Protein AF-0000000067511400 (afdb_homodimer)

Structure (mmCIF, N/CA/C/O backbone):
data_AF-0000000067511400-model_v1
#
loop_
_entity.id
_entity.type
_entity.pdbx_description
1 polymer 'Uncharacterized protein'
#
loop_
_atom_site.group_PDB
_atom_site.id
_atom_site.type_symbol
_atom_site.label_atom_id
_atom_site.label_alt_id
_atom_site.label_comp_id
_atom_site.label_asym_id
_atom_site.label_entity_id
_atom_site.label_seq_id
_atom_site.pdbx_PDB_ins_code
_atom_site.Cartn_x
_atom_site.Cartn_y
_atom_site.Cartn_z
_atom_site.occupancy
_atom_site.B_iso_or_equiv
_atom_site.auth_seq_id
_atom_site.auth_comp_id
_atom_site.auth_asym_id
_atom_site.auth_atom_id
_atom_site.pdbx_PDB_model_num
ATOM 1 N N . MET A 1 1 ? -11.281 -16.75 16.688 1 56.81 1 MET A N 1
ATOM 2 C CA . MET A 1 1 ? -9.875 -16.984 16.344 1 56.81 1 MET A CA 1
ATOM 3 C C . MET A 1 1 ? -9.289 -15.75 15.664 1 56.81 1 MET A C 1
ATOM 5 O O . MET A 1 1 ? -10 -15 15 1 56.81 1 MET A O 1
ATOM 9 N N . THR A 1 2 ? -8 -15.328 15.93 1 82.62 2 THR A N 1
ATOM 10 C CA . THR A 1 2 ? -7.387 -14.125 15.375 1 82.62 2 THR A CA 1
ATOM 11 C C . THR A 1 2 ? -7.195 -14.266 13.867 1 82.62 2 THR A C 1
ATOM 13 O O . THR A 1 2 ? -6.828 -15.328 13.375 1 82.62 2 THR A O 1
ATOM 16 N N . LYS A 1 3 ? -7.68 -13.375 13.047 1 93.69 3 LYS A N 1
ATOM 17 C CA . LYS A 1 3 ? -7.539 -13.375 11.594 1 93.69 3 LYS A CA 1
ATOM 18 C C . LYS A 1 3 ? -6.078 -13.523 11.18 1 93.69 3 LYS A C 1
ATOM 20 O O . LYS A 1 3 ? -5.203 -12.852 11.719 1 93.69 3 LYS A O 1
ATOM 25 N N . PRO A 1 4 ? -5.809 -14.555 10.281 1 98.06 4 PRO A N 1
ATOM 26 C CA . PRO A 1 4 ? -4.441 -14.594 9.758 1 98.06 4 PRO A CA 1
ATOM 27 C C . PRO A 1 4 ? -4.008 -13.273 9.125 1 98.06 4 PRO A C 1
ATOM 29 O O . PRO A 1 4 ? -4.773 -12.664 8.383 1 98.06 4 PRO A O 1
ATOM 32 N N . ILE A 1 5 ? -2.832 -12.836 9.477 1 98.56 5 ILE A N 1
ATOM 33 C CA . ILE A 1 5 ? -2.268 -11.625 8.883 1 98.56 5 ILE A CA 1
ATOM 34 C C . ILE A 1 5 ? -1.539 -11.984 7.586 1 98.56 5 ILE A C 1
ATOM 36 O O . ILE A 1 5 ? -0.577 -12.758 7.602 1 98.56 5 ILE A O 1
ATOM 40 N N . ILE A 1 6 ? -1.991 -11.461 6.492 1 98.88 6 ILE A N 1
ATOM 41 C CA . ILE A 1 6 ? -1.437 -11.766 5.18 1 98.88 6 ILE A CA 1
ATOM 42 C C . ILE A 1 6 ? -0.634 -10.57 4.664 1 98.88 6 ILE A C 1
ATOM 44 O O . ILE A 1 6 ? -1.199 -9.516 4.371 1 98.88 6 ILE A O 1
ATOM 48 N N . GLY A 1 7 ? 0.711 -10.727 4.582 1 98.88 7 GLY A N 1
ATOM 49 C CA . GLY A 1 7 ? 1.531 -9.711 3.936 1 98.88 7 GLY A CA 1
ATOM 50 C C . GLY A 1 7 ? 1.453 -9.758 2.422 1 98.88 7 GLY A C 1
ATOM 51 O O . GLY A 1 7 ? 1.685 -10.805 1.813 1 98.88 7 GLY A O 1
ATOM 52 N N . ILE A 1 8 ? 1.068 -8.695 1.822 1 98.94 8 ILE A N 1
ATOM 53 C CA . ILE A 1 8 ? 1.034 -8.539 0.373 1 98.94 8 ILE A CA 1
ATOM 54 C C . ILE A 1 8 ? 2.154 -7.598 -0.07 1 98.94 8 ILE A C 1
ATOM 56 O O . ILE A 1 8 ? 2.172 -6.422 0.304 1 98.94 8 ILE A O 1
ATOM 60 N N . THR A 1 9 ? 3.119 -8.102 -0.838 1 98.88 9 THR A N 1
ATOM 61 C CA . THR A 1 9 ? 4.172 -7.215 -1.32 1 98.88 9 THR A CA 1
ATOM 62 C C . THR A 1 9 ? 3.604 -6.16 -2.266 1 98.88 9 THR A C 1
ATOM 64 O O . THR A 1 9 ? 2.74 -6.461 -3.09 1 98.88 9 THR A O 1
ATOM 67 N N . ALA A 1 10 ? 4.074 -4.949 -2.094 1 98.69 10 ALA A N 1
ATOM 68 C CA . ALA A 1 10 ? 3.598 -3.861 -2.939 1 98.69 10 ALA A CA 1
ATOM 69 C C . ALA A 1 10 ? 4.543 -3.621 -4.113 1 98.69 10 ALA A C 1
ATOM 71 O O . ALA A 1 10 ? 5.746 -3.881 -4.012 1 98.69 10 ALA A O 1
ATOM 72 N N . ASN A 1 11 ? 3.973 -3.148 -5.16 1 97.44 11 ASN A N 1
ATOM 73 C CA . ASN A 1 11 ? 4.707 -2.67 -6.328 1 97.44 11 ASN A CA 1
ATOM 74 C C . ASN A 1 11 ? 4.879 -1.153 -6.297 1 97.44 11 ASN A C 1
ATOM 76 O O . ASN A 1 11 ? 4.348 -0.482 -5.41 1 97.44 11 ASN A O 1
ATOM 80 N N . GLN A 1 12 ? 5.746 -0.697 -7.133 1 96.06 12 GLN A N 1
ATOM 81 C CA . GLN A 1 12 ? 5.93 0.741 -7.297 1 96.06 12 GLN A CA 1
ATOM 82 C C . GLN A 1 12 ? 5.93 1.13 -8.773 1 96.06 12 GLN A C 1
ATOM 84 O O . GLN A 1 12 ? 6.625 0.515 -9.586 1 96.06 12 GLN A O 1
ATOM 89 N N . ARG A 1 13 ? 5.078 2.072 -9.117 1 92 13 ARG A N 1
ATOM 90 C CA . ARG A 1 13 ? 5.031 2.611 -10.469 1 92 13 ARG A CA 1
ATOM 91 C C . ARG A 1 13 ? 4.754 4.109 -10.453 1 92 13 ARG A C 1
ATOM 93 O O . ARG A 1 13 ? 4.184 4.633 -9.492 1 92 13 ARG A O 1
ATOM 100 N N . LEU A 1 14 ? 5.133 4.727 -11.562 1 87.44 14 LEU A N 1
ATOM 101 C CA . LEU A 1 14 ? 4.758 6.125 -11.742 1 87.44 14 LEU A CA 1
ATOM 102 C C . LEU A 1 14 ? 3.268 6.258 -12.031 1 87.44 14 LEU A C 1
ATOM 104 O O . LEU A 1 14 ? 2.699 5.445 -12.766 1 87.44 14 LEU A O 1
ATOM 108 N N . ASN A 1 15 ? 2.729 7.164 -11.297 1 80.06 15 ASN A N 1
ATOM 109 C CA . ASN A 1 15 ? 1.353 7.5 -11.648 1 80.06 15 ASN A CA 1
ATOM 110 C C . ASN A 1 15 ? 1.295 8.594 -12.711 1 80.06 15 ASN A C 1
ATOM 112 O O . ASN A 1 15 ? 1.345 9.781 -12.383 1 80.06 15 ASN A O 1
ATOM 116 N N . MET A 1 16 ? 1.056 8.18 -13.797 1 68.81 16 MET A N 1
ATOM 117 C CA . MET A 1 16 ? 1.111 9.125 -14.906 1 68.81 16 MET A CA 1
ATOM 118 C C . MET A 1 16 ? -0.033 10.133 -14.82 1 68.81 16 MET A C 1
ATOM 120 O O . MET A 1 16 ? 0.064 11.234 -15.359 1 68.81 16 MET A O 1
ATOM 124 N N . ALA A 1 17 ? -1.053 9.727 -14.164 1 61.09 17 ALA A N 1
ATOM 125 C CA . ALA A 1 17 ? -2.219 10.602 -14.078 1 61.09 17 ALA A CA 1
ATOM 126 C C . ALA A 1 17 ? -2.041 11.648 -12.992 1 61.09 17 ALA A C 1
ATOM 128 O O . ALA A 1 17 ? -2.736 12.672 -12.977 1 61.09 17 ALA A O 1
ATOM 129 N N . LEU A 1 18 ? -1.132 11.367 -12.047 1 63.78 18 LEU A N 1
ATOM 130 C CA . LEU A 1 18 ? -0.945 12.25 -10.906 1 63.78 18 LEU A CA 1
ATOM 131 C C . LEU A 1 18 ? 0.506 12.711 -10.797 1 63.78 18 LEU A C 1
ATOM 133 O O . LEU A 1 18 ? 1.278 12.164 -10.008 1 63.78 18 LEU A O 1
ATOM 137 N N . ASP A 1 19 ? 0.918 13.664 -11.555 1 63.34 19 ASP A N 1
ATOM 138 C CA . ASP A 1 19 ? 2.158 14.43 -11.523 1 63.34 19 ASP A CA 1
ATOM 139 C C . ASP A 1 19 ? 3.361 13.547 -11.836 1 63.34 19 ASP A C 1
ATOM 141 O O . ASP A 1 19 ? 4.508 13.938 -11.602 1 63.34 19 ASP A O 1
ATOM 145 N N . ASN A 1 20 ? 3.094 12.234 -12.148 1 79.25 20 ASN A N 1
ATOM 146 C CA . ASN A 1 20 ? 4.184 11.344 -12.523 1 79.25 20 ASN A CA 1
ATOM 147 C C . ASN A 1 20 ? 5.07 11.008 -11.328 1 79.25 20 ASN A C 1
ATOM 149 O O . ASN A 1 20 ? 6.297 11.008 -11.438 1 79.25 20 ASN A O 1
ATOM 153 N N . LEU A 1 21 ? 4.461 10.938 -10.211 1 86.56 21 LEU A N 1
ATOM 154 C CA . LEU A 1 21 ? 5.152 10.539 -8.992 1 86.56 21 LEU A CA 1
ATOM 155 C C . LEU A 1 21 ? 4.949 9.055 -8.703 1 86.56 21 LEU A C 1
ATOM 157 O O . LEU A 1 21 ? 3.906 8.492 -9.047 1 86.56 21 LEU A O 1
ATOM 161 N N . PRO A 1 22 ? 5.941 8.492 -8.133 1 92.75 22 PRO A N 1
ATOM 162 C CA . PRO A 1 22 ? 5.82 7.059 -7.848 1 92.75 22 PRO A CA 1
ATOM 163 C C . PRO A 1 22 ? 4.805 6.758 -6.75 1 92.75 22 PRO A C 1
ATOM 165 O O . PRO A 1 22 ? 4.734 7.48 -5.754 1 92.75 22 PRO A O 1
ATOM 168 N N . TRP A 1 23 ? 3.979 5.734 -7.012 1 94.69 23 TRP A N 1
ATOM 169 C CA . TRP A 1 23 ? 3.053 5.176 -6.031 1 94.69 23 TRP A CA 1
ATOM 170 C C . TRP A 1 23 ? 3.514 3.797 -5.57 1 94.69 23 TRP A C 1
ATOM 172 O O . TRP A 1 23 ? 3.955 2.98 -6.383 1 94.69 23 TRP A O 1
ATOM 182 N N . SER A 1 24 ? 3.551 3.604 -4.309 1 97.62 24 SER A N 1
ATOM 183 C CA . SER A 1 24 ? 3.594 2.25 -3.766 1 97.62 24 SER A CA 1
ATOM 184 C C . SER A 1 24 ? 2.195 1.644 -3.684 1 97.62 24 SER A C 1
ATOM 186 O O . SER A 1 24 ? 1.306 2.207 -3.045 1 97.62 24 SER A O 1
A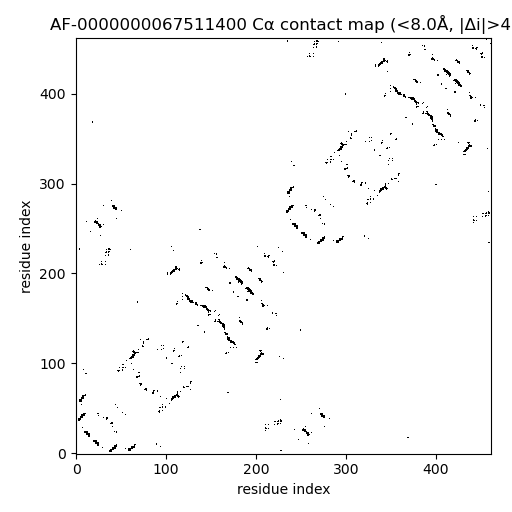TOM 188 N N . TYR A 1 25 ? 1.999 0.413 -4.355 1 96.75 25 TYR A N 1
ATOM 189 C CA . TYR A 1 25 ? 0.607 0.003 -4.504 1 96.75 25 TYR A CA 1
ATOM 190 C C . TYR A 1 25 ? 0.497 -1.509 -4.656 1 96.75 25 TYR A C 1
ATOM 192 O O . TYR A 1 25 ? 1.492 -2.188 -4.922 1 96.75 25 TYR A O 1
ATOM 200 N N . ALA A 1 26 ? -0.667 -1.955 -4.43 1 97.62 26 ALA A N 1
ATOM 201 C CA . ALA A 1 26 ? -1.156 -3.256 -4.883 1 97.62 26 ALA A CA 1
ATOM 202 C C . ALA A 1 26 ? -2.557 -3.139 -5.48 1 97.62 26 ALA A C 1
ATOM 204 O O . ALA A 1 26 ? -3.355 -2.309 -5.043 1 97.62 26 ALA A O 1
ATOM 205 N N . PRO A 1 27 ? -2.838 -3.943 -6.566 1 96.44 27 PRO A N 1
ATOM 206 C CA . PRO A 1 27 ? -4.238 -3.98 -6.996 1 96.44 27 PRO A CA 1
ATOM 207 C C . PRO A 1 27 ? -5.195 -4.281 -5.844 1 96.44 27 PRO A C 1
ATOM 209 O O . PRO A 1 27 ? -4.938 -5.176 -5.039 1 96.44 27 PRO A O 1
ATOM 212 N N . THR A 1 28 ? -6.273 -3.504 -5.773 1 97.25 28 THR A N 1
ATOM 213 C CA . THR A 1 28 ? -7.199 -3.586 -4.645 1 97.25 28 THR A CA 1
ATOM 214 C C . THR A 1 28 ? -7.816 -4.977 -4.555 1 97.25 28 THR A C 1
ATOM 216 O O . THR A 1 28 ? -8.266 -5.395 -3.486 1 97.25 28 THR A O 1
ATOM 219 N N . GLY A 1 29 ? -7.828 -5.656 -5.676 1 97.12 29 GLY A N 1
ATOM 220 C CA . GLY A 1 29 ? -8.367 -7.008 -5.688 1 97.12 29 GLY A CA 1
ATOM 221 C C . GLY A 1 29 ? -7.695 -7.93 -4.691 1 97.12 29 GLY A C 1
ATOM 222 O O . GLY A 1 29 ? -8.328 -8.836 -4.148 1 97.12 29 GLY A O 1
ATOM 223 N N . PHE A 1 30 ? -6.41 -7.777 -4.434 1 98.62 30 PHE A N 1
ATOM 224 C CA . PHE A 1 30 ? -5.711 -8.578 -3.434 1 98.62 30 PHE A CA 1
ATOM 225 C C . PHE A 1 30 ? -6.266 -8.305 -2.039 1 98.62 30 PHE A C 1
ATOM 227 O O . PHE A 1 30 ? -6.504 -9.234 -1.268 1 98.62 30 PHE A O 1
ATOM 234 N N . VAL A 1 31 ? -6.383 -7.016 -1.724 1 98.69 31 VAL A N 1
ATOM 235 C CA . VAL A 1 31 ? -6.906 -6.602 -0.427 1 98.69 31 VAL A CA 1
ATOM 236 C C . VAL A 1 31 ? -8.312 -7.168 -0.231 1 98.69 31 VAL A C 1
ATOM 238 O O . VAL A 1 31 ? -8.617 -7.738 0.818 1 98.69 31 VAL A O 1
ATOM 241 N N . GLN A 1 32 ? -9.109 -7.07 -1.24 1 98.06 32 GLN A N 1
ATOM 242 C CA . GLN A 1 32 ? -10.492 -7.539 -1.181 1 98.06 32 GLN A CA 1
ATOM 243 C C . GLN A 1 32 ? -10.555 -9.055 -1.025 1 98.06 32 GLN A C 1
ATOM 245 O O . GLN A 1 32 ? -11.32 -9.57 -0.214 1 98.06 32 GLN A O 1
ATOM 250 N N . ALA A 1 33 ? -9.766 -9.758 -1.791 1 98.5 33 ALA A N 1
ATOM 251 C CA . ALA A 1 33 ? -9.773 -11.219 -1.752 1 98.5 33 ALA A CA 1
ATOM 252 C C . ALA A 1 33 ? -9.344 -11.734 -0.38 1 98.5 33 ALA A C 1
ATOM 254 O O . ALA A 1 33 ? -9.969 -12.648 0.168 1 98.5 33 ALA A O 1
ATOM 255 N N . VAL A 1 34 ? -8.305 -11.164 0.198 1 98.75 34 VAL A N 1
ATOM 256 C CA . VAL A 1 34 ? -7.82 -11.57 1.515 1 98.75 34 VAL A CA 1
ATOM 257 C C . VAL A 1 34 ? -8.883 -11.281 2.568 1 98.75 34 VAL A C 1
ATOM 259 O O . VAL A 1 34 ? -9.18 -12.125 3.41 1 98.75 34 VAL A O 1
ATOM 262 N N . THR A 1 35 ? -9.461 -10.094 2.469 1 98.44 35 THR A N 1
ATOM 263 C CA . THR A 1 35 ? -10.477 -9.703 3.434 1 98.44 35 THR A CA 1
ATOM 264 C C . THR A 1 35 ? -11.688 -10.633 3.352 1 98.44 35 THR A C 1
ATOM 266 O O . THR A 1 35 ? -12.172 -11.125 4.375 1 98.44 35 THR A O 1
ATOM 269 N N . GLN A 1 36 ? -12.133 -10.875 2.156 1 97.81 36 GLN A N 1
ATOM 270 C CA . GLN A 1 36 ? -13.305 -11.719 1.946 1 97.81 36 GLN A CA 1
ATOM 271 C C . GLN A 1 36 ? -13.023 -13.156 2.361 1 97.81 36 GLN A C 1
ATOM 273 O O . GLN A 1 36 ? -13.953 -13.914 2.658 1 97.81 36 GLN A O 1
ATOM 278 N N . SER A 1 37 ? -11.781 -13.539 2.4 1 98.12 37 SER A N 1
ATOM 279 C CA . SER A 1 37 ? -11.383 -14.898 2.768 1 98.12 37 SER A CA 1
ATOM 280 C C . SER A 1 37 ? -11.125 -15.008 4.266 1 98.12 37 SER A C 1
ATOM 282 O O . SER A 1 37 ? -10.695 -16.062 4.75 1 98.12 37 SER A O 1
ATOM 284 N N . GLY A 1 38 ? -11.305 -13.953 5 1 98 38 GLY A N 1
ATOM 285 C CA . GLY A 1 38 ? -11.203 -14 6.449 1 98 38 GLY A CA 1
ATOM 286 C C . GLY A 1 38 ? -9.828 -13.625 6.961 1 98 38 GLY A C 1
ATOM 287 O O . GLY A 1 38 ? -9.508 -13.859 8.125 1 98 38 GLY A O 1
ATOM 288 N N . GLY A 1 39 ? -8.969 -13.078 6.105 1 98.62 39 GLY A N 1
ATOM 289 C CA . GLY A 1 39 ? -7.645 -12.633 6.512 1 98.62 39 GLY A CA 1
ATOM 290 C C . GLY A 1 39 ? -7.551 -11.133 6.699 1 98.62 39 GLY A C 1
ATOM 291 O O . GLY A 1 39 ? -8.492 -10.406 6.387 1 98.62 39 GLY A O 1
ATOM 292 N N . LEU A 1 40 ? -6.488 -10.664 7.293 1 98.75 40 LEU A N 1
ATOM 293 C CA . LEU A 1 40 ? -6.141 -9.258 7.41 1 98.75 40 LEU A CA 1
ATOM 294 C C . LEU A 1 40 ? -4.992 -8.898 6.473 1 98.75 40 LEU A C 1
ATOM 296 O O . LEU A 1 40 ? -3.854 -9.312 6.695 1 98.75 40 LEU A O 1
ATOM 300 N N . PRO A 1 41 ? -5.266 -8.125 5.445 1 98.81 41 PRO A N 1
ATOM 301 C CA . PRO A 1 41 ? -4.203 -7.773 4.5 1 98.81 41 PRO A CA 1
ATOM 302 C C . PRO A 1 41 ? -3.312 -6.641 5.004 1 98.81 41 PRO A C 1
ATOM 304 O O . PRO A 1 41 ? -3.811 -5.676 5.59 1 98.81 41 PRO A O 1
ATOM 307 N N . LEU A 1 42 ? -2.037 -6.797 4.828 1 98.69 42 LEU A N 1
ATOM 308 C CA . LEU A 1 42 ? -1.015 -5.777 5.035 1 98.69 42 LEU A CA 1
ATOM 309 C C . LEU A 1 42 ? -0.188 -5.57 3.771 1 98.69 42 LEU A C 1
ATOM 311 O O . LEU A 1 42 ? 0.275 -6.539 3.16 1 98.69 42 LEU A O 1
ATOM 315 N N . LEU A 1 43 ? -0.084 -4.332 3.387 1 98.88 43 LEU A N 1
ATOM 316 C CA . LEU A 1 43 ? 0.775 -4.078 2.236 1 98.88 43 LEU A CA 1
ATOM 317 C C . LEU A 1 43 ? 2.207 -3.793 2.678 1 98.88 43 LEU A C 1
ATOM 319 O O . LEU A 1 43 ? 2.436 -2.959 3.559 1 98.88 43 LEU A O 1
ATOM 323 N N . LEU A 1 44 ? 3.145 -4.492 2.131 1 98.88 44 LEU A N 1
ATOM 324 C CA . LEU A 1 44 ? 4.566 -4.379 2.443 1 98.88 44 LEU A CA 1
ATOM 325 C C . LEU A 1 44 ? 5.301 -3.594 1.36 1 98.88 44 LEU A C 1
ATOM 327 O O . LEU A 1 44 ? 5.594 -4.133 0.291 1 98.88 44 LEU A O 1
ATOM 331 N N . PRO A 1 45 ? 5.586 -2.334 1.61 1 98.88 45 PRO A N 1
ATOM 332 C CA . PRO A 1 45 ? 6.262 -1.555 0.572 1 98.88 45 PRO A CA 1
ATOM 333 C C . PRO A 1 45 ? 7.707 -1.994 0.353 1 98.88 45 PRO A C 1
ATOM 335 O O . PRO A 1 45 ? 8.32 -2.59 1.245 1 98.88 45 PRO A O 1
ATOM 338 N N . ILE A 1 46 ? 8.258 -1.643 -0.83 1 98.75 46 ILE A N 1
ATOM 339 C CA . ILE A 1 46 ? 9.617 -2.016 -1.185 1 98.75 46 ILE A CA 1
ATOM 340 C C . ILE A 1 46 ? 10.602 -1.401 -0.187 1 98.75 46 ILE A C 1
ATOM 342 O O . ILE A 1 46 ? 10.523 -0.207 0.112 1 98.75 46 ILE A O 1
ATOM 346 N N . GLY A 1 47 ? 11.438 -2.246 0.403 1 97.88 47 GLY A N 1
ATOM 347 C CA . GLY A 1 47 ? 12.477 -1.849 1.345 1 97.88 47 GLY A CA 1
ATOM 348 C C . GLY A 1 47 ? 13.789 -2.574 1.129 1 97.88 47 GLY A C 1
ATOM 349 O O . GLY A 1 47 ? 14.109 -2.965 0.005 1 97.88 47 GLY A O 1
ATOM 350 N N . ASP A 1 48 ? 14.57 -2.611 2.174 1 95.75 48 ASP A N 1
ATOM 351 C CA . ASP A 1 48 ? 15.828 -3.342 2.123 1 95.75 48 ASP A CA 1
ATOM 352 C C . ASP A 1 48 ? 15.711 -4.691 2.83 1 95.75 48 ASP A C 1
ATOM 354 O O . ASP A 1 48 ? 14.617 -5.109 3.205 1 95.75 48 ASP A O 1
ATOM 358 N N . GLU A 1 49 ? 16.781 -5.395 2.916 1 95.94 49 GLU A N 1
ATOM 359 C CA . GLU A 1 49 ? 16.781 -6.734 3.494 1 95.94 49 GLU A CA 1
ATOM 360 C C . GLU A 1 49 ? 16.328 -6.711 4.949 1 95.94 49 GLU A C 1
ATOM 362 O O . GLU A 1 49 ? 15.602 -7.602 5.391 1 95.94 49 GLU A O 1
ATOM 367 N N . ALA A 1 50 ? 16.797 -5.695 5.676 1 96.12 50 ALA A N 1
ATOM 368 C CA . ALA A 1 50 ? 16.391 -5.586 7.078 1 96.12 50 ALA A CA 1
ATOM 369 C C . ALA A 1 50 ? 14.891 -5.41 7.203 1 96.12 50 ALA A C 1
ATOM 371 O O . ALA A 1 50 ? 14.266 -5.965 8.109 1 96.12 50 ALA A O 1
ATOM 372 N N . ALA A 1 51 ? 14.328 -4.648 6.344 1 97.94 51 ALA A N 1
ATOM 373 C CA . ALA A 1 51 ? 12.875 -4.484 6.332 1 97.94 51 ALA A CA 1
ATOM 374 C C . ALA A 1 51 ? 12.18 -5.805 6.016 1 97.94 51 ALA A C 1
ATOM 376 O O . ALA A 1 51 ? 11.188 -6.156 6.652 1 97.94 51 ALA A O 1
ATOM 377 N N . ALA A 1 52 ? 12.695 -6.527 5.027 1 98.5 52 ALA A N 1
ATOM 378 C CA . ALA A 1 52 ? 12.125 -7.816 4.652 1 98.5 52 ALA A CA 1
ATOM 379 C C . ALA A 1 52 ? 12.055 -8.758 5.855 1 98.5 52 ALA A C 1
ATOM 381 O O . ALA A 1 52 ? 11.023 -9.398 6.094 1 98.5 52 ALA A O 1
ATOM 382 N N . LYS A 1 53 ? 13.141 -8.836 6.598 1 97.88 53 LYS A N 1
ATOM 383 C CA . LYS A 1 53 ? 13.195 -9.695 7.777 1 97.88 53 LYS A CA 1
ATOM 384 C C . LYS A 1 53 ? 12.109 -9.328 8.781 1 97.88 53 LYS A C 1
ATOM 386 O O . LYS A 1 53 ? 11.398 -10.203 9.281 1 97.88 53 LYS A O 1
ATOM 391 N N . THR A 1 54 ? 11.977 -8.055 9.055 1 98 54 THR A N 1
ATOM 392 C CA . THR A 1 54 ? 10.977 -7.59 10.016 1 98 54 THR A CA 1
ATOM 393 C C . THR A 1 54 ? 9.57 -7.836 9.484 1 98 54 THR A C 1
ATOM 395 O O . THR A 1 54 ? 8.695 -8.312 10.219 1 98 54 THR A O 1
ATOM 398 N N . TYR A 1 55 ? 9.305 -7.516 8.195 1 98.5 55 TYR A N 1
ATOM 399 C CA . TYR A 1 55 ? 7.984 -7.707 7.598 1 98.5 55 TYR A CA 1
ATOM 400 C C . TYR A 1 55 ? 7.551 -9.164 7.695 1 98.5 55 TYR A C 1
ATOM 402 O O . TYR A 1 55 ? 6.434 -9.461 8.117 1 98.5 55 TYR A O 1
ATOM 410 N N . VAL A 1 56 ? 8.43 -10.047 7.324 1 98.69 56 VAL A N 1
ATOM 411 C CA . VAL A 1 56 ? 8.086 -11.469 7.289 1 98.69 56 VAL A CA 1
ATOM 412 C C . VAL A 1 56 ? 7.785 -11.961 8.703 1 98.69 56 VAL A C 1
ATOM 414 O O . VAL A 1 56 ? 6.895 -12.789 8.898 1 98.69 56 VAL A O 1
ATOM 417 N N . SER A 1 57 ? 8.477 -11.422 9.68 1 97.94 57 SER A N 1
ATOM 418 C CA . SER A 1 57 ? 8.258 -11.836 11.062 1 97.94 57 SER A CA 1
ATOM 419 C C . SER A 1 57 ? 6.898 -11.359 11.57 1 97.94 57 SER A C 1
ATOM 421 O O . SER A 1 57 ? 6.34 -11.938 12.5 1 97.94 57 SER A O 1
ATOM 423 N N . MET A 1 58 ? 6.32 -10.375 10.938 1 97.06 58 MET A N 1
ATOM 424 C CA . MET A 1 58 ? 5.102 -9.734 11.422 1 97.06 58 MET A CA 1
ATOM 425 C C . MET A 1 58 ? 3.863 -10.414 10.844 1 97.06 58 MET A C 1
ATOM 427 O O . MET A 1 58 ? 2.748 -10.203 11.32 1 97.06 58 MET A O 1
ATOM 431 N N . VAL A 1 59 ? 4.027 -11.266 9.844 1 98.44 59 VAL A N 1
ATOM 432 C CA . VAL A 1 59 ? 2.85 -11.773 9.148 1 98.44 59 VAL A CA 1
ATOM 433 C C . VAL A 1 59 ? 2.801 -13.297 9.258 1 98.44 59 VAL A C 1
ATOM 435 O O . VAL A 1 59 ? 3.797 -13.93 9.609 1 98.44 59 VAL A O 1
ATOM 438 N N . ASP A 1 60 ? 1.626 -13.836 8.969 1 98.69 60 ASP A N 1
ATOM 439 C CA . ASP A 1 60 ? 1.434 -15.281 9 1 98.69 60 ASP A CA 1
ATOM 440 C C . ASP A 1 60 ? 1.741 -15.906 7.637 1 98.69 60 ASP A C 1
ATOM 442 O O . ASP A 1 60 ? 2.27 -17.016 7.562 1 98.69 60 ASP A O 1
ATOM 446 N N . LYS A 1 61 ? 1.354 -15.258 6.578 1 98.88 61 LYS A N 1
ATOM 447 C CA . LYS A 1 61 ? 1.521 -15.703 5.195 1 98.88 61 LYS A CA 1
ATOM 448 C C . LYS A 1 61 ? 1.842 -14.531 4.277 1 98.88 61 LYS A C 1
ATOM 450 O O . LYS A 1 61 ? 1.681 -13.367 4.66 1 98.88 61 LYS A O 1
ATOM 455 N N . ILE A 1 62 ? 2.322 -14.852 3.068 1 98.94 62 ILE A N 1
ATOM 456 C CA . ILE A 1 62 ? 2.764 -13.789 2.172 1 98.94 62 ILE A CA 1
ATOM 457 C C . ILE A 1 62 ? 2.199 -14.031 0.773 1 98.94 62 ILE A C 1
ATOM 459 O O . ILE A 1 62 ? 2.17 -15.164 0.294 1 98.94 62 ILE A O 1
ATOM 463 N N . ILE A 1 63 ? 1.761 -12.992 0.149 1 99 63 ILE A N 1
ATOM 464 C CA . ILE A 1 63 ? 1.41 -13 -1.267 1 99 63 ILE A CA 1
ATOM 465 C C . ILE A 1 63 ? 2.412 -12.156 -2.051 1 99 63 ILE A C 1
ATOM 467 O O . ILE A 1 63 ? 2.604 -10.977 -1.754 1 99 63 ILE A O 1
ATOM 471 N N . LEU A 1 64 ? 3.092 -12.758 -3.02 1 98.94 64 LEU A N 1
ATOM 472 C CA . LEU A 1 64 ? 3.898 -12.062 -4.012 1 98.94 64 LEU A CA 1
ATOM 473 C C . LEU A 1 64 ? 3.068 -11.727 -5.25 1 98.94 64 LEU A C 1
ATOM 475 O O . LEU A 1 64 ? 2.551 -12.625 -5.918 1 98.94 64 LEU A O 1
ATOM 479 N N . ILE A 1 65 ? 2.982 -10.445 -5.602 1 98.75 65 ILE A N 1
ATOM 480 C CA . ILE A 1 65 ? 2.01 -10.023 -6.605 1 98.75 65 ILE A CA 1
ATOM 481 C C . ILE A 1 65 ? 2.697 -9.875 -7.961 1 98.75 65 ILE A C 1
ATOM 483 O O . ILE A 1 65 ? 3.92 -10 -8.062 1 98.75 65 ILE A O 1
ATOM 487 N N . GLY A 1 66 ? 1.884 -9.625 -9.008 1 97.5 66 GLY A N 1
ATOM 488 C CA . GLY A 1 66 ? 2.391 -9.422 -10.352 1 97.5 66 GLY A CA 1
ATOM 489 C C . GLY A 1 66 ? 3.076 -8.078 -10.539 1 97.5 66 GLY A C 1
ATOM 490 O O . GLY A 1 66 ? 3.254 -7.332 -9.57 1 97.5 66 GLY A O 1
ATOM 491 N N . GLY A 1 67 ? 3.506 -7.84 -11.773 1 95.31 67 GLY A N 1
ATOM 492 C CA . GLY A 1 67 ? 4.156 -6.57 -12.055 1 95.31 67 GLY A CA 1
ATOM 493 C C . GLY A 1 67 ? 5.254 -6.68 -13.102 1 95.31 67 GLY A C 1
ATOM 494 O O . GLY A 1 67 ? 5.098 -7.387 -14.094 1 95.31 67 GLY A O 1
ATOM 495 N N . GLN A 1 68 ? 6.344 -5.938 -12.906 1 95.75 68 GLN A N 1
ATOM 496 C CA . GLN A 1 68 ? 7.457 -5.852 -13.844 1 95.75 68 GLN A CA 1
ATOM 497 C C . GLN A 1 68 ? 8.125 -7.211 -14.031 1 95.75 68 GLN A C 1
ATOM 499 O O . GLN A 1 68 ? 8.016 -8.086 -13.164 1 95.75 68 GLN A O 1
ATOM 504 N N . ASN A 1 69 ? 8.82 -7.301 -15.062 1 96.44 69 ASN A N 1
ATOM 505 C CA . ASN A 1 69 ? 9.523 -8.547 -15.359 1 96.44 69 ASN A CA 1
ATOM 506 C C . ASN A 1 69 ? 10.641 -8.812 -14.352 1 96.44 69 ASN A C 1
ATOM 508 O O . ASN A 1 69 ? 11.219 -7.879 -13.797 1 96.44 69 ASN A O 1
ATOM 512 N N . VAL A 1 70 ? 10.883 -10.102 -14.109 1 97.44 70 VAL A N 1
ATOM 513 C CA . VAL A 1 70 ? 12.055 -10.484 -13.328 1 97.44 70 VAL A CA 1
ATOM 514 C C . VAL A 1 70 ? 13.32 -10.312 -14.164 1 97.44 70 VAL A C 1
ATOM 516 O O . VAL A 1 70 ? 13.391 -10.789 -15.297 1 97.44 70 VAL A O 1
ATOM 519 N N . ASP A 1 71 ? 14.281 -9.594 -13.664 1 97.19 71 ASP A N 1
ATOM 520 C CA . ASP A 1 71 ? 15.531 -9.352 -14.375 1 97.19 71 ASP A CA 1
ATOM 521 C C . ASP A 1 71 ? 16.266 -10.656 -14.648 1 97.19 71 ASP A C 1
ATOM 523 O O . ASP A 1 71 ? 16.547 -11.43 -13.727 1 97.19 71 ASP A O 1
ATOM 527 N N . PRO A 1 72 ? 16.656 -10.883 -15.93 1 96.69 72 PRO A N 1
ATOM 528 C CA . PRO A 1 72 ? 17.328 -12.133 -16.297 1 96.69 72 PRO A CA 1
ATOM 529 C C . PRO A 1 72 ? 18.641 -12.336 -15.547 1 96.69 72 PRO A C 1
ATOM 531 O O . PRO A 1 72 ? 19.141 -13.461 -15.445 1 96.69 72 PRO A O 1
ATOM 534 N N . LYS A 1 73 ? 19.234 -11.297 -14.992 1 95.94 73 LYS A N 1
ATOM 535 C CA . LYS A 1 73 ? 20.469 -11.438 -14.227 1 95.94 73 LYS A CA 1
ATOM 536 C C . LYS A 1 73 ? 20.297 -12.391 -13.055 1 95.94 73 LYS A C 1
ATOM 538 O O . LYS A 1 73 ? 21.234 -13.07 -12.648 1 95.94 73 LYS A O 1
ATOM 543 N N . TYR A 1 74 ? 19.125 -12.508 -12.516 1 96.75 74 TYR A N 1
ATOM 544 C CA . TYR A 1 74 ? 18.875 -13.32 -11.328 1 96.75 74 TYR A CA 1
ATOM 545 C C . TYR A 1 74 ? 18.75 -14.797 -11.688 1 96.75 74 TYR A C 1
ATOM 547 O O . TYR A 1 74 ? 18.766 -15.656 -10.812 1 96.75 74 TYR A O 1
ATOM 555 N N . TYR A 1 75 ? 18.625 -15.047 -12.945 1 95.81 75 TYR A N 1
ATOM 556 C CA . TYR A 1 75 ? 18.656 -16.453 -13.359 1 95.81 75 TYR A CA 1
ATOM 557 C C . TYR A 1 75 ? 19.719 -16.672 -14.43 1 95.81 75 TYR A C 1
ATOM 559 O O . TYR A 1 75 ? 19.578 -17.562 -15.281 1 95.81 75 TYR A O 1
ATOM 567 N N . GLN A 1 76 ? 20.734 -15.812 -14.492 1 94.69 76 GLN A N 1
ATOM 568 C CA . GLN A 1 76 ? 22.016 -15.953 -15.172 1 94.69 76 GLN A CA 1
ATOM 569 C C . GLN A 1 76 ? 21.828 -16.016 -16.688 1 94.69 76 GLN A C 1
ATOM 571 O O . GLN A 1 76 ? 22.453 -16.844 -17.359 1 94.69 76 GLN A O 1
ATOM 576 N N . GLU A 1 77 ? 20.953 -15.297 -17.156 1 94.69 77 GLU A N 1
ATOM 577 C CA . GLU A 1 77 ? 20.75 -15.172 -18.594 1 94.69 77 GLU A CA 1
ATOM 578 C C . GLU A 1 77 ? 20.906 -13.719 -19.047 1 94.69 77 GLU A C 1
ATOM 580 O O . GLU A 1 77 ? 20.719 -12.797 -18.266 1 94.69 77 GLU A O 1
ATOM 585 N N . GLU A 1 78 ? 21.266 -13.523 -20.25 1 93.31 78 GLU A N 1
ATOM 586 C CA . GLU A 1 78 ? 21.312 -12.195 -20.844 1 93.31 78 GLU A CA 1
ATOM 587 C C . GLU A 1 78 ? 19.938 -11.734 -21.281 1 93.31 78 GLU A C 1
ATOM 589 O O . GLU A 1 78 ? 19.109 -12.539 -21.719 1 93.31 78 GLU A O 1
ATOM 594 N N . LYS A 1 79 ? 19.766 -10.438 -21.016 1 89.38 79 LYS A N 1
ATOM 595 C CA . LYS A 1 79 ? 18.5 -9.883 -21.469 1 89.38 79 LYS A CA 1
ATOM 596 C C . LYS A 1 79 ? 18.312 -10.086 -22.969 1 89.38 79 LYS A C 1
ATOM 598 O O . LYS A 1 79 ? 19.172 -9.695 -23.766 1 89.38 79 LYS A O 1
ATOM 603 N N . ALA A 1 80 ? 17.281 -10.664 -23.312 1 83.06 80 ALA A N 1
ATOM 604 C CA . ALA A 1 80 ? 17 -10.977 -24.719 1 83.06 80 ALA A CA 1
ATOM 605 C C . ALA A 1 80 ? 15.68 -10.336 -25.172 1 83.06 80 ALA A C 1
ATOM 607 O O . ALA A 1 80 ? 15.461 -10.133 -26.359 1 83.06 80 ALA A O 1
ATOM 608 N N . ALA A 1 81 ? 14.867 -10.188 -24.234 1 72.62 81 ALA A N 1
ATOM 609 C CA . ALA A 1 81 ? 13.547 -9.656 -24.562 1 72.62 81 ALA A CA 1
ATOM 610 C C . ALA A 1 81 ? 13.586 -8.133 -24.688 1 72.62 81 ALA A C 1
ATOM 612 O O . ALA A 1 81 ? 14.367 -7.469 -24 1 72.62 81 ALA A O 1
ATOM 613 N N . PHE A 1 82 ? 12.805 -7.547 -25.562 1 70.81 82 PHE A N 1
ATOM 614 C CA . PHE A 1 82 ? 12.766 -6.121 -25.859 1 70.81 82 PHE A CA 1
ATOM 615 C C . PHE A 1 82 ? 11.93 -5.375 -24.828 1 70.81 82 PHE A C 1
ATOM 617 O O . PHE A 1 82 ? 11.672 -4.176 -24.984 1 70.81 82 PHE A O 1
ATOM 624 N N . ASP A 1 83 ? 11.758 -5.996 -23.844 1 77.56 83 ASP A N 1
ATOM 625 C CA . ASP A 1 83 ? 10.938 -5.363 -22.812 1 77.56 83 ASP A CA 1
ATOM 626 C C . ASP A 1 83 ? 11.812 -4.695 -21.75 1 77.56 83 ASP A C 1
ATOM 628 O O . ASP A 1 83 ? 12.781 -5.285 -21.281 1 77.56 83 ASP A O 1
ATOM 632 N N . ASP A 1 84 ? 11.5 -3.438 -21.453 1 86.25 84 ASP A N 1
ATOM 633 C CA . ASP A 1 84 ? 12.297 -2.66 -20.516 1 86.25 84 ASP A CA 1
ATOM 634 C C . ASP A 1 84 ? 11.523 -2.389 -19.219 1 86.25 84 ASP A C 1
ATOM 636 O O . ASP A 1 84 ? 11.797 -1.418 -18.516 1 86.25 84 ASP A O 1
ATOM 640 N N . ASP A 1 85 ? 10.562 -3.244 -18.969 1 93.31 85 ASP A N 1
ATOM 641 C CA . ASP A 1 85 ? 9.75 -3.061 -17.781 1 93.31 85 ASP A CA 1
ATOM 642 C C . ASP A 1 85 ? 10.297 -3.885 -16.609 1 93.31 85 ASP A C 1
ATOM 644 O O . ASP A 1 85 ? 9.797 -4.973 -16.328 1 93.31 85 ASP A O 1
ATOM 648 N N . PHE A 1 86 ? 11.336 -3.363 -15.969 1 95.62 86 PHE A N 1
ATOM 649 C CA . PHE A 1 86 ? 12.008 -4 -14.844 1 95.62 86 PHE A CA 1
ATOM 650 C C . PHE A 1 86 ? 12.008 -3.09 -13.617 1 95.62 86 PHE A C 1
ATOM 652 O O . PHE A 1 86 ? 11.836 -1.875 -13.742 1 95.62 86 PHE A O 1
ATOM 659 N N . SER A 1 87 ? 12.133 -3.615 -12.5 1 96.56 87 SER A N 1
ATOM 660 C CA . SER A 1 87 ? 12.312 -2.912 -11.234 1 96.56 87 SER A CA 1
ATOM 661 C C . SER A 1 87 ? 13.359 -3.594 -10.367 1 96.56 87 SER A C 1
ATOM 663 O O . SER A 1 87 ? 13.039 -4.477 -9.57 1 96.56 87 SER A O 1
ATOM 665 N N . PRO A 1 88 ? 14.633 -3.152 -10.523 1 96.44 88 PRO A N 1
ATOM 666 C CA . PRO A 1 88 ? 15.719 -3.791 -9.781 1 96.44 88 PRO A CA 1
ATOM 667 C C . PRO A 1 88 ? 15.5 -3.762 -8.273 1 96.44 88 PRO A C 1
ATOM 669 O O . PRO A 1 88 ? 15.773 -4.75 -7.586 1 96.44 88 PRO A O 1
ATOM 672 N N . GLU A 1 89 ? 15 -2.648 -7.754 1 97 89 GLU A N 1
ATOM 673 C CA . GLU A 1 89 ? 14.766 -2.525 -6.32 1 97 89 GLU A CA 1
ATOM 674 C C . GLU A 1 89 ? 13.719 -3.529 -5.844 1 97 89 GLU A C 1
ATOM 676 O O . GLU A 1 89 ? 13.867 -4.121 -4.77 1 97 89 GLU A O 1
ATOM 681 N N . ARG A 1 90 ? 12.703 -3.703 -6.648 1 98.19 90 ARG A N 1
ATOM 682 C CA . ARG A 1 90 ? 11.656 -4.652 -6.281 1 98.19 90 ARG A CA 1
ATOM 683 C C . ARG A 1 90 ? 12.18 -6.082 -6.309 1 98.19 90 ARG A C 1
ATOM 685 O O . ARG A 1 90 ? 11.859 -6.887 -5.43 1 98.19 90 ARG A O 1
ATOM 692 N N . ASP A 1 91 ? 13.008 -6.406 -7.363 1 98.44 91 ASP A N 1
ATOM 693 C CA . ASP A 1 91 ? 13.609 -7.73 -7.43 1 98.44 91 ASP A CA 1
ATOM 694 C C . ASP A 1 91 ? 14.406 -8.039 -6.16 1 98.44 91 ASP A C 1
ATOM 696 O O . ASP A 1 91 ? 14.188 -9.078 -5.523 1 98.44 91 ASP A O 1
ATOM 700 N N . THR A 1 92 ? 15.273 -7.113 -5.809 1 98.44 92 THR A N 1
ATOM 701 C CA . THR A 1 92 ? 16.141 -7.312 -4.66 1 98.44 92 THR A CA 1
ATOM 702 C C . THR A 1 92 ? 15.336 -7.469 -3.379 1 98.44 92 THR A C 1
ATOM 704 O O . THR A 1 92 ? 15.602 -8.359 -2.57 1 98.44 92 THR A O 1
ATOM 707 N N . PHE A 1 93 ? 14.422 -6.688 -3.199 1 98.81 93 PHE A N 1
ATOM 708 C CA . PHE A 1 93 ? 13.617 -6.688 -1.983 1 98.81 93 PHE A CA 1
ATOM 709 C C . PHE A 1 93 ? 12.805 -7.969 -1.875 1 98.81 93 PHE A C 1
ATOM 711 O O . PHE A 1 93 ? 12.773 -8.609 -0.82 1 98.81 93 PHE A O 1
ATOM 718 N N . GLU A 1 94 ? 12.094 -8.359 -2.947 1 98.88 94 GLU A N 1
ATOM 719 C CA . GLU A 1 94 ? 11.219 -9.523 -2.883 1 98.88 94 GLU A CA 1
ATOM 720 C C . GLU A 1 94 ? 12.023 -10.812 -2.791 1 98.88 94 GLU A C 1
ATOM 722 O O . GLU A 1 94 ? 11.578 -11.789 -2.174 1 98.88 94 GLU A O 1
ATOM 727 N N . LEU A 1 95 ? 13.25 -10.82 -3.342 1 98.88 95 LEU A N 1
ATOM 728 C CA . LEU A 1 95 ? 14.125 -11.961 -3.105 1 98.88 95 LEU A CA 1
ATOM 729 C C . LEU A 1 95 ? 14.484 -12.07 -1.627 1 98.88 95 LEU A C 1
ATOM 731 O O . LEU A 1 95 ? 14.586 -13.172 -1.09 1 98.88 95 LEU A O 1
ATOM 735 N N . ALA A 1 96 ? 14.688 -10.93 -0.952 1 98.88 96 ALA A N 1
ATOM 736 C CA . ALA A 1 96 ? 14.922 -10.93 0.49 1 98.88 96 ALA A CA 1
ATOM 737 C C . ALA A 1 96 ? 13.695 -11.43 1.243 1 98.88 96 ALA A C 1
ATOM 739 O O . ALA A 1 96 ? 13.812 -12.172 2.225 1 98.88 96 ALA A O 1
ATOM 740 N N . ILE A 1 97 ? 12.484 -11.047 0.809 1 98.94 97 ILE A N 1
ATOM 741 C CA . ILE A 1 97 ? 11.242 -11.523 1.409 1 98.94 97 ILE A CA 1
ATOM 742 C C . ILE A 1 97 ? 11.164 -13.047 1.307 1 98.94 97 ILE A C 1
ATOM 744 O O . ILE A 1 97 ? 10.852 -13.727 2.287 1 98.94 97 ILE A O 1
ATOM 748 N N . ILE A 1 98 ? 11.445 -13.547 0.108 1 98.88 98 ILE A N 1
ATOM 749 C CA . ILE A 1 98 ? 11.398 -14.984 -0.136 1 98.88 98 ILE A CA 1
ATOM 750 C C . ILE A 1 98 ? 12.375 -15.703 0.788 1 98.88 98 ILE A C 1
ATOM 752 O O . ILE A 1 98 ? 12.023 -16.688 1.437 1 98.88 98 ILE A O 1
ATOM 756 N N . LYS A 1 99 ? 13.609 -15.211 0.846 1 98.69 99 LYS A N 1
ATOM 757 C CA . LYS A 1 99 ? 14.633 -15.805 1.7 1 98.69 99 LYS A CA 1
ATOM 758 C C . LYS A 1 99 ? 14.164 -15.883 3.15 1 98.69 99 LYS A C 1
ATOM 760 O O . LYS A 1 99 ? 14.281 -16.938 3.791 1 98.69 99 LYS A O 1
ATOM 765 N N . GLU A 1 100 ? 13.672 -14.797 3.713 1 98.81 100 GLU A N 1
ATOM 766 C CA . GLU A 1 100 ? 13.211 -14.742 5.098 1 98.81 100 GLU A CA 1
ATOM 767 C C . GLU A 1 100 ? 11.984 -15.633 5.305 1 98.81 100 GLU A C 1
ATOM 769 O O . GLU A 1 100 ? 11.844 -16.266 6.352 1 98.81 100 GLU A O 1
ATOM 774 N N . ALA A 1 101 ? 11.07 -15.648 4.293 1 98.81 101 ALA A N 1
ATOM 775 C CA . ALA A 1 101 ? 9.883 -16.484 4.391 1 98.81 101 ALA A CA 1
ATOM 776 C C . ALA A 1 101 ? 10.25 -17.969 4.473 1 98.81 101 ALA A C 1
ATOM 778 O O . ALA A 1 101 ? 9.656 -18.719 5.25 1 98.81 101 ALA A O 1
ATOM 779 N N . ILE A 1 102 ? 11.195 -18.375 3.658 1 98.56 102 ILE A N 1
ATOM 780 C CA . ILE A 1 102 ? 11.656 -19.75 3.678 1 98.56 102 ILE A CA 1
ATOM 781 C C . ILE A 1 102 ? 12.289 -20.062 5.031 1 98.56 102 ILE A C 1
ATOM 783 O O . ILE A 1 102 ? 12.008 -21.109 5.637 1 98.56 102 ILE A O 1
ATOM 787 N N . THR A 1 103 ? 13.125 -19.156 5.508 1 98.19 103 THR A N 1
ATOM 788 C CA . THR A 1 103 ? 13.797 -19.328 6.789 1 98.19 103 THR A CA 1
ATOM 789 C C . THR A 1 103 ? 12.789 -19.516 7.914 1 98.19 103 THR A C 1
ATOM 791 O O . THR A 1 103 ? 12.984 -20.359 8.797 1 98.19 103 THR A O 1
ATOM 794 N N . LEU A 1 104 ? 11.711 -18.828 7.898 1 97.94 104 LEU A N 1
ATOM 795 C CA . LEU A 1 104 ? 10.727 -18.859 8.969 1 97.94 104 LEU A CA 1
ATOM 796 C C . LEU A 1 104 ? 9.57 -19.797 8.625 1 97.94 104 LEU A C 1
ATOM 798 O O . LEU A 1 104 ? 8.578 -19.859 9.352 1 97.94 104 LEU A O 1
ATOM 802 N N . LYS A 1 105 ? 9.617 -20.453 7.457 1 97.69 105 LYS A N 1
ATOM 803 C CA . LYS A 1 105 ? 8.641 -21.422 6.969 1 97.69 105 LYS A CA 1
ATOM 804 C C . LYS A 1 105 ? 7.258 -20.781 6.836 1 97.69 105 LYS A C 1
ATOM 806 O O . LYS A 1 105 ? 6.258 -21.344 7.27 1 97.69 105 LYS A O 1
ATOM 811 N N . LYS A 1 106 ? 7.234 -19.516 6.383 1 98.44 106 LYS A N 1
ATOM 812 C CA . LYS A 1 106 ? 5.984 -18.812 6.105 1 98.44 106 LYS A CA 1
ATOM 813 C C . LYS A 1 106 ? 5.426 -19.203 4.742 1 98.44 106 LYS A C 1
ATOM 815 O O . LYS A 1 106 ? 6.137 -19.156 3.736 1 98.44 106 LYS A O 1
ATOM 820 N N . PRO A 1 107 ? 4.133 -19.641 4.66 1 98.88 107 PRO A N 1
ATOM 821 C CA . PRO A 1 107 ? 3.531 -19.953 3.361 1 98.88 107 PRO A CA 1
ATOM 822 C C . PRO A 1 107 ? 3.51 -18.75 2.418 1 98.88 107 PRO A C 1
ATOM 824 O O . PRO A 1 107 ? 3.273 -17.625 2.854 1 98.88 107 PRO A O 1
ATOM 827 N N . ILE A 1 108 ? 3.752 -19.031 1.131 1 98.94 108 ILE A N 1
ATOM 828 C CA . ILE A 1 108 ? 3.762 -18 0.106 1 98.94 108 ILE A CA 1
ATOM 829 C C . ILE A 1 108 ? 2.807 -18.375 -1.023 1 98.94 108 ILE A C 1
ATOM 831 O O . ILE A 1 108 ? 2.785 -19.531 -1.465 1 98.94 108 ILE A O 1
ATOM 835 N N . LEU A 1 109 ? 1.981 -17.469 -1.415 1 98.94 109 LEU A N 1
ATOM 836 C CA . LEU A 1 109 ? 1.256 -17.531 -2.68 1 98.94 109 LEU A CA 1
ATOM 837 C C . LEU A 1 109 ? 1.868 -16.578 -3.703 1 98.94 109 LEU A C 1
ATOM 839 O O . LEU A 1 109 ? 1.947 -15.367 -3.465 1 98.94 109 LEU A O 1
ATOM 843 N N . GLY A 1 110 ? 2.346 -17.109 -4.785 1 98.94 110 GLY A N 1
ATOM 844 C CA . GLY A 1 110 ? 2.83 -16.297 -5.887 1 98.94 110 GLY A CA 1
ATOM 845 C C . GLY A 1 110 ? 1.8 -16.094 -6.98 1 98.94 110 GLY A C 1
ATOM 846 O O . GLY A 1 110 ? 1.148 -17.047 -7.406 1 98.94 110 GLY A O 1
ATOM 847 N N . ILE A 1 111 ? 1.632 -14.93 -7.449 1 98.81 111 ILE A N 1
ATOM 848 C CA . ILE A 1 111 ? 0.717 -14.617 -8.539 1 98.81 111 ILE A CA 1
ATOM 849 C C . ILE A 1 111 ? 1.481 -13.945 -9.68 1 98.81 111 ILE A C 1
ATOM 851 O O . ILE A 1 111 ? 2.113 -12.906 -9.484 1 98.81 111 ILE A O 1
ATOM 855 N N . CYS A 1 112 ? 1.399 -14.57 -10.867 1 98.38 112 CYS A N 1
ATOM 856 C CA . CYS A 1 112 ? 2.059 -14.086 -12.078 1 98.38 112 CYS A CA 1
ATOM 857 C C . CYS A 1 112 ? 3.553 -13.898 -11.852 1 98.38 112 CYS A C 1
ATOM 859 O O . CYS A 1 112 ? 4.293 -14.875 -11.734 1 98.38 112 CYS A O 1
ATOM 861 N N . ARG A 1 113 ? 4.012 -12.625 -11.719 1 98.38 113 ARG A N 1
ATOM 862 C CA . ARG A 1 113 ? 5.422 -12.344 -11.469 1 98.38 113 ARG A CA 1
ATOM 863 C C . ARG A 1 113 ? 5.891 -13.008 -10.18 1 98.38 113 ARG A C 1
ATOM 865 O O . ARG A 1 113 ? 7.039 -13.445 -10.086 1 98.38 113 ARG A O 1
ATOM 872 N N . GLY A 1 114 ? 5.047 -13.016 -9.141 1 98.88 114 GLY A N 1
ATOM 873 C CA . GLY A 1 114 ? 5.398 -13.664 -7.887 1 98.88 114 GLY A CA 1
ATOM 874 C C . GLY A 1 114 ? 5.789 -15.117 -8.055 1 98.88 114 GLY A C 1
ATOM 875 O O . GLY A 1 114 ? 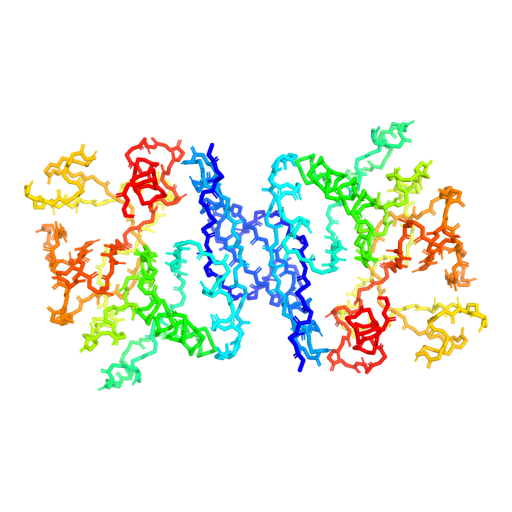6.719 -15.594 -7.398 1 98.88 114 GLY A O 1
ATOM 876 N N . THR A 1 115 ? 5.09 -15.82 -8.914 1 98.88 115 THR A N 1
ATOM 877 C CA . THR A 1 115 ? 5.406 -17.203 -9.219 1 98.88 115 THR A CA 1
ATOM 878 C C . THR A 1 115 ? 6.742 -17.312 -9.953 1 98.88 115 THR A C 1
ATOM 880 O O . THR A 1 115 ? 7.562 -18.172 -9.641 1 98.88 115 THR A O 1
ATOM 883 N N . GLN A 1 116 ? 6.891 -16.453 -10.898 1 98.81 116 GLN A N 1
ATOM 884 C CA . GLN A 1 116 ? 8.117 -16.406 -11.688 1 98.81 116 GLN A CA 1
ATOM 885 C C . GLN A 1 116 ? 9.336 -16.156 -10.797 1 98.81 116 GLN A C 1
ATOM 887 O O . GLN A 1 116 ? 10.336 -16.859 -10.891 1 98.81 116 GLN A O 1
ATOM 892 N N . LEU A 1 117 ? 9.195 -15.172 -9.914 1 98.88 117 LEU A N 1
ATOM 893 C CA . LEU A 1 117 ? 10.289 -14.805 -9.023 1 98.88 117 LEU A CA 1
ATOM 894 C C . LEU A 1 117 ? 10.641 -15.953 -8.086 1 98.88 117 LEU A C 1
ATOM 896 O O . LEU A 1 117 ? 11.812 -16.203 -7.805 1 98.88 117 LEU A O 1
ATOM 900 N N . MET A 1 118 ? 9.648 -16.609 -7.535 1 98.94 118 MET A N 1
ATOM 901 C CA . MET A 1 118 ? 9.891 -17.75 -6.66 1 98.94 118 MET A CA 1
ATOM 902 C C . MET A 1 118 ? 10.664 -18.844 -7.387 1 98.94 118 MET A C 1
ATOM 904 O O . MET A 1 118 ? 11.602 -19.422 -6.832 1 98.94 118 MET A O 1
ATOM 908 N N . ASN A 1 119 ? 10.234 -19.172 -8.633 1 98.94 119 ASN A N 1
ATOM 909 C CA . ASN A 1 119 ? 10.961 -20.156 -9.422 1 98.94 119 ASN A CA 1
ATOM 910 C C . ASN A 1 119 ? 12.438 -19.781 -9.562 1 98.94 119 ASN A C 1
ATOM 912 O O . ASN A 1 119 ? 13.312 -20.641 -9.398 1 98.94 119 ASN A O 1
ATOM 916 N N . VAL A 1 120 ? 12.672 -18.547 -9.852 1 98.88 120 VAL A N 1
ATOM 917 C CA . VAL A 1 120 ? 14.039 -18.047 -10.008 1 98.88 120 VAL A CA 1
ATOM 918 C C . VAL A 1 120 ? 14.781 -18.156 -8.688 1 98.88 120 VAL A C 1
ATOM 920 O O . VAL A 1 120 ? 15.93 -18.594 -8.648 1 98.88 120 VAL A O 1
ATOM 923 N N . ALA A 1 121 ? 14.188 -17.75 -7.586 1 98.81 121 ALA A N 1
ATOM 924 C CA . ALA A 1 121 ? 14.789 -17.781 -6.254 1 98.81 121 ALA A CA 1
ATOM 925 C C . ALA A 1 121 ? 15.219 -19.188 -5.883 1 98.81 121 ALA A C 1
ATOM 927 O O . ALA A 1 121 ? 16.188 -19.375 -5.145 1 98.81 121 ALA A O 1
ATOM 928 N N . LEU A 1 122 ? 14.508 -20.172 -6.387 1 98.69 122 LEU A N 1
ATOM 929 C CA . LEU A 1 122 ? 14.758 -21.562 -6.023 1 98.69 122 LEU A CA 1
ATOM 930 C C . LEU A 1 122 ? 15.664 -22.234 -7.051 1 98.69 122 LEU A C 1
ATOM 932 O O . LEU A 1 122 ? 15.875 -23.453 -6.988 1 98.69 122 LEU A O 1
ATOM 936 N N . GLY A 1 123 ? 16.109 -21.484 -8.023 1 98.5 123 GLY A N 1
ATOM 937 C CA . GLY A 1 123 ? 17.156 -22 -8.906 1 98.5 123 GLY A CA 1
ATOM 938 C C . GLY A 1 123 ? 16.656 -22.266 -10.312 1 98.5 123 GLY A C 1
ATOM 939 O O . GLY A 1 123 ? 17.422 -22.75 -11.156 1 98.5 123 GLY A O 1
ATOM 940 N N . GLY A 1 124 ? 15.375 -22.047 -10.609 1 98.69 124 GLY A N 1
ATOM 941 C CA . GLY A 1 124 ? 14.844 -22.172 -11.961 1 98.69 124 GLY A CA 1
ATOM 942 C C . GLY A 1 124 ? 15.133 -20.953 -12.82 1 98.69 124 GLY A C 1
ATOM 943 O O . GLY A 1 124 ? 15.828 -20.031 -12.391 1 98.69 124 GLY A O 1
ATOM 944 N N . ASN A 1 125 ? 14.617 -20.969 -14.062 1 98.44 125 ASN A N 1
ATOM 945 C CA . ASN A 1 125 ? 14.734 -19.812 -14.953 1 98.44 125 ASN A CA 1
ATOM 946 C C . ASN A 1 125 ? 13.445 -19.578 -15.734 1 98.44 125 ASN A C 1
ATOM 948 O O . ASN A 1 125 ? 12.422 -20.203 -15.461 1 98.44 125 ASN A O 1
ATOM 952 N N . LEU A 1 126 ? 13.461 -18.562 -16.578 1 98.19 126 LEU A N 1
ATOM 953 C CA . LEU A 1 126 ? 12.219 -18.094 -17.203 1 98.19 126 LEU A CA 1
ATOM 954 C C . LEU A 1 126 ? 12.375 -18.016 -18.719 1 98.19 126 LEU A C 1
ATOM 956 O O . LEU A 1 126 ? 13.469 -17.719 -19.219 1 98.19 126 LEU A O 1
ATOM 960 N N . ASN A 1 127 ? 11.25 -18.328 -19.422 1 97.38 127 ASN A N 1
ATOM 961 C CA . ASN A 1 127 ? 11.125 -17.734 -20.75 1 97.38 127 ASN A CA 1
ATOM 962 C C . ASN A 1 127 ? 10.945 -16.219 -20.672 1 97.38 127 ASN A C 1
ATOM 964 O O . ASN A 1 127 ? 10.008 -15.742 -20.047 1 97.38 127 ASN A O 1
ATOM 968 N N . GLN A 1 128 ? 11.773 -15.508 -21.297 1 95.69 128 GLN A N 1
ATOM 969 C CA . GLN A 1 128 ? 11.766 -14.047 -21.188 1 95.69 128 GLN A CA 1
ATOM 970 C C . GLN A 1 128 ? 10.664 -13.438 -22.047 1 95.69 128 GLN A C 1
ATOM 972 O O . GLN A 1 128 ? 10.32 -12.266 -21.891 1 95.69 128 GLN A O 1
ATOM 977 N N . HIS A 1 129 ? 10.18 -14.219 -22.984 1 93.5 129 HIS A N 1
ATOM 978 C CA . HIS A 1 129 ? 9.086 -13.812 -23.859 1 93.5 129 HIS A CA 1
ATOM 979 C C . HIS A 1 129 ? 8.242 -15.016 -24.281 1 93.5 129 HIS A C 1
ATOM 981 O O . HIS A 1 129 ? 8.789 -16.062 -24.625 1 93.5 129 HIS A O 1
ATOM 987 N N . ILE A 1 130 ? 6.953 -14.797 -24.156 1 92.88 130 ILE A N 1
ATOM 988 C CA . ILE A 1 130 ? 6.035 -15.812 -24.656 1 92.88 130 ILE A CA 1
ATOM 989 C C . ILE A 1 130 ? 4.922 -15.141 -25.453 1 92.88 130 ILE A C 1
ATOM 991 O O . ILE A 1 130 ? 4.547 -14 -25.172 1 92.88 130 ILE A O 1
ATOM 995 N N . ASP A 1 131 ? 4.387 -15.859 -26.344 1 90.88 131 ASP A N 1
ATOM 996 C CA . ASP A 1 131 ? 3.316 -15.344 -27.188 1 90.88 131 ASP A CA 1
ATOM 997 C C . ASP A 1 131 ? 1.947 -15.758 -26.656 1 90.88 131 ASP A C 1
ATOM 999 O O . ASP A 1 131 ? 1.826 -16.766 -25.953 1 90.88 131 ASP A O 1
ATOM 1003 N N . SER A 1 132 ? 0.911 -14.992 -26.922 1 91.06 132 SER A N 1
ATOM 1004 C CA . SER A 1 132 ? -0.497 -15.344 -26.766 1 91.06 132 SER A CA 1
ATOM 1005 C C . SER A 1 132 ? -0.888 -15.398 -25.281 1 91.06 132 SER A C 1
ATOM 1007 O O . SER A 1 132 ? -1.8 -16.141 -24.906 1 91.06 132 SER A O 1
ATOM 1009 N N . HIS A 1 133 ? -0.206 -14.758 -24.469 1 93.88 133 HIS A N 1
ATOM 1010 C CA . HIS A 1 133 ? -0.518 -14.758 -23.047 1 93.88 133 HIS A CA 1
ATOM 1011 C C . HIS A 1 133 ? -0.653 -13.328 -22.516 1 93.88 133 HIS A C 1
ATOM 1013 O O . HIS A 1 133 ? -0.216 -13.031 -21.391 1 93.88 133 HIS A O 1
ATOM 1019 N N . TRP A 1 134 ? -1.065 -12.508 -23.359 1 92.44 134 TRP A N 1
ATOM 1020 C CA . TRP A 1 134 ? -1.517 -11.148 -23.047 1 92.44 134 TRP A CA 1
ATOM 1021 C C . TRP A 1 134 ? -2.822 -10.836 -23.766 1 92.44 134 TRP A C 1
ATOM 1023 O O . TRP A 1 134 ? -2.82 -10.531 -24.969 1 92.44 134 TRP A O 1
ATOM 1033 N N . GLN A 1 135 ? -3.826 -10.812 -23.031 1 91.31 135 GLN A N 1
ATOM 1034 C CA . GLN A 1 135 ? -5.129 -10.68 -23.656 1 91.31 135 GLN A CA 1
ATOM 1035 C C . GLN A 1 135 ? -5.469 -9.211 -23.922 1 91.31 135 GLN A C 1
ATOM 1037 O O . GLN A 1 135 ? -5.016 -8.328 -23.188 1 91.31 135 GLN A O 1
ATOM 1042 N N . GLU A 1 136 ? -6.328 -8.984 -24.906 1 87.38 136 GLU A N 1
ATOM 1043 C CA . GLU A 1 136 ? -6.848 -7.652 -25.203 1 87.38 136 GLU A CA 1
ATOM 1044 C C . GLU A 1 136 ? -8.148 -7.391 -24.438 1 87.38 136 GLU A C 1
ATOM 1046 O O . GLU A 1 136 ? -8.477 -6.242 -24.141 1 87.38 136 GLU A O 1
ATOM 1051 N N . ALA A 1 137 ? -8.805 -8.453 -24.156 1 87.12 137 ALA A N 1
ATOM 1052 C CA . ALA A 1 137 ? -10.07 -8.359 -23.438 1 87.12 137 ALA A CA 1
ATOM 1053 C C . ALA A 1 137 ? -9.867 -7.777 -22.031 1 87.12 137 ALA A C 1
ATOM 1055 O O . ALA A 1 137 ? -8.742 -7.754 -21.531 1 87.12 137 ALA A O 1
ATOM 1056 N N . PRO A 1 138 ? -10.984 -7.242 -21.453 1 86.62 138 PRO A N 1
ATOM 1057 C CA . PRO A 1 138 ? -10.891 -6.727 -20.094 1 86.62 138 PRO A CA 1
ATOM 1058 C C . PRO A 1 138 ? -10.312 -7.75 -19.109 1 86.62 138 PRO A C 1
ATOM 1060 O O . PRO A 1 138 ? -10.352 -8.953 -19.375 1 86.62 138 PRO A O 1
ATOM 1063 N N . SER A 1 139 ? -9.789 -7.277 -18.016 1 87.31 139 SER A N 1
ATOM 1064 C CA . SER A 1 139 ? -9.008 -8.078 -17.078 1 87.31 139 SER A CA 1
ATOM 1065 C C . SER A 1 139 ? -9.875 -9.133 -16.391 1 87.31 139 SER A C 1
ATOM 1067 O O . SER A 1 139 ? -9.367 -10.156 -15.922 1 87.31 139 SER A O 1
ATOM 1069 N N . ASP A 1 140 ? -11.117 -8.891 -16.359 1 87.44 140 ASP A N 1
ATOM 1070 C CA . ASP A 1 140 ? -12.008 -9.828 -15.68 1 87.44 140 ASP A CA 1
ATOM 1071 C C . ASP A 1 140 ? -12.617 -10.82 -16.672 1 87.44 140 ASP A C 1
ATOM 1073 O O . ASP A 1 140 ? -13.602 -11.492 -16.344 1 87.44 140 ASP A O 1
ATOM 1077 N N . PHE A 1 141 ? -11.961 -10.914 -17.828 1 90.31 141 PHE A N 1
ATOM 1078 C CA . PHE A 1 141 ? -12.398 -11.883 -18.828 1 90.31 141 PHE A CA 1
ATOM 1079 C C . PHE A 1 141 ? -11.484 -13.102 -18.844 1 90.31 141 PHE A C 1
ATOM 1081 O O . PHE A 1 141 ? -10.266 -12.969 -18.672 1 90.31 141 PHE A O 1
ATOM 1088 N N . LEU A 1 142 ? -12.102 -14.234 -19.047 1 92.75 142 LEU A N 1
ATOM 1089 C CA . LEU A 1 142 ? -11.391 -15.492 -19.203 1 92.75 142 LEU A CA 1
ATOM 1090 C C . LEU A 1 142 ? -10.891 -15.672 -20.625 1 92.75 142 LEU A C 1
ATOM 1092 O O . LEU A 1 142 ? -11.672 -15.57 -21.578 1 92.75 142 LEU A O 1
ATOM 1096 N N . SER A 1 143 ? -9.648 -15.906 -20.766 1 92.62 143 SER A N 1
ATOM 1097 C CA . SER A 1 143 ? -9.031 -15.773 -22.078 1 92.62 143 SER A CA 1
ATOM 1098 C C . SER A 1 143 ? -8.664 -17.141 -22.656 1 92.62 143 SER A C 1
ATOM 1100 O O . SER A 1 143 ? -8.883 -17.391 -23.844 1 92.62 143 SER A O 1
ATOM 1102 N N . HIS A 1 144 ? -8.031 -17.969 -21.859 1 93.75 144 HIS A N 1
ATOM 1103 C CA . HIS A 1 144 ? -7.594 -19.25 -22.406 1 93.75 144 HIS A CA 1
ATOM 1104 C C . HIS A 1 144 ? -7.738 -20.375 -21.375 1 93.75 144 HIS A C 1
ATOM 1106 O O . HIS A 1 144 ? -7.891 -20.109 -20.172 1 93.75 144 HIS A O 1
ATOM 1112 N N . GLU A 1 145 ? -7.605 -21.547 -21.875 1 96.31 145 GLU A N 1
ATOM 1113 C CA . GLU A 1 145 ? -7.82 -22.734 -21.062 1 96.31 145 GLU A CA 1
ATOM 1114 C C . GLU A 1 145 ? -6.555 -23.125 -20.297 1 96.31 145 GLU A C 1
ATOM 1116 O O . GLU A 1 145 ? -5.441 -22.875 -20.766 1 96.31 145 GLU A O 1
ATOM 1121 N N . MET A 1 146 ? -6.793 -23.734 -19.203 1 97.19 146 MET A N 1
ATOM 1122 C CA . MET A 1 146 ? -5.754 -24.422 -18.422 1 97.19 146 MET A CA 1
ATOM 1123 C C . MET A 1 146 ? -6.207 -25.812 -18 1 97.19 146 MET A C 1
ATOM 1125 O O . MET A 1 146 ? -7.371 -26.016 -17.656 1 97.19 146 MET A O 1
ATOM 1129 N N . ILE A 1 147 ? -5.285 -26.75 -18.094 1 98.56 147 ILE A N 1
ATOM 1130 C CA . ILE A 1 147 ? -5.527 -28.109 -17.625 1 98.56 147 ILE A CA 1
ATOM 1131 C C . ILE A 1 147 ? -4.832 -28.328 -16.281 1 98.56 147 ILE A C 1
ATOM 1133 O O . ILE A 1 147 ? -3.656 -27.984 -16.125 1 98.56 147 ILE A O 1
ATOM 1137 N N . ILE A 1 148 ? -5.57 -28.922 -15.352 1 98.56 148 ILE A N 1
ATOM 1138 C CA . ILE A 1 148 ? -5.082 -29.078 -13.984 1 98.56 148 ILE A CA 1
ATOM 1139 C C . ILE A 1 148 ? -4.867 -30.547 -13.68 1 98.56 148 ILE A C 1
ATOM 1141 O O . ILE A 1 148 ? -5.707 -31.391 -14.016 1 98.56 148 ILE A O 1
ATOM 1145 N N . GLU A 1 149 ? -3.812 -30.875 -13.031 1 97.94 149 GLU A N 1
ATOM 1146 C CA . GLU A 1 149 ? -3.521 -32.25 -12.648 1 97.94 149 GLU A CA 1
ATOM 1147 C C . GLU A 1 149 ? -4.527 -32.75 -11.625 1 97.94 149 GLU A C 1
ATOM 1149 O O . GLU A 1 149 ? -4.918 -32.031 -10.711 1 97.94 149 GLU A O 1
ATOM 1154 N N . PRO A 1 150 ? -4.98 -34.031 -11.742 1 96.19 150 PRO A N 1
ATOM 1155 C CA . PRO A 1 150 ? -6.039 -34.562 -10.883 1 96.19 150 PRO A CA 1
ATOM 1156 C C . PRO A 1 150 ? -5.652 -34.562 -9.406 1 96.19 150 PRO A C 1
ATOM 1158 O O . PRO A 1 150 ? -6.512 -34.375 -8.539 1 96.19 150 PRO A O 1
ATOM 1161 N N . ASP A 1 151 ? -4.477 -34.75 -9.008 1 95.81 151 ASP A N 1
ATOM 1162 C CA . ASP A 1 151 ? -4.074 -34.812 -7.602 1 95.81 151 ASP A CA 1
ATOM 1163 C C . ASP A 1 151 ? -3.635 -33.438 -7.086 1 95.81 151 ASP A C 1
ATOM 1165 O O . ASP A 1 151 ? -3.186 -33.312 -5.945 1 95.81 151 ASP A O 1
ATOM 1169 N N . SER A 1 152 ? -3.893 -32.5 -7.855 1 96.38 152 SER A N 1
ATOM 1170 C CA . SER A 1 152 ? -3.48 -31.156 -7.535 1 96.38 152 SER A CA 1
ATOM 1171 C C . SER A 1 152 ? -4.387 -30.531 -6.473 1 96.38 152 SER A C 1
ATOM 1173 O O . SER A 1 152 ? -5.586 -30.828 -6.43 1 96.38 152 SER A O 1
ATOM 1175 N N . ILE A 1 153 ? -3.791 -29.656 -5.684 1 97.94 153 ILE A N 1
ATOM 1176 C CA . ILE A 1 153 ? -4.512 -28.922 -4.656 1 97.94 153 ILE A CA 1
ATOM 1177 C C . ILE A 1 153 ? -5.547 -28 -5.312 1 97.94 153 ILE A C 1
ATOM 1179 O O . ILE A 1 153 ? -6.516 -27.594 -4.668 1 97.94 153 ILE A O 1
ATOM 1183 N N . LEU A 1 154 ? -5.434 -27.688 -6.633 1 98.5 154 LEU A N 1
ATOM 1184 C CA . LEU A 1 154 ? -6.32 -26.766 -7.344 1 98.5 154 LEU A CA 1
ATOM 1185 C C . LEU A 1 154 ? -7.508 -27.516 -7.941 1 98.5 154 LEU A C 1
ATOM 1187 O O . LEU A 1 154 ? -8.508 -26.906 -8.32 1 98.5 154 LEU A O 1
ATOM 1191 N N . TYR A 1 155 ? -7.473 -28.797 -8 1 98.5 155 TYR A N 1
ATOM 1192 C CA . TYR A 1 155 ? -8.461 -29.609 -8.711 1 98.5 155 TYR A CA 1
ATOM 1193 C C . TYR A 1 155 ? -9.836 -29.469 -8.07 1 98.5 155 TYR A C 1
ATOM 1195 O O . TYR A 1 155 ? -10.836 -29.297 -8.766 1 98.5 155 TYR A O 1
ATOM 1203 N N . PRO A 1 156 ? -9.945 -29.547 -6.727 1 98.25 156 PRO A N 1
ATOM 1204 C CA . PRO A 1 156 ? -11.266 -29.406 -6.121 1 98.25 156 PRO A CA 1
ATOM 1205 C C . PRO A 1 156 ? -11.898 -28.047 -6.383 1 98.25 156 PRO A C 1
ATOM 1207 O O . PRO A 1 156 ? -13.117 -27.891 -6.297 1 98.25 156 PRO A O 1
ATOM 1210 N N . ILE A 1 157 ? -11.102 -27.078 -6.73 1 98.44 157 ILE A N 1
ATOM 1211 C CA . ILE A 1 157 ? -11.586 -25.719 -6.914 1 98.44 157 ILE A CA 1
ATOM 1212 C C . ILE A 1 157 ? -11.953 -25.484 -8.383 1 98.44 157 ILE A C 1
ATOM 1214 O O . ILE A 1 157 ? -13.039 -24.984 -8.688 1 98.44 157 ILE A O 1
ATOM 1218 N N . TYR A 1 158 ? -11.039 -25.906 -9.25 1 98.12 158 TYR A N 1
ATOM 1219 C CA . TYR A 1 158 ? -11.148 -25.484 -10.648 1 98.12 158 TYR A CA 1
ATOM 1220 C C . TYR A 1 158 ? -11.555 -26.656 -11.539 1 98.12 158 TYR A C 1
ATOM 1222 O O . TYR A 1 158 ? -11.93 -26.453 -12.695 1 98.12 158 TYR A O 1
ATOM 1230 N N . GLY A 1 159 ? -11.516 -27.906 -11.055 1 97.56 159 GLY A N 1
ATOM 1231 C CA . GLY A 1 159 ? -11.75 -29.078 -11.875 1 97.56 159 GLY A CA 1
ATOM 1232 C C . GLY A 1 159 ? -10.594 -29.406 -12.805 1 97.56 159 GLY A C 1
ATOM 1233 O O . GLY A 1 159 ? -9.477 -28.922 -12.609 1 97.56 159 GLY A O 1
ATOM 1234 N N . HIS A 1 160 ? -10.828 -30.25 -13.703 1 97.38 160 HIS A N 1
ATOM 1235 C CA . HIS A 1 160 ? -9.812 -30.734 -14.633 1 97.38 160 HIS A CA 1
ATOM 1236 C C . HIS A 1 160 ? -9.422 -29.656 -15.633 1 97.38 160 HIS A C 1
ATOM 1238 O O . HIS A 1 160 ? -8.25 -29.516 -15.992 1 97.38 160 HIS A O 1
ATOM 1244 N N . LYS A 1 161 ? -10.477 -28.969 -16.109 1 97.38 161 LYS A N 1
ATOM 1245 C CA . LYS A 1 161 ? -10.289 -27.938 -17.109 1 97.38 161 LYS A CA 1
ATOM 1246 C C . LYS A 1 161 ? -11.055 -26.656 -16.75 1 97.38 161 LYS A C 1
ATOM 1248 O O . LYS A 1 161 ? -12.188 -26.734 -16.281 1 97.38 161 LYS A O 1
ATOM 1253 N N . THR A 1 162 ? -10.367 -25.531 -16.953 1 97.12 162 THR A N 1
ATOM 1254 C CA . THR A 1 162 ? -11.039 -24.25 -16.734 1 97.12 162 THR A CA 1
ATOM 1255 C C . THR A 1 162 ? -10.414 -23.156 -17.578 1 97.12 162 THR A C 1
ATOM 1257 O O . THR A 1 162 ? -9.438 -23.391 -18.297 1 97.12 162 THR A O 1
ATOM 1260 N N . LEU A 1 163 ? -11.078 -21.969 -17.641 1 97.06 163 LEU A N 1
ATOM 1261 C CA . LEU A 1 163 ? -10.562 -20.781 -18.312 1 97.06 163 LEU A CA 1
ATOM 1262 C C . LEU A 1 163 ? -9.938 -19.812 -17.312 1 97.06 163 LEU A C 1
ATOM 1264 O O . LEU A 1 163 ? -10.383 -19.734 -16.156 1 97.06 163 LEU A O 1
ATOM 1268 N N . ILE A 1 164 ? -8.906 -19.125 -17.75 1 97.44 164 ILE A N 1
ATOM 1269 C CA . ILE A 1 164 ? -8.242 -18.125 -16.906 1 97.44 164 ILE A CA 1
ATOM 1270 C C . ILE A 1 164 ? -7.992 -16.859 -17.703 1 97.44 164 ILE A C 1
ATOM 1272 O O . ILE A 1 164 ? -8.156 -16.844 -18.922 1 97.44 164 ILE A O 1
ATOM 1276 N N . ASN A 1 165 ? -7.668 -15.742 -17 1 96.38 165 ASN A N 1
ATOM 1277 C CA . ASN A 1 165 ? -7.164 -14.547 -17.672 1 96.38 165 ASN A CA 1
ATOM 1278 C C . ASN A 1 165 ? -5.652 -14.617 -17.875 1 96.38 165 ASN A C 1
ATOM 1280 O O . ASN A 1 165 ? -4.988 -15.508 -17.344 1 96.38 165 ASN A O 1
ATOM 1284 N N . SER A 1 166 ? -5.188 -13.797 -18.781 1 94.88 166 SER A N 1
ATOM 1285 C CA . SER A 1 166 ? -3.781 -13.93 -19.156 1 94.88 166 SER A CA 1
ATOM 1286 C C . SER A 1 166 ? -3.139 -12.562 -19.375 1 94.88 166 SER A C 1
ATOM 1288 O O . SER A 1 166 ? -3.516 -11.836 -20.297 1 94.88 166 SER A O 1
ATOM 1290 N N . PHE A 1 167 ? -2.184 -12.242 -18.438 1 93.31 167 PHE A N 1
ATOM 1291 C CA . PHE A 1 167 ? -1.444 -10.984 -18.516 1 93.31 167 PHE A CA 1
ATOM 1292 C C . PHE A 1 167 ? 0.009 -11.18 -18.094 1 93.31 167 PHE A C 1
ATOM 1294 O O . PHE A 1 167 ? 0.512 -10.477 -17.219 1 93.31 167 PHE A O 1
ATOM 1301 N N . HIS A 1 168 ? 0.663 -12.062 -18.797 1 92.81 168 HIS A N 1
ATOM 1302 C CA . HIS A 1 168 ? 2.08 -12.273 -18.516 1 92.81 168 HIS A CA 1
ATOM 1303 C C . HIS A 1 168 ? 2.873 -12.453 -19.797 1 92.81 168 HIS A C 1
ATOM 1305 O O . HIS A 1 168 ? 2.383 -13.062 -20.766 1 92.81 168 HIS A O 1
ATOM 1311 N N . ARG A 1 169 ? 4.039 -11.898 -19.734 1 93.19 169 ARG A N 1
ATOM 1312 C CA . ARG A 1 169 ? 4.941 -11.969 -20.875 1 93.19 169 ARG A CA 1
ATOM 1313 C C . ARG A 1 169 ? 6.051 -12.984 -20.641 1 93.19 169 ARG A C 1
ATOM 1315 O O . ARG A 1 169 ? 6.641 -13.5 -21.594 1 93.19 169 ARG A O 1
ATOM 1322 N N . GLN A 1 170 ? 6.379 -13.188 -19.359 1 96.12 170 GLN A N 1
ATOM 1323 C CA . GLN A 1 170 ? 7.324 -14.227 -18.969 1 96.12 170 GLN A CA 1
ATOM 1324 C C . GLN A 1 170 ? 6.598 -15.469 -18.469 1 96.12 170 GLN A C 1
ATOM 1326 O O . GLN A 1 170 ? 5.41 -15.414 -18.141 1 96.12 170 GLN A O 1
ATOM 1331 N N . SER A 1 171 ? 7.281 -16.609 -18.5 1 97.88 171 SER A N 1
ATOM 1332 C CA . SER A 1 171 ? 6.773 -17.859 -17.953 1 97.88 171 SER A CA 1
ATOM 1333 C C . SER A 1 171 ? 7.906 -18.734 -17.422 1 97.88 171 SER A C 1
ATOM 1335 O O . SER A 1 171 ? 9.078 -18.5 -17.734 1 97.88 171 SER A O 1
ATOM 1337 N N . LEU A 1 172 ? 7.562 -19.656 -16.609 1 98.75 172 LEU A N 1
ATOM 1338 C CA . LEU A 1 172 ? 8.57 -20.594 -16.125 1 98.75 172 LEU A CA 1
ATOM 1339 C C . LEU A 1 172 ? 9.133 -21.422 -17.281 1 98.75 172 LEU A C 1
ATOM 1341 O O . LEU A 1 172 ? 8.375 -21.922 -18.125 1 98.75 172 LEU A O 1
ATOM 1345 N N . LYS A 1 173 ? 10.414 -21.531 -17.359 1 98.19 173 LYS A N 1
ATOM 1346 C CA . LYS A 1 173 ? 11.102 -22.359 -18.344 1 98.19 173 LYS A CA 1
ATOM 1347 C C . LYS A 1 173 ? 11.641 -23.641 -17.703 1 98.19 173 LYS A C 1
ATOM 1349 O O . LYS A 1 173 ? 11 -24.688 -17.75 1 98.19 173 LYS A O 1
ATOM 1354 N N . THR A 1 174 ? 12.766 -23.531 -17.031 1 98.5 174 THR A N 1
ATOM 1355 C CA . THR A 1 174 ? 13.211 -24.609 -16.156 1 98.5 174 THR A CA 1
ATOM 1356 C C . THR A 1 174 ? 12.633 -24.438 -14.758 1 98.5 174 THR A C 1
ATOM 1358 O O . THR A 1 174 ? 12.898 -23.438 -14.086 1 98.5 174 THR A O 1
ATOM 1361 N N . VAL A 1 175 ? 11.852 -25.422 -14.352 1 98.81 175 VAL A N 1
ATOM 1362 C CA . VAL A 1 175 ? 11.211 -25.375 -13.039 1 98.81 175 VAL A CA 1
ATOM 1363 C C . VAL A 1 175 ? 12.195 -25.812 -11.961 1 98.81 175 VAL A C 1
ATOM 1365 O O . VAL A 1 175 ? 12.898 -26.812 -12.125 1 98.81 175 VAL A O 1
ATOM 1368 N N . ALA A 1 176 ? 12.305 -25.031 -10.898 1 98.81 176 ALA A N 1
ATOM 1369 C CA . ALA A 1 176 ? 13.188 -25.359 -9.781 1 98.81 176 ALA A CA 1
ATOM 1370 C C . ALA A 1 176 ? 12.891 -26.75 -9.234 1 98.81 176 ALA A C 1
ATOM 1372 O O . ALA A 1 176 ? 11.75 -27.219 -9.289 1 98.81 176 ALA A O 1
ATOM 1373 N N . LYS A 1 177 ? 13.828 -27.375 -8.648 1 98.44 177 LYS A N 1
ATOM 1374 C CA . LYS A 1 177 ? 13.742 -28.75 -8.195 1 98.44 177 LYS A CA 1
ATOM 1375 C C . LYS A 1 177 ? 12.688 -28.922 -7.109 1 98.44 177 LYS A C 1
ATOM 1377 O O . LYS A 1 177 ? 12.047 -29.969 -7.012 1 98.44 177 LYS A O 1
ATOM 1382 N N . ASP A 1 178 ? 12.453 -27.922 -6.312 1 98.56 178 ASP A N 1
ATOM 1383 C CA . ASP A 1 178 ? 11.539 -27.984 -5.172 1 98.56 178 ASP A CA 1
ATOM 1384 C C . ASP A 1 178 ? 10.102 -27.719 -5.602 1 98.56 178 ASP A C 1
ATOM 1386 O O . ASP A 1 178 ? 9.188 -27.734 -4.773 1 98.56 178 ASP A O 1
ATOM 1390 N N . LEU A 1 179 ? 9.852 -27.531 -6.898 1 98.81 179 LEU A N 1
ATOM 1391 C CA . LEU A 1 179 ? 8.516 -27.234 -7.395 1 98.81 179 LEU A CA 1
ATOM 1392 C C . LEU A 1 179 ? 8.023 -28.312 -8.344 1 98.81 179 LEU A C 1
ATOM 1394 O O . LEU A 1 179 ? 8.828 -28.938 -9.047 1 98.81 179 LEU A O 1
ATOM 1398 N N . LYS A 1 180 ? 6.746 -28.469 -8.352 1 98.75 180 LYS A N 1
ATOM 1399 C CA . LYS A 1 180 ? 6.055 -29.359 -9.281 1 98.75 180 LYS A CA 1
ATOM 1400 C C . LYS A 1 180 ? 5.008 -28.609 -10.094 1 98.75 180 LYS A C 1
ATOM 1402 O O . LYS A 1 180 ? 4.25 -27.797 -9.547 1 98.75 180 LYS A O 1
ATOM 1407 N N . VAL A 1 181 ? 5.027 -28.859 -11.414 1 98.81 181 VAL A N 1
ATOM 1408 C CA . VAL A 1 181 ? 4.004 -28.281 -12.273 1 98.81 181 VAL A CA 1
ATOM 1409 C C . VAL A 1 181 ? 2.664 -28.969 -12.023 1 98.81 181 VAL A C 1
ATOM 1411 O O . VAL A 1 181 ? 2.58 -30.188 -12.023 1 98.81 181 VAL A O 1
ATOM 1414 N N . ILE A 1 182 ? 1.624 -28.125 -11.875 1 98.88 182 ILE A N 1
ATOM 1415 C CA . ILE A 1 182 ? 0.347 -28.766 -11.562 1 98.88 182 ILE A CA 1
ATOM 1416 C C . ILE A 1 182 ? -0.721 -28.281 -12.539 1 98.88 182 ILE A C 1
ATOM 1418 O O . ILE A 1 182 ? -1.859 -28.75 -12.508 1 98.88 182 ILE A O 1
ATOM 1422 N N . ALA A 1 183 ? -0.43 -27.359 -13.445 1 98.81 183 ALA A N 1
ATOM 1423 C CA . ALA A 1 183 ? -1.365 -26.906 -14.469 1 98.81 183 ALA A CA 1
ATOM 1424 C C . ALA A 1 183 ? -0.625 -26.328 -15.672 1 98.81 183 ALA A C 1
ATOM 1426 O O . ALA A 1 183 ? 0.419 -25.688 -15.516 1 98.81 183 ALA A O 1
ATOM 1427 N N . ARG A 1 184 ? -1.189 -26.453 -16.844 1 98.56 184 ARG A N 1
ATOM 1428 C CA . ARG A 1 184 ? -0.6 -25.969 -18.078 1 98.56 184 ARG A CA 1
ATOM 1429 C C . ARG A 1 184 ? -1.678 -25.484 -19.047 1 98.56 184 ARG A C 1
ATOM 1431 O O . ARG A 1 184 ? -2.828 -25.922 -18.969 1 98.56 184 ARG A O 1
ATOM 1438 N N . ASP A 1 185 ? -1.216 -24.578 -19.891 1 98.12 185 ASP A N 1
ATOM 1439 C CA . ASP A 1 185 ? -1.979 -24.297 -21.109 1 98.12 185 ASP A CA 1
ATOM 1440 C C . ASP A 1 185 ? -1.863 -25.438 -22.109 1 98.12 185 ASP A C 1
ATOM 1442 O O . ASP A 1 185 ? -0.77 -25.734 -22.594 1 98.12 185 ASP A O 1
ATOM 1446 N N . PRO A 1 186 ? -2.961 -26.062 -22.531 1 97.31 186 PRO A N 1
ATOM 1447 C CA . PRO A 1 186 ? -2.861 -27.203 -23.422 1 97.31 186 PRO A CA 1
ATOM 1448 C C . PRO A 1 186 ? -2.461 -26.812 -24.844 1 97.31 186 PRO A C 1
ATOM 1450 O O . PRO A 1 186 ? -2.033 -27.656 -25.641 1 97.31 186 PRO A O 1
ATOM 1453 N N . ARG A 1 187 ? -2.633 -25.578 -25.234 1 96.44 187 ARG A N 1
ATOM 1454 C CA . ARG A 1 187 ? -2.348 -25.125 -26.609 1 96.44 187 ARG A CA 1
ATOM 1455 C C . ARG A 1 187 ? -0.845 -25.094 -26.859 1 96.44 187 ARG A C 1
ATOM 1457 O O . ARG A 1 187 ? -0.392 -25.453 -27.953 1 96.44 187 ARG A O 1
ATOM 1464 N N . ASP A 1 188 ? -0.031 -24.703 -25.719 1 96.75 188 ASP A N 1
ATOM 1465 C CA . ASP A 1 188 ? 1.382 -24.469 -26 1 96.75 188 ASP A CA 1
ATOM 1466 C C . ASP A 1 188 ? 2.262 -25.016 -24.875 1 96.75 188 ASP A C 1
ATOM 1468 O O . ASP A 1 188 ? 3.488 -24.891 -24.922 1 96.75 188 ASP A O 1
ATOM 1472 N N . GLY A 1 189 ? 1.609 -25.578 -23.859 1 97.56 189 GLY A N 1
ATOM 1473 C CA . GLY A 1 189 ? 2.357 -26.203 -22.781 1 97.56 189 GLY A CA 1
ATOM 1474 C C . GLY A 1 189 ? 2.83 -25.219 -21.734 1 97.56 189 GLY A C 1
ATOM 1475 O O . GLY A 1 189 ? 3.475 -25.609 -20.75 1 97.56 189 GLY A O 1
ATOM 1476 N N . THR A 1 190 ? 2.543 -23.906 -21.875 1 98.25 190 THR A N 1
ATOM 1477 C CA . THR A 1 190 ? 2.955 -22.906 -20.906 1 98.25 190 THR A CA 1
ATOM 1478 C C . THR A 1 190 ? 2.502 -23.297 -19.5 1 98.25 190 THR A C 1
ATOM 1480 O O . THR A 1 190 ? 1.359 -23.703 -19.312 1 98.25 190 THR A O 1
ATOM 1483 N N . ILE A 1 191 ? 3.414 -23.234 -18.547 1 98.75 191 ILE A N 1
ATOM 1484 C CA . ILE A 1 191 ? 3.127 -23.594 -17.156 1 98.75 191 ILE A CA 1
ATOM 1485 C C . ILE A 1 191 ? 2.262 -22.5 -16.531 1 98.75 191 ILE A C 1
ATOM 1487 O O . ILE A 1 191 ? 2.623 -21.328 -16.547 1 98.75 191 ILE A O 1
ATOM 1491 N N . GLU A 1 192 ? 1.123 -22.953 -15.945 1 98.75 192 GLU A N 1
ATOM 1492 C CA . GLU A 1 192 ? 0.188 -21.984 -15.398 1 98.75 192 GLU A CA 1
ATOM 1493 C C . GLU A 1 192 ? 0.105 -22.094 -13.875 1 98.75 192 GLU A C 1
ATOM 1495 O O . GLU A 1 192 ? -0.393 -21.172 -13.211 1 98.75 192 GLU A O 1
ATOM 1500 N N . ALA A 1 193 ? 0.586 -23.141 -13.32 1 98.94 193 ALA A N 1
ATOM 1501 C CA . ALA A 1 193 ? 0.601 -23.25 -11.859 1 98.94 193 ALA A CA 1
ATOM 1502 C C . ALA A 1 193 ? 1.659 -24.25 -11.406 1 98.94 193 ALA A C 1
ATOM 1504 O O . ALA A 1 193 ? 1.944 -25.219 -12.102 1 98.94 193 ALA A O 1
ATOM 1505 N N . VAL A 1 194 ? 2.234 -24 -10.273 1 98.94 194 VAL A N 1
ATOM 1506 C CA . VAL A 1 194 ? 3.207 -24.891 -9.641 1 98.94 194 VAL A CA 1
ATOM 1507 C C . VAL A 1 194 ? 2.939 -24.953 -8.133 1 98.94 194 VAL A C 1
ATOM 1509 O O . VAL A 1 194 ? 2.309 -24.062 -7.57 1 98.94 194 VAL A O 1
ATOM 1512 N N . ILE A 1 195 ? 3.428 -26 -7.484 1 98.88 195 ILE A N 1
ATOM 1513 C CA . ILE A 1 195 ? 3.348 -26.188 -6.039 1 98.88 195 ILE A CA 1
ATOM 1514 C C . ILE A 1 195 ? 4.684 -26.719 -5.516 1 98.88 195 ILE A C 1
ATOM 1516 O O . ILE A 1 195 ? 5.426 -27.375 -6.238 1 98.88 195 ILE A O 1
ATOM 1520 N N . SER A 1 196 ? 5.023 -26.281 -4.316 1 98.69 196 SER A N 1
ATOM 1521 C CA . SER A 1 196 ? 6.246 -26.781 -3.691 1 98.69 196 SER A CA 1
ATOM 1522 C C . SER A 1 196 ? 6.109 -28.25 -3.307 1 98.69 196 SER A C 1
ATOM 1524 O O . SER A 1 196 ? 5.059 -28.688 -2.822 1 98.69 196 SER A O 1
ATOM 1526 N N . THR A 1 197 ? 7.141 -29.016 -3.514 1 97.56 197 THR A N 1
ATOM 1527 C CA . THR A 1 197 ? 7.223 -30.406 -3.064 1 97.56 197 THR A CA 1
ATOM 1528 C C . THR A 1 197 ? 8.102 -30.516 -1.82 1 97.56 197 THR A C 1
ATOM 1530 O O . THR A 1 197 ? 8.383 -31.625 -1.356 1 97.56 197 THR A O 1
ATOM 1533 N N . ASN A 1 198 ? 8.609 -29.422 -1.385 1 97.88 198 ASN A N 1
ATOM 1534 C CA . ASN A 1 198 ? 9.438 -29.297 -0.193 1 97.88 198 ASN A CA 1
ATOM 1535 C C . ASN A 1 198 ? 8.656 -28.719 0.981 1 97.88 198 ASN A C 1
ATOM 1537 O O . ASN A 1 198 ? 8.32 -27.531 0.979 1 97.88 198 ASN A O 1
ATOM 1541 N N . ASP A 1 199 ? 8.453 -29.516 2.027 1 95.69 199 ASP A N 1
ATOM 1542 C CA . ASP A 1 199 ? 7.637 -29.109 3.17 1 95.69 199 ASP A CA 1
ATOM 1543 C C . ASP A 1 199 ? 8.234 -27.891 3.869 1 95.69 199 ASP A C 1
ATOM 1545 O O . ASP A 1 199 ? 7.52 -27.156 4.547 1 95.69 199 ASP A O 1
ATOM 1549 N N . ALA A 1 200 ? 9.5 -27.703 3.682 1 96.69 200 ALA A N 1
ATOM 1550 C CA . ALA A 1 200 ? 10.18 -26.562 4.305 1 96.69 200 ALA A CA 1
ATOM 1551 C C . ALA A 1 200 ? 9.906 -25.281 3.539 1 96.69 200 ALA A C 1
ATOM 1553 O O . ALA A 1 200 ? 10.188 -24.188 4.031 1 96.69 200 ALA A O 1
ATOM 1554 N N . ILE A 1 201 ? 9.281 -25.391 2.363 1 98.19 201 ILE A N 1
ATOM 1555 C CA . ILE A 1 201 ? 8.992 -24.234 1.508 1 98.19 201 ILE A CA 1
ATOM 1556 C C . ILE A 1 201 ? 7.52 -24.266 1.104 1 98.19 201 ILE A C 1
ATOM 1558 O O . ILE A 1 201 ? 7.188 -24.562 -0.046 1 98.19 201 ILE A O 1
ATOM 1562 N N . PRO A 1 202 ? 6.629 -23.969 1.979 1 98.44 202 PRO A N 1
ATOM 1563 C CA . PRO A 1 202 ? 5.215 -23.953 1.593 1 98.44 202 PRO A CA 1
ATOM 1564 C C . PRO A 1 202 ? 4.902 -22.875 0.554 1 98.44 202 PRO A C 1
ATOM 1566 O O . PRO A 1 202 ? 4.852 -21.688 0.884 1 98.44 202 PRO A O 1
ATOM 1569 N N . PHE A 1 203 ? 4.652 -23.359 -0.707 1 98.88 203 PHE A N 1
ATOM 1570 C CA . PHE A 1 203 ? 4.477 -22.406 -1.787 1 98.88 203 PHE A CA 1
ATOM 1571 C C . PHE A 1 203 ? 3.461 -22.906 -2.805 1 98.88 203 PHE A C 1
ATOM 1573 O O . PHE A 1 203 ? 3.463 -24.094 -3.152 1 98.88 203 PHE A O 1
ATOM 1580 N N . LEU A 1 204 ? 2.572 -22.078 -3.188 1 98.94 204 LEU A N 1
ATOM 1581 C CA . LEU A 1 204 ? 1.682 -22.234 -4.332 1 98.94 204 LEU A CA 1
ATOM 1582 C C . LEU A 1 204 ? 1.829 -21.062 -5.297 1 98.94 204 LEU A C 1
ATOM 1584 O O . LEU A 1 204 ? 1.832 -19.891 -4.879 1 98.94 204 LEU A O 1
ATOM 1588 N N . GLY A 1 205 ? 2.031 -21.328 -6.555 1 98.88 205 GLY A N 1
ATOM 1589 C CA . GLY A 1 205 ? 2.184 -20.281 -7.559 1 98.88 205 GLY A CA 1
ATOM 1590 C C . GLY A 1 205 ? 1.215 -20.422 -8.719 1 98.88 205 GLY A C 1
ATOM 1591 O O . GLY A 1 205 ? 0.979 -21.531 -9.203 1 98.88 205 GLY A O 1
ATOM 1592 N N . VAL A 1 206 ? 0.653 -19.312 -9.148 1 98.88 206 VAL A N 1
ATOM 1593 C CA . VAL A 1 206 ? -0.222 -19.312 -10.312 1 98.88 206 VAL A CA 1
ATOM 1594 C C . VAL A 1 206 ? 0.178 -18.172 -11.25 1 98.88 206 VAL A C 1
ATOM 1596 O O . VAL A 1 206 ? 0.621 -17.109 -10.805 1 98.88 206 VAL A O 1
ATOM 1599 N N . GLN A 1 207 ? -0.021 -18.391 -12.578 1 98.62 207 GLN A N 1
ATOM 1600 C CA . GLN A 1 207 ? 0.424 -17.406 -13.562 1 98.62 207 GLN A CA 1
ATOM 1601 C C . GLN A 1 207 ? -0.698 -16.422 -13.906 1 98.62 207 GLN A C 1
ATOM 1603 O O . GLN A 1 207 ? -0.439 -15.312 -14.359 1 98.62 207 GLN A O 1
ATOM 1608 N N . TRP A 1 208 ? -1.975 -16.906 -13.742 1 98.12 208 TRP A N 1
ATOM 1609 C CA . TRP A 1 208 ? -3.074 -16 -14.047 1 98.12 208 TRP A CA 1
ATOM 1610 C C . TRP A 1 208 ? -3.348 -15.062 -12.875 1 98.12 208 TRP A C 1
ATOM 1612 O O . TRP A 1 208 ? -2.605 -15.062 -11.883 1 98.12 208 TRP A O 1
ATOM 1622 N N . HIS A 1 209 ? -4.297 -14.219 -12.969 1 97.69 209 HIS A N 1
ATOM 1623 C CA . HIS A 1 209 ? -4.59 -13.188 -11.984 1 97.69 209 HIS A CA 1
ATOM 1624 C C . HIS A 1 209 ? -5.961 -13.406 -11.344 1 97.69 209 HIS A C 1
ATOM 1626 O O . HIS A 1 209 ? -6.93 -12.734 -11.695 1 97.69 209 HIS A O 1
ATOM 1632 N N . PRO A 1 210 ? -5.969 -14.281 -10.344 1 98.25 210 PRO A N 1
ATOM 1633 C CA . PRO A 1 210 ? -7.254 -14.555 -9.695 1 98.25 210 PRO A CA 1
ATOM 1634 C C . PRO A 1 210 ? -7.824 -13.336 -8.977 1 98.25 210 PRO A C 1
ATOM 1636 O O . PRO A 1 210 ? -9.047 -13.227 -8.812 1 98.25 210 PRO A O 1
ATOM 1639 N N . GLU A 1 211 ? -6.984 -12.383 -8.562 1 97.69 211 GLU A N 1
ATOM 1640 C CA . GLU A 1 211 ? -7.453 -11.188 -7.859 1 97.69 211 GLU A CA 1
ATOM 1641 C C . GLU A 1 211 ? -8.312 -10.32 -8.766 1 97.69 211 GLU A C 1
ATOM 1643 O O . GLU A 1 211 ? -9.102 -9.5 -8.281 1 97.69 211 GLU A O 1
ATOM 1648 N N . LEU A 1 212 ? -8.156 -10.484 -10.109 1 95.38 212 LEU A N 1
ATOM 1649 C CA . LEU A 1 212 ? -8.922 -9.711 -11.078 1 95.38 212 LEU A CA 1
ATOM 1650 C C . LEU A 1 212 ? -10.188 -10.461 -11.484 1 95.38 212 LEU A C 1
ATOM 1652 O O . LEU A 1 212 ? -11.062 -9.898 -12.148 1 95.38 212 LEU A O 1
ATOM 1656 N N . LEU A 1 213 ? -10.289 -11.695 -11.062 1 96 213 LEU A N 1
ATOM 1657 C CA . LEU A 1 213 ? -11.391 -12.547 -11.5 1 96 213 LEU A CA 1
ATOM 1658 C C . LEU A 1 213 ? -12.367 -12.805 -10.359 1 96 213 LEU A C 1
ATOM 1660 O O . LEU A 1 213 ? -13.492 -13.258 -10.586 1 96 213 LEU A O 1
ATOM 1664 N N . GLN A 1 214 ? -11.977 -12.547 -9.133 1 93.56 214 GLN A N 1
ATOM 1665 C CA . GLN A 1 214 ? -12.727 -12.961 -7.949 1 93.56 214 GLN A CA 1
ATOM 1666 C C . GLN A 1 214 ? -14.117 -12.336 -7.934 1 93.56 214 GLN A C 1
ATOM 1668 O O . GLN A 1 214 ? -15.039 -12.891 -7.332 1 93.56 214 GLN A O 1
ATOM 1673 N N . GLY A 1 215 ? -14.312 -11.258 -8.641 1 90.56 215 GLY A N 1
ATOM 1674 C CA . GLY A 1 215 ? -15.609 -10.586 -8.672 1 90.56 215 GLY A CA 1
ATOM 1675 C C . GLY A 1 215 ? -16.594 -11.234 -9.633 1 90.56 215 GLY A C 1
ATOM 1676 O O . GLY A 1 215 ? -17.797 -11 -9.531 1 90.56 215 GLY A O 1
ATOM 1677 N N . VAL A 1 216 ? -16.094 -12.055 -10.516 1 91.94 216 VAL A N 1
ATOM 1678 C CA . VAL A 1 216 ? -16.969 -12.578 -11.555 1 91.94 216 VAL A CA 1
ATOM 1679 C C . VAL A 1 216 ? -17 -14.102 -11.492 1 91.94 216 VAL A C 1
ATOM 1681 O O . VAL A 1 216 ? -17.859 -14.742 -12.102 1 91.94 216 VAL A O 1
ATOM 1684 N N . ARG A 1 217 ? -16.094 -14.656 -10.781 1 94.31 217 ARG A N 1
ATOM 1685 C CA . ARG A 1 217 ? -16 -16.109 -10.672 1 94.31 217 ARG A CA 1
ATOM 1686 C C . ARG A 1 217 ? -15.617 -16.531 -9.258 1 94.31 217 ARG A C 1
ATOM 1688 O O . ARG A 1 217 ? -14.539 -16.188 -8.773 1 94.31 217 ARG A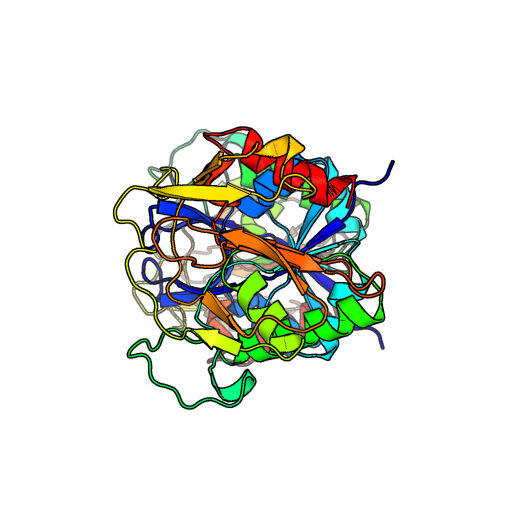 O 1
ATOM 1695 N N . ASP A 1 218 ? -16.328 -17.406 -8.656 1 96.75 218 ASP A N 1
ATOM 1696 C CA . ASP A 1 218 ? -16.172 -17.797 -7.258 1 96.75 218 ASP A CA 1
ATOM 1697 C C . ASP A 1 218 ? -14.898 -18.609 -7.055 1 96.75 218 ASP A C 1
ATOM 1699 O O . ASP A 1 218 ? -14.289 -18.547 -5.984 1 96.75 218 ASP A O 1
ATOM 1703 N N . GLU A 1 219 ? -14.5 -19.391 -8.031 1 98.19 219 GLU A N 1
ATOM 1704 C CA . GLU A 1 219 ? -13.328 -20.25 -7.934 1 98.19 219 GLU A CA 1
ATOM 1705 C C . GLU A 1 219 ? -12.086 -19.438 -7.578 1 98.19 219 GLU A C 1
ATOM 1707 O O . GLU A 1 219 ? -11.242 -19.891 -6.805 1 98.19 219 GLU A O 1
ATOM 1712 N N . ASP A 1 220 ? -12.023 -18.297 -8.109 1 98.38 220 ASP A N 1
ATOM 1713 C CA . ASP A 1 220 ? -10.844 -17.469 -7.859 1 98.38 220 ASP A CA 1
ATOM 1714 C C . ASP A 1 220 ? -10.836 -16.938 -6.426 1 98.38 220 ASP A C 1
ATOM 1716 O O . ASP A 1 220 ? -9.773 -16.781 -5.824 1 98.38 220 ASP A O 1
ATOM 1720 N N . LEU A 1 221 ? -11.992 -16.656 -5.891 1 98.5 221 LEU A N 1
ATOM 1721 C CA . LEU A 1 221 ? -12.055 -16.344 -4.469 1 98.5 221 LEU A CA 1
ATOM 1722 C C . LEU A 1 221 ? -11.734 -17.562 -3.621 1 98.5 221 LEU A C 1
ATOM 1724 O O . LEU A 1 221 ? -11.109 -17.453 -2.564 1 98.5 221 LEU A O 1
ATOM 1728 N N . GLN A 1 222 ? -12.18 -18.734 -4.047 1 98.69 222 GLN A N 1
ATOM 1729 C CA . GLN A 1 222 ? -11.898 -19.969 -3.332 1 98.69 222 GLN A CA 1
ATOM 1730 C C . GLN A 1 222 ? -10.398 -20.234 -3.254 1 98.69 222 GLN A C 1
ATOM 1732 O O . GLN A 1 222 ? -9.906 -20.797 -2.268 1 98.69 222 GLN A O 1
ATOM 1737 N N . LEU A 1 223 ? -9.703 -19.906 -4.301 1 98.75 223 LEU A N 1
ATOM 1738 C CA . LEU A 1 223 ? -8.25 -20.031 -4.262 1 98.75 223 LEU A CA 1
ATOM 1739 C C . LEU A 1 223 ? -7.668 -19.219 -3.107 1 98.75 223 LEU A C 1
ATOM 1741 O O . LEU A 1 223 ? -6.809 -19.719 -2.371 1 98.75 223 LEU A O 1
ATOM 1745 N N . PHE A 1 224 ? -8.117 -17.984 -2.955 1 98.88 224 PHE A N 1
ATOM 1746 C CA . PHE A 1 224 ? -7.652 -17.156 -1.851 1 98.88 224 PHE A CA 1
ATOM 1747 C C . PHE A 1 224 ? -8.078 -17.75 -0.512 1 98.88 224 PHE A C 1
ATOM 1749 O O . PHE A 1 224 ? -7.316 -17.703 0.458 1 98.88 224 PHE A O 1
ATOM 1756 N N . ARG A 1 225 ? -9.312 -18.281 -0.425 1 98.62 225 ARG A N 1
ATOM 1757 C CA . ARG A 1 225 ? -9.773 -18.906 0.803 1 98.62 225 ARG A CA 1
ATOM 1758 C C . ARG A 1 225 ? -8.875 -20.078 1.184 1 98.62 225 ARG A C 1
ATOM 1760 O O . ARG A 1 225 ? -8.531 -20.25 2.355 1 98.62 225 ARG A O 1
ATOM 1767 N N . LEU A 1 226 ? -8.547 -20.875 0.192 1 98.75 226 LEU A N 1
ATOM 1768 C CA . LEU A 1 226 ? -7.629 -21.984 0.413 1 98.75 226 LEU A CA 1
ATOM 1769 C C . LEU A 1 226 ? -6.312 -21.484 1.003 1 98.75 226 LEU A C 1
ATOM 1771 O O . LEU A 1 226 ? -5.84 -22.031 2.01 1 98.75 226 LEU A O 1
ATOM 1775 N N . PHE A 1 227 ? -5.723 -20.484 0.438 1 98.81 227 PHE A N 1
ATOM 1776 C CA . PHE A 1 227 ? -4.422 -20 0.874 1 98.81 227 PHE A CA 1
ATOM 1777 C C . PHE A 1 227 ? -4.516 -19.391 2.266 1 98.81 227 PHE A C 1
ATOM 1779 O O . PHE A 1 227 ? -3.67 -19.641 3.125 1 98.81 227 PHE A O 1
ATOM 1786 N N . VAL A 1 228 ? -5.531 -18.562 2.467 1 98.69 228 VAL A N 1
ATOM 1787 C CA . VAL A 1 228 ? -5.664 -17.797 3.703 1 98.69 228 VAL A CA 1
ATOM 1788 C C . VAL A 1 228 ? -5.957 -18.734 4.867 1 98.69 228 VAL A C 1
ATOM 1790 O O . VAL A 1 228 ? -5.414 -18.562 5.961 1 98.69 228 VAL A O 1
ATOM 1793 N N . ASN A 1 229 ? -6.699 -19.844 4.637 1 97.94 229 ASN A N 1
ATOM 1794 C CA . ASN A 1 229 ? -7.246 -20.594 5.762 1 97.94 229 ASN A CA 1
ATOM 1795 C C . ASN A 1 229 ? -6.629 -21.984 5.855 1 97.94 229 ASN A C 1
ATOM 1797 O O . ASN A 1 229 ? -6.496 -22.547 6.949 1 97.94 229 ASN A O 1
ATOM 1801 N N . ASP A 1 230 ? -6.238 -22.594 4.773 1 93.5 230 ASP A N 1
ATOM 1802 C CA . ASP A 1 230 ? -6 -24.031 4.797 1 93.5 230 ASP A CA 1
ATOM 1803 C C . ASP A 1 230 ? -4.59 -24.375 4.305 1 93.5 230 ASP A C 1
ATOM 1805 O O . ASP A 1 230 ? -4.148 -25.516 4.398 1 93.5 230 ASP A O 1
ATOM 1809 N N . PHE A 1 231 ? -3.895 -23.453 3.832 1 93.06 231 PHE A N 1
ATOM 1810 C CA . PHE A 1 231 ? -2.596 -23.75 3.23 1 93.06 231 PHE A CA 1
ATOM 1811 C C . PHE A 1 231 ? -1.492 -23.703 4.281 1 93.06 231 PHE A C 1
ATOM 1813 O O . PHE A 1 231 ? -1.449 -22.797 5.109 1 93.06 231 PHE A O 1
ATOM 1820 N N . MET B 1 1 ? 18.438 -0.545 18.625 1 57.03 1 MET B N 1
ATOM 1821 C CA . MET B 1 1 ? 17.031 -0.342 19.016 1 57.03 1 MET B CA 1
ATOM 1822 C C . MET B 1 1 ? 16.094 -0.702 17.875 1 57.03 1 MET B C 1
ATOM 1824 O O . MET B 1 1 ? 16.453 -0.592 16.703 1 57.03 1 MET B O 1
ATOM 1828 N N . THR B 1 2 ? 14.914 -1.354 18.109 1 82.69 2 THR B N 1
ATOM 1829 C CA . THR B 1 2 ? 14 -1.801 17.062 1 82.69 2 THR B CA 1
ATOM 1830 C C . THR B 1 2 ? 13.367 -0.607 16.344 1 82.69 2 THR B C 1
ATOM 1832 O O . THR B 1 2 ? 13.016 0.39 16.984 1 82.69 2 THR B O 1
ATOM 1835 N N . LYS B 1 3 ? 13.438 -0.474 15.047 1 93.81 3 LYS B N 1
ATOM 1836 C CA . LYS B 1 3 ? 12.859 0.599 14.25 1 93.81 3 LYS B CA 1
ATOM 1837 C C . LYS B 1 3 ? 11.383 0.792 14.578 1 93.81 3 LYS B C 1
ATOM 1839 O O . LYS B 1 3 ? 10.625 -0.18 14.656 1 93.81 3 LYS B O 1
ATOM 1844 N N . PRO B 1 4 ? 11 2.076 14.914 1 98.06 4 PRO B N 1
ATOM 1845 C CA . PRO B 1 4 ? 9.562 2.299 15.062 1 98.06 4 PRO B CA 1
ATOM 1846 C C . PRO B 1 4 ? 8.766 1.861 13.836 1 98.06 4 PRO B C 1
ATOM 1848 O O . PRO B 1 4 ? 9.156 2.145 12.703 1 98.06 4 PRO B O 1
ATOM 1851 N N . ILE B 1 5 ? 7.703 1.142 14.078 1 98.56 5 ILE B N 1
ATOM 1852 C CA . ILE B 1 5 ? 6.809 0.735 13 1 98.56 5 ILE B CA 1
ATOM 1853 C C . ILE B 1 5 ? 5.777 1.83 12.742 1 98.56 5 ILE B C 1
ATOM 1855 O O . ILE B 1 5 ? 4.992 2.172 13.633 1 98.56 5 ILE B O 1
ATOM 1859 N N . ILE B 1 6 ? 5.789 2.393 11.578 1 98.88 6 ILE B N 1
ATOM 1860 C CA . ILE B 1 6 ? 4.902 3.498 11.219 1 98.88 6 ILE B CA 1
ATOM 1861 C C . ILE B 1 6 ? 3.816 3 10.266 1 98.88 6 ILE B C 1
ATOM 1863 O O . ILE B 1 6 ? 4.102 2.631 9.125 1 98.88 6 ILE B O 1
ATOM 1867 N N . GLY B 1 7 ? 2.547 2.957 10.742 1 98.88 7 GLY B N 1
ATOM 1868 C CA . GLY B 1 7 ? 1.428 2.668 9.859 1 98.88 7 GLY B CA 1
ATOM 1869 C C . GLY B 1 7 ? 1.036 3.848 8.992 1 98.88 7 GLY B C 1
ATOM 1870 O O . GLY B 1 7 ? 0.786 4.945 9.492 1 98.88 7 GLY B O 1
ATOM 1871 N N . ILE B 1 8 ? 1.047 3.682 7.723 1 98.94 8 ILE B N 1
ATOM 1872 C CA . ILE B 1 8 ? 0.606 4.676 6.754 1 98.94 8 ILE B CA 1
ATOM 1873 C C . ILE B 1 8 ? -0.72 4.242 6.133 1 98.94 8 ILE B C 1
ATOM 1875 O O . ILE B 1 8 ? -0.793 3.203 5.473 1 98.94 8 ILE B O 1
ATOM 1879 N N . THR B 1 9 ? -1.785 4.996 6.363 1 98.88 9 THR B N 1
ATOM 1880 C CA . THR B 1 9 ? -3.055 4.637 5.742 1 98.88 9 THR B CA 1
ATOM 1881 C C . THR B 1 9 ? -2.971 4.758 4.223 1 98.88 9 THR B C 1
ATOM 1883 O O . THR B 1 9 ? -2.385 5.707 3.703 1 98.88 9 THR B O 1
ATOM 1886 N N . ALA B 1 10 ? -3.527 3.766 3.553 1 98.69 10 ALA B N 1
ATOM 1887 C CA . ALA B 1 10 ? -3.502 3.775 2.094 1 98.69 10 ALA B CA 1
ATOM 1888 C C . ALA B 1 10 ? -4.785 4.371 1.524 1 98.69 10 ALA B C 1
ATOM 1890 O O . ALA B 1 10 ? -5.848 4.281 2.146 1 98.69 10 ALA B O 1
ATOM 1891 N N . ASN B 1 11 ? -4.641 4.965 0.387 1 97.44 11 ASN B N 1
ATOM 1892 C CA . ASN B 1 11 ? -5.762 5.426 -0.426 1 97.44 11 ASN B CA 1
ATOM 1893 C C . ASN B 1 11 ? -6.141 4.402 -1.491 1 97.44 11 ASN B C 1
ATOM 1895 O O . ASN B 1 11 ? -5.465 3.381 -1.644 1 97.44 11 ASN B O 1
ATOM 1899 N N . GLN B 1 12 ? -7.285 4.602 -2.055 1 96 12 GLN B N 1
ATOM 1900 C CA . GLN B 1 12 ? -7.723 3.775 -3.174 1 96 12 GLN B CA 1
ATOM 1901 C C . GLN B 1 12 ? -8.234 4.637 -4.328 1 96 12 GLN B C 1
ATOM 1903 O O . GLN B 1 12 ? -9.055 5.535 -4.121 1 96 12 GLN B O 1
ATOM 1908 N N . ARG B 1 13 ? -7.676 4.41 -5.492 1 92.06 13 ARG B N 1
ATOM 1909 C CA . ARG B 1 13 ? -8.133 5.094 -6.699 1 92.06 13 ARG B CA 1
ATOM 1910 C C . ARG B 1 13 ? -8.078 4.16 -7.906 1 92.06 13 ARG B C 1
ATOM 1912 O O . ARG B 1 13 ? -7.32 3.188 -7.914 1 92.06 13 ARG B O 1
ATOM 1919 N N . LEU B 1 14 ? -8.875 4.539 -8.898 1 87.5 14 LEU B N 1
ATOM 1920 C CA . LEU B 1 14 ? -8.781 3.838 -10.18 1 87.5 14 LEU B CA 1
ATOM 1921 C C . LEU B 1 14 ? -7.484 4.191 -10.898 1 87.5 14 LEU B C 1
ATOM 1923 O O . LEU B 1 14 ? -7.055 5.348 -10.883 1 87.5 14 LEU B O 1
ATOM 1927 N N . ASN B 1 15 ? -6.875 3.145 -11.328 1 80.06 15 ASN B N 1
ATOM 1928 C CA . ASN B 1 15 ? -5.734 3.4 -12.203 1 80.06 15 ASN B CA 1
ATOM 1929 C C . ASN B 1 15 ? -6.164 3.537 -13.664 1 80.06 15 ASN B C 1
ATOM 1931 O O . ASN B 1 15 ? -6.258 2.543 -14.383 1 80.06 15 ASN B O 1
ATOM 1935 N N . MET B 1 16 ? -6.246 4.668 -14.055 1 68.62 16 MET B N 1
ATOM 1936 C CA . 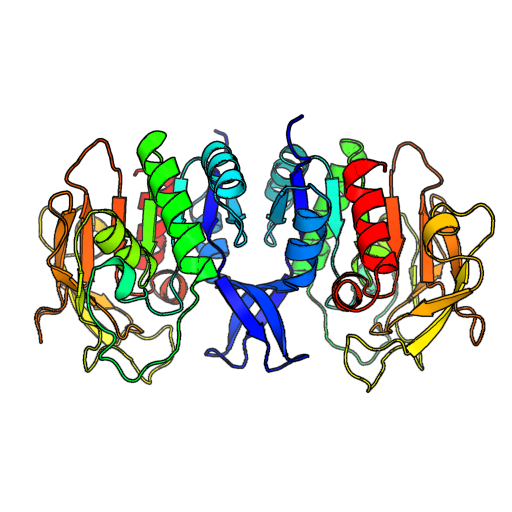MET B 1 16 ? -6.789 4.918 -15.383 1 68.62 16 MET B CA 1
ATOM 1937 C C . MET B 1 16 ? -5.816 4.461 -16.469 1 68.62 16 MET B C 1
ATOM 1939 O O . MET B 1 16 ? -6.219 4.188 -17.594 1 68.62 16 MET B O 1
ATOM 1943 N N . ALA B 1 17 ? -4.562 4.449 -16.203 1 60.56 17 ALA B N 1
ATOM 1944 C CA . ALA B 1 17 ? -3.545 4.121 -17.188 1 60.56 17 ALA B CA 1
ATOM 1945 C C . ALA B 1 17 ? -3.465 2.615 -17.422 1 60.56 17 ALA B C 1
ATOM 1947 O O . ALA B 1 17 ? -2.908 2.158 -18.422 1 60.56 17 ALA B O 1
ATOM 1948 N N . LEU B 1 18 ? -4.004 1.924 -16.594 1 64.38 18 LEU B N 1
ATOM 1949 C CA . LEU B 1 18 ? -3.887 0.48 -16.766 1 64.38 18 LEU B CA 1
ATOM 1950 C C . LEU B 1 18 ? -5.242 -0.141 -17.094 1 64.38 18 LEU B C 1
ATOM 1952 O O . LEU B 1 18 ? -5.809 0.106 -18.156 1 64.38 18 LEU B O 1
ATOM 1956 N N . ASP B 1 19 ? -5.949 -0.715 -16.219 1 61.72 19 ASP B N 1
ATOM 1957 C CA . ASP B 1 19 ? -7.168 -1.46 -16.516 1 61.72 19 ASP B CA 1
ATOM 1958 C C . ASP B 1 19 ? -8.383 -0.829 -15.836 1 61.72 19 ASP B C 1
ATOM 1960 O O . ASP B 1 19 ? -9.453 -1.428 -15.789 1 61.72 19 ASP B O 1
ATOM 1964 N N . ASN B 1 20 ? -8.07 0.401 -15.422 1 78.31 20 ASN B N 1
ATOM 1965 C CA . ASN B 1 20 ? -9.148 1.081 -14.719 1 78.31 20 ASN B CA 1
ATOM 1966 C C . ASN B 1 20 ? -9.617 0.282 -13.508 1 78.31 20 ASN B C 1
ATOM 1968 O O . ASN B 1 20 ? -10.82 0.16 -13.266 1 78.31 20 ASN B O 1
ATOM 1972 N N . LEU B 1 21 ? -8.727 -0.386 -12.977 1 86.19 21 LEU B N 1
ATOM 1973 C CA . LEU B 1 21 ? -8.969 -1.13 -11.75 1 86.19 21 LEU B CA 1
ATOM 1974 C C . LEU B 1 21 ? -8.461 -0.36 -10.531 1 86.19 21 LEU B C 1
ATOM 1976 O O . LEU B 1 21 ? -7.504 0.407 -10.641 1 86.19 21 LEU B O 1
ATOM 1980 N N . PRO B 1 22 ? -9.133 -0.555 -9.477 1 92.69 22 PRO B N 1
ATOM 1981 C CA . PRO B 1 22 ? -8.711 0.172 -8.273 1 92.69 22 PRO B CA 1
ATOM 1982 C C . PRO B 1 22 ? -7.375 -0.316 -7.727 1 92.69 22 PRO B C 1
ATOM 1984 O O . PRO B 1 22 ? -7.113 -1.521 -7.703 1 92.69 22 PRO B O 1
ATOM 1987 N N . TRP B 1 23 ? -6.527 0.658 -7.383 1 94.62 23 TRP B N 1
ATOM 1988 C CA . TRP B 1 23 ? -5.273 0.415 -6.676 1 94.62 23 TRP B CA 1
ATOM 1989 C C . TRP B 1 23 ? -5.367 0.881 -5.227 1 94.62 23 TRP B C 1
ATOM 1991 O O . TRP B 1 23 ? -5.918 1.948 -4.945 1 94.62 23 TRP B O 1
ATOM 2001 N N . SER B 1 24 ? -4.977 0.04 -4.34 1 97.62 24 SER B N 1
ATOM 2002 C CA . SER B 1 24 ? -4.652 0.49 -2.99 1 97.62 24 SER B CA 1
ATOM 2003 C C . SER B 1 24 ? -3.225 1.023 -2.916 1 97.62 24 SER B C 1
ATOM 2005 O O . SER B 1 24 ? -2.271 0.311 -3.24 1 97.62 24 SER B O 1
ATOM 2007 N N . TYR B 1 25 ? -3.064 2.352 -2.439 1 96.81 25 TYR B N 1
ATOM 2008 C CA . TYR B 1 25 ? -1.742 2.932 -2.65 1 96.81 25 TYR B CA 1
ATOM 2009 C C . TYR B 1 25 ? -1.461 4.031 -1.633 1 96.81 25 TYR B C 1
ATOM 2011 O O . TYR B 1 25 ? -2.377 4.516 -0.965 1 96.81 25 TYR B O 1
ATOM 2019 N N . ALA B 1 26 ? -0.231 4.32 -1.529 1 97.62 26 ALA B N 1
ATOM 2020 C CA . ALA B 1 26 ? 0.279 5.566 -0.962 1 97.62 26 ALA B CA 1
ATOM 2021 C C . ALA B 1 26 ? 1.393 6.148 -1.828 1 97.62 26 ALA B C 1
ATOM 2023 O O . ALA B 1 26 ? 2.156 5.402 -2.449 1 97.62 26 ALA B O 1
ATOM 2024 N N . PRO B 1 27 ? 1.438 7.523 -1.943 1 96.5 27 PRO B N 1
ATOM 2025 C CA . PRO B 1 27 ? 2.629 8.078 -2.594 1 96.5 27 PRO B CA 1
ATOM 2026 C C . PRO B 1 27 ? 3.928 7.547 -1.991 1 96.5 27 PRO B C 1
ATOM 2028 O O . PRO B 1 27 ? 4.062 7.48 -0.767 1 96.5 27 PRO B O 1
ATOM 2031 N N . THR B 1 28 ? 4.852 7.148 -2.869 1 97.31 28 THR B N 1
ATOM 2032 C CA . THR B 1 28 ? 6.082 6.488 -2.436 1 97.31 28 THR B CA 1
ATOM 2033 C C . THR B 1 28 ? 6.898 7.41 -1.531 1 97.31 28 THR B C 1
ATOM 2035 O O . THR B 1 28 ? 7.711 6.938 -0.733 1 97.31 28 THR B O 1
ATOM 2038 N N . GLY B 1 29 ? 6.656 8.688 -1.671 1 97.19 29 GLY B N 1
ATOM 2039 C CA . GLY B 1 29 ? 7.363 9.641 -0.832 1 97.19 29 GLY B CA 1
ATOM 2040 C C . GLY B 1 29 ? 7.172 9.391 0.652 1 97.19 29 GLY B C 1
ATOM 2041 O O . GLY B 1 29 ? 8.07 9.656 1.452 1 97.19 29 GLY B O 1
ATOM 2042 N N . PHE B 1 30 ? 6.016 8.906 1.089 1 98.62 30 PHE B N 1
ATOM 2043 C CA . PHE B 1 30 ? 5.789 8.562 2.488 1 98.62 30 PHE B CA 1
ATOM 2044 C C . PHE B 1 30 ? 6.699 7.422 2.922 1 98.62 30 PHE B C 1
ATOM 2046 O O . PHE B 1 30 ? 7.297 7.477 3.998 1 98.62 30 PHE B O 1
ATOM 2053 N N . VAL B 1 31 ? 6.723 6.383 2.098 1 98.69 31 VAL B N 1
ATOM 2054 C CA . VAL B 1 31 ? 7.555 5.215 2.377 1 98.69 31 VAL B CA 1
ATOM 2055 C C . VAL B 1 31 ? 9.016 5.637 2.48 1 98.69 31 VAL B C 1
ATOM 2057 O O . VAL B 1 31 ? 9.711 5.254 3.424 1 98.69 31 VAL B O 1
ATOM 2060 N N . GLN B 1 32 ? 9.445 6.445 1.577 1 98.12 32 GLN B N 1
ATOM 2061 C CA . GLN B 1 32 ? 10.828 6.906 1.54 1 98.12 32 GLN B CA 1
ATOM 2062 C C . GLN B 1 32 ? 11.156 7.77 2.754 1 98.12 32 GLN B C 1
ATOM 2064 O O . GLN B 1 32 ? 12.203 7.605 3.377 1 98.12 32 GLN B O 1
ATOM 2069 N N . ALA B 1 33 ? 10.281 8.672 3.076 1 98.5 33 ALA B N 1
ATOM 2070 C CA . ALA B 1 33 ? 10.516 9.578 4.195 1 98.5 33 ALA B CA 1
ATOM 2071 C C . ALA B 1 33 ? 10.609 8.812 5.512 1 98.5 33 ALA B C 1
ATOM 2073 O O . ALA B 1 33 ? 11.5 9.078 6.324 1 98.5 33 ALA B O 1
ATOM 2074 N N . VAL B 1 34 ? 9.727 7.859 5.742 1 98.75 34 VAL B N 1
ATOM 2075 C CA . VAL B 1 34 ? 9.734 7.062 6.961 1 98.75 34 VAL B CA 1
ATOM 2076 C C . VAL B 1 34 ? 11.023 6.238 7.027 1 98.75 34 VAL B C 1
ATOM 2078 O O . VAL B 1 34 ? 11.688 6.191 8.062 1 98.75 34 VAL B O 1
ATOM 2081 N N . THR B 1 35 ? 11.359 5.641 5.906 1 98.44 35 THR B N 1
ATOM 2082 C CA . THR B 1 35 ? 12.555 4.812 5.855 1 98.44 35 THR B CA 1
ATOM 2083 C C . THR B 1 35 ? 13.805 5.648 6.133 1 98.44 35 THR B C 1
ATOM 2085 O O . THR B 1 35 ? 14.648 5.262 6.949 1 98.44 35 THR B O 1
ATOM 2088 N N . GLN B 1 36 ? 13.883 6.762 5.48 1 97.88 36 GLN B N 1
ATOM 2089 C CA . GLN B 1 36 ? 15.047 7.633 5.629 1 97.88 36 GLN B CA 1
ATOM 2090 C C . GLN B 1 36 ? 15.125 8.203 7.043 1 97.88 36 GLN B C 1
ATOM 2092 O O . GLN B 1 36 ? 16.203 8.594 7.5 1 97.88 36 GLN B O 1
ATOM 2097 N N . SER B 1 37 ? 14.023 8.25 7.734 1 98.12 37 SER B N 1
ATOM 2098 C CA . SER B 1 37 ? 13.969 8.781 9.086 1 98.12 37 SER B CA 1
ATOM 2099 C C . SER B 1 37 ? 14.211 7.691 10.125 1 98.12 37 SER B C 1
ATOM 2101 O O . SER B 1 37 ? 14.117 7.938 11.328 1 98.12 37 SER B O 1
ATOM 2103 N N . GLY B 1 38 ? 14.438 6.484 9.703 1 98.06 38 GLY B N 1
ATOM 2104 C CA . GLY B 1 38 ? 14.797 5.41 10.609 1 98.06 38 GLY B CA 1
ATOM 2105 C C . GLY B 1 38 ? 13.609 4.578 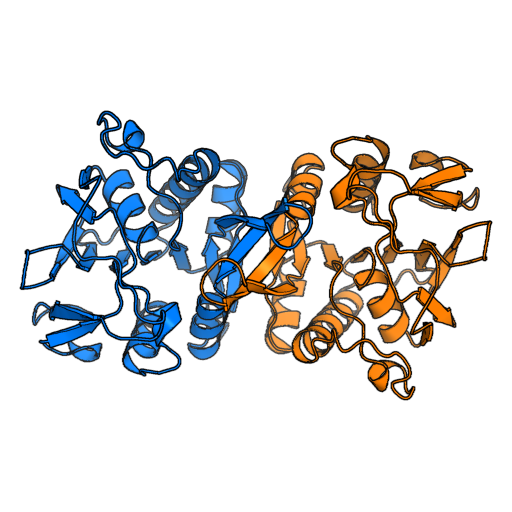11.047 1 98.06 38 GLY B C 1
ATOM 2106 O O . GLY B 1 38 ? 13.703 3.809 12.008 1 98.06 38 GLY B O 1
ATOM 2107 N N . GLY B 1 39 ? 12.461 4.742 10.422 1 98.69 39 GLY B N 1
ATOM 2108 C CA . GLY B 1 39 ? 11.273 3.955 10.727 1 98.69 39 GLY B CA 1
ATOM 2109 C C . GLY B 1 39 ? 11.023 2.838 9.734 1 98.69 39 GLY B C 1
ATOM 2110 O O . GLY B 1 39 ? 11.711 2.744 8.711 1 98.69 39 GLY B O 1
ATOM 2111 N N . LEU B 1 40 ? 10.141 1.933 10.055 1 98.75 40 LEU B N 1
ATOM 2112 C CA . LEU B 1 40 ? 9.641 0.89 9.164 1 98.75 40 LEU B CA 1
ATOM 2113 C C . LEU B 1 40 ? 8.219 1.197 8.703 1 98.75 40 LEU B C 1
ATOM 2115 O O . LEU B 1 40 ? 7.281 1.14 9.5 1 98.75 40 LEU B O 1
ATOM 2119 N N . PRO B 1 41 ? 8.047 1.509 7.438 1 98.81 41 PRO B N 1
ATOM 2120 C CA . PRO B 1 41 ? 6.707 1.842 6.953 1 98.81 41 PRO B CA 1
ATOM 2121 C C . PRO B 1 41 ? 5.859 0.604 6.664 1 98.81 41 PRO B C 1
ATOM 2123 O O . PRO B 1 41 ? 6.363 -0.382 6.125 1 98.81 41 PRO B O 1
ATOM 2126 N N . LEU B 1 42 ? 4.633 0.656 7.07 1 98.69 42 LEU B N 1
ATOM 2127 C CA . LEU B 1 42 ? 3.586 -0.305 6.742 1 98.69 42 LEU B CA 1
ATOM 2128 C C . LEU B 1 42 ? 2.387 0.392 6.109 1 98.69 42 LEU B C 1
ATOM 2130 O O . LEU B 1 42 ? 1.905 1.402 6.625 1 98.69 42 LEU B O 1
ATOM 2134 N N . LEU B 1 43 ? 1.985 -0.126 4.984 1 98.88 43 LEU B N 1
ATOM 2135 C CA . LEU B 1 43 ? 0.784 0.451 4.391 1 98.88 43 LEU B CA 1
ATOM 2136 C C . LEU B 1 43 ? -0.465 -0.276 4.879 1 98.88 43 LEU B C 1
ATOM 2138 O O . LEU B 1 43 ? -0.529 -1.507 4.832 1 98.88 43 LEU B O 1
ATOM 2142 N N . LEU B 1 44 ? -1.414 0.449 5.375 1 98.88 44 LEU B N 1
ATOM 2143 C CA . LEU B 1 44 ? -2.666 -0.074 5.914 1 98.88 44 LEU B CA 1
ATOM 2144 C C . LEU B 1 44 ? -3.809 0.129 4.922 1 98.88 44 LEU B C 1
ATOM 2146 O O . LEU B 1 44 ? -4.34 1.233 4.801 1 98.88 44 LEU B O 1
ATOM 2150 N N . PRO B 1 45 ? -4.188 -0.916 4.211 1 98.88 45 PRO B N 1
ATOM 2151 C CA . PRO B 1 45 ? -5.262 -0.735 3.232 1 98.88 45 PRO B CA 1
ATOM 2152 C C . PRO B 1 45 ? -6.621 -0.503 3.883 1 98.88 45 PRO B C 1
ATOM 2154 O O . PRO B 1 45 ? -6.828 -0.878 5.039 1 98.88 45 PRO B O 1
ATOM 2157 N N . ILE B 1 46 ? -7.555 0.082 3.094 1 98.75 46 ILE B N 1
ATOM 2158 C CA . ILE B 1 46 ? -8.891 0.386 3.59 1 98.75 46 ILE B CA 1
ATOM 2159 C C . ILE B 1 46 ? -9.594 -0.904 4.012 1 98.75 46 ILE B C 1
ATOM 2161 O O . ILE B 1 46 ? -9.594 -1.887 3.264 1 98.75 46 ILE B O 1
ATOM 2165 N N . GLY B 1 47 ? -10.086 -0.924 5.234 1 97.81 47 GLY B N 1
ATOM 2166 C CA . GLY B 1 47 ? -10.828 -2.039 5.805 1 97.81 47 GLY B CA 1
ATOM 2167 C C . GLY B 1 47 ? -12.016 -1.601 6.641 1 97.81 47 GLY B C 1
ATOM 2168 O O . GLY B 1 47 ? -12.609 -0.548 6.387 1 97.81 47 GLY B O 1
ATOM 2169 N N . ASP B 1 48 ? -12.406 -2.475 7.527 1 95.69 48 ASP B N 1
ATOM 2170 C CA . ASP B 1 48 ? -13.5 -2.15 8.438 1 95.69 48 ASP B CA 1
ATOM 2171 C C . ASP B 1 48 ? -12.969 -1.809 9.828 1 95.69 48 ASP B C 1
ATOM 2173 O O . ASP B 1 48 ? -11.758 -1.668 10.023 1 95.69 48 ASP B O 1
ATOM 2177 N N . GLU B 1 49 ? -13.836 -1.589 10.727 1 95.88 49 GLU B N 1
ATOM 2178 C CA . GLU B 1 49 ? -13.461 -1.171 12.078 1 95.88 49 GLU B CA 1
ATOM 2179 C C . GLU B 1 49 ? -12.586 -2.217 12.758 1 95.88 49 GLU B C 1
ATOM 2181 O O . GLU B 1 49 ? -11.617 -1.872 13.445 1 95.88 49 GLU B O 1
ATOM 2186 N N . ALA B 1 50 ? -12.953 -3.49 12.562 1 96 50 ALA B N 1
ATOM 2187 C CA . ALA B 1 50 ? -12.156 -4.559 13.164 1 96 50 ALA B CA 1
ATOM 2188 C C . ALA B 1 50 ? -10.727 -4.539 12.641 1 96 50 ALA B C 1
ATOM 2190 O O . ALA B 1 50 ? -9.773 -4.773 13.391 1 96 50 ALA B O 1
ATOM 2191 N N . ALA B 1 51 ? -10.586 -4.289 11.398 1 97.94 51 ALA B N 1
ATOM 2192 C CA . ALA B 1 51 ? -9.25 -4.168 10.82 1 97.94 51 ALA B CA 1
ATOM 2193 C C . ALA B 1 51 ? -8.5 -2.98 11.414 1 97.94 51 ALA B C 1
ATOM 2195 O O . ALA B 1 51 ? -7.32 -3.086 11.75 1 97.94 51 ALA B O 1
ATOM 2196 N N . ALA B 1 52 ? -9.195 -1.844 11.555 1 98.5 52 ALA B N 1
ATOM 2197 C CA . ALA B 1 52 ? -8.586 -0.651 12.125 1 98.5 52 ALA B CA 1
ATOM 2198 C C . ALA B 1 52 ? -8.008 -0.944 13.508 1 98.5 52 ALA B C 1
ATOM 2200 O O . ALA B 1 52 ? -6.871 -0.561 13.812 1 98.5 52 ALA B O 1
ATOM 2201 N N . LYS B 1 53 ? -8.773 -1.614 14.336 1 97.88 53 LYS B N 1
ATOM 2202 C CA . LYS B 1 53 ? -8.344 -1.961 15.688 1 97.88 53 LYS B CA 1
ATOM 2203 C C . LYS B 1 53 ? -7.059 -2.787 15.656 1 97.88 53 LYS B C 1
ATOM 2205 O O . LYS B 1 53 ? -6.113 -2.5 16.391 1 97.88 53 LYS B O 1
ATOM 2210 N N . THR B 1 54 ? -7.043 -3.797 14.812 1 98 54 THR B N 1
ATOM 2211 C CA . THR B 1 54 ? -5.875 -4.664 14.711 1 98 54 THR B CA 1
ATOM 2212 C C . THR B 1 54 ? -4.68 -3.9 14.156 1 98 54 THR B C 1
ATOM 2214 O O . THR B 1 54 ? -3.566 -4.016 14.672 1 98 54 THR B O 1
ATOM 2217 N N . TYR B 1 55 ? -4.879 -3.096 13.078 1 98.5 55 TYR B N 1
ATOM 2218 C CA . TYR B 1 55 ? -3.801 -2.326 12.469 1 98.5 55 TYR B CA 1
ATOM 2219 C C . TYR B 1 55 ? -3.15 -1.398 13.492 1 98.5 55 TYR B C 1
ATOM 2221 O O . TYR B 1 55 ? -1.924 -1.363 13.617 1 98.5 55 TYR B O 1
ATOM 2229 N N . VAL B 1 56 ? -3.965 -0.685 14.227 1 98.69 56 VAL B N 1
ATOM 2230 C CA . VAL B 1 56 ? -3.441 0.301 15.164 1 98.69 56 VAL B CA 1
ATOM 2231 C C . VAL B 1 56 ? -2.65 -0.404 16.266 1 98.69 56 VAL B C 1
ATOM 2233 O O . VAL B 1 56 ? -1.632 0.11 16.734 1 98.69 56 VAL B O 1
ATOM 2236 N N . SER B 1 57 ? -3.07 -1.592 16.625 1 97.94 57 SER B N 1
ATOM 2237 C CA . SER B 1 57 ? -2.371 -2.332 17.672 1 97.94 57 SER B CA 1
ATOM 2238 C C . SER B 1 57 ? -1.011 -2.82 17.188 1 97.94 57 SER B C 1
ATOM 2240 O O . SER B 1 57 ? -0.112 -3.072 18 1 97.94 57 SER B O 1
ATOM 2242 N N . MET B 1 58 ? -0.811 -2.875 15.906 1 97.06 58 MET B N 1
ATOM 2243 C CA . MET B 1 58 ? 0.391 -3.469 15.328 1 97.06 58 MET B CA 1
ATOM 2244 C C . MET B 1 58 ? 1.475 -2.416 15.125 1 97.06 58 MET B C 1
ATOM 2246 O O . MET B 1 58 ? 2.639 -2.75 14.898 1 97.06 58 MET B O 1
ATOM 2250 N N . VAL B 1 59 ? 1.137 -1.145 15.234 1 98.44 59 VAL B N 1
ATOM 2251 C CA . VAL B 1 59 ? 2.102 -0.12 14.844 1 98.44 59 VAL B CA 1
ATOM 2252 C C . VAL B 1 59 ? 2.404 0.782 16.047 1 98.44 59 VAL B C 1
ATOM 2254 O O . VAL B 1 59 ? 1.667 0.78 17.031 1 98.44 59 VAL B O 1
ATOM 2257 N N . ASP B 1 60 ? 3.502 1.513 15.922 1 98.69 60 ASP B N 1
ATOM 2258 C CA . ASP B 1 60 ? 3.904 2.447 16.969 1 98.69 60 ASP B CA 1
ATOM 2259 C C . ASP B 1 60 ? 3.285 3.824 16.75 1 98.69 60 ASP B C 1
ATOM 2261 O O . ASP B 1 60 ? 2.928 4.516 17.703 1 98.69 60 ASP B O 1
ATOM 2265 N N . LYS B 1 61 ? 3.221 4.27 15.523 1 98.88 61 LYS B N 1
ATOM 2266 C CA . LYS B 1 61 ? 2.699 5.57 15.109 1 98.88 61 LYS B CA 1
ATOM 2267 C C . LYS B 1 61 ? 1.941 5.461 13.789 1 98.88 61 LYS B C 1
ATOM 2269 O O . LYS B 1 61 ? 2.043 4.449 13.094 1 98.88 61 LYS B O 1
ATOM 2274 N N . ILE B 1 62 ? 1.169 6.504 13.477 1 98.94 62 ILE B N 1
ATOM 2275 C CA . ILE B 1 62 ? 0.322 6.434 12.289 1 98.94 62 ILE B CA 1
ATOM 2276 C C . ILE B 1 62 ? 0.456 7.723 11.484 1 98.94 62 ILE B C 1
ATOM 2278 O O . ILE B 1 62 ? 0.502 8.812 12.047 1 98.94 62 ILE B O 1
ATOM 2282 N N . ILE B 1 63 ? 0.522 7.594 10.203 1 99 63 ILE B N 1
ATOM 2283 C CA . ILE B 1 63 ? 0.412 8.719 9.281 1 99 63 ILE B CA 1
ATOM 2284 C C . ILE B 1 63 ? -0.896 8.617 8.5 1 99 63 ILE B C 1
ATOM 2286 O O . ILE B 1 63 ? -1.156 7.602 7.84 1 99 63 ILE B O 1
ATOM 2290 N N . LEU B 1 64 ? -1.743 9.633 8.594 1 98.94 64 LEU B N 1
ATOM 2291 C CA . LEU B 1 64 ? -2.912 9.805 7.738 1 98.94 64 LEU B CA 1
ATOM 2292 C C . LEU B 1 64 ? -2.566 10.648 6.512 1 98.94 64 LEU B C 1
ATOM 2294 O O . LEU B 1 64 ? -2.164 11.805 6.641 1 98.94 64 LEU B O 1
ATOM 2298 N N . ILE B 1 65 ? -2.785 10.102 5.316 1 98.75 65 ILE B N 1
ATOM 2299 C CA . ILE B 1 65 ? -2.24 10.734 4.121 1 98.75 65 ILE B CA 1
ATOM 2300 C C . ILE B 1 65 ? -3.33 11.555 3.434 1 98.75 65 ILE B C 1
ATOM 2302 O O . ILE B 1 65 ? -4.492 11.523 3.846 1 98.75 65 ILE B O 1
ATOM 2306 N N . GLY B 1 66 ? -2.926 12.297 2.379 1 97.5 66 GLY B N 1
ATOM 2307 C CA . GLY B 1 66 ? -3.85 13.109 1.598 1 97.5 66 GLY B CA 1
ATOM 2308 C C . GLY B 1 66 ? -4.746 12.281 0.695 1 97.5 66 GLY B C 1
ATOM 2309 O O . GLY B 1 66 ? -4.723 11.047 0.747 1 97.5 66 GLY B O 1
ATOM 2310 N N . GLY B 1 67 ? -5.566 13 -0.08 1 95.25 67 GLY B N 1
ATOM 2311 C CA . GLY B 1 67 ? -6.453 12.297 -0.994 1 95.25 67 GLY B CA 1
ATOM 2312 C C . GLY B 1 67 ? -7.785 13 -1.187 1 95.25 67 GLY B C 1
ATOM 2313 O O . GLY B 1 67 ? -7.84 14.227 -1.294 1 95.25 67 GLY B O 1
ATOM 2314 N N . GLN B 1 68 ? -8.859 12.211 -1.291 1 95.69 68 GLN B N 1
ATOM 2315 C CA . GLN B 1 68 ? -10.203 12.703 -1.556 1 95.69 68 GLN B CA 1
ATOM 2316 C C . GLN B 1 68 ? -10.688 13.625 -0.439 1 95.69 68 GLN B C 1
ATOM 2318 O O . GLN B 1 68 ? -10.164 13.578 0.679 1 95.69 68 GLN B O 1
ATOM 2323 N N . ASN B 1 69 ? -11.656 14.344 -0.753 1 96.31 69 ASN B N 1
ATOM 2324 C CA . ASN B 1 69 ? -12.227 15.266 0.227 1 96.31 69 ASN B CA 1
ATOM 2325 C C . ASN B 1 69 ? -12.93 14.516 1.356 1 96.31 69 ASN B C 1
ATOM 2327 O O . ASN B 1 69 ? -13.43 13.406 1.154 1 96.31 69 ASN B O 1
ATOM 2331 N N . VAL B 1 70 ? -12.898 15.125 2.541 1 97.38 70 VAL B N 1
ATOM 2332 C CA . VAL B 1 70 ? -13.695 14.602 3.646 1 97.38 70 VAL B CA 1
ATOM 2333 C C . VAL B 1 70 ? -15.172 14.938 3.418 1 97.38 70 VAL B C 1
ATOM 2335 O O . VAL B 1 70 ? -15.516 16.094 3.146 1 97.38 70 VAL B O 1
ATOM 2338 N N . ASP B 1 71 ? -16.016 13.969 3.469 1 97.06 71 ASP B N 1
ATOM 2339 C CA . ASP B 1 71 ? -17.453 14.156 3.262 1 97.06 71 ASP B CA 1
ATOM 2340 C C . ASP B 1 71 ? -18.047 15.094 4.312 1 97.06 71 ASP B C 1
ATOM 2342 O O . ASP B 1 71 ? -17.906 14.859 5.512 1 97.06 71 ASP B O 1
ATOM 2346 N N . PRO B 1 72 ? -18.766 16.141 3.854 1 96.56 72 PRO B N 1
ATOM 2347 C CA . PRO B 1 72 ? -19.328 17.109 4.785 1 96.56 72 PRO B CA 1
ATOM 2348 C C . PRO B 1 72 ? -20.312 16.5 5.777 1 96.56 72 PRO B C 1
ATOM 2350 O O . PRO B 1 72 ? -20.578 17.078 6.832 1 96.56 72 PRO B O 1
ATOM 2353 N N . LYS B 1 73 ? -20.844 15.328 5.512 1 95.81 73 LYS B N 1
ATOM 2354 C CA . LYS B 1 73 ? -21.766 14.664 6.441 1 95.81 73 LYS B CA 1
ATOM 2355 C C . LYS B 1 73 ? -21.094 14.414 7.789 1 95.81 73 LYS B C 1
ATOM 2357 O O . LYS B 1 73 ? -21.75 14.43 8.828 1 95.81 73 LYS B O 1
ATOM 2362 N N . TYR B 1 74 ? -19.812 14.25 7.832 1 96.62 74 TYR B N 1
ATOM 2363 C CA . TYR B 1 74 ? -19.094 13.922 9.055 1 96.62 74 TYR B CA 1
ATOM 2364 C C . TYR B 1 74 ? -18.875 15.156 9.922 1 96.62 74 TYR B C 1
ATOM 2366 O O . TYR B 1 74 ? -18.5 15.047 11.086 1 96.62 74 TYR B O 1
ATOM 2374 N N . TYR B 1 75 ? -19.094 16.281 9.328 1 95.75 75 TYR B N 1
ATOM 2375 C CA . TYR B 1 75 ? -19.047 17.484 10.156 1 95.75 75 TYR B CA 1
ATOM 2376 C C . TYR B 1 75 ? -20.344 18.281 10.023 1 95.75 75 TYR B C 1
ATOM 2378 O O . TYR B 1 75 ? -20.344 19.516 10.148 1 95.75 75 TYR B O 1
ATOM 2386 N N . GLN B 1 76 ? -21.438 17.609 9.648 1 94.62 76 GLN B N 1
ATOM 2387 C CA . GLN B 1 76 ? -22.844 18.031 9.75 1 94.62 76 GLN B CA 1
ATOM 2388 C C . GLN B 1 76 ? -23.125 19.234 8.859 1 94.62 76 GLN B C 1
ATOM 2390 O O . GLN B 1 76 ? -23.797 20.172 9.273 1 94.62 76 GLN B O 1
ATOM 2395 N N . GLU B 1 77 ? -22.547 19.266 7.77 1 94.62 77 GLU B N 1
ATOM 2396 C CA . GLU B 1 77 ? -22.828 20.297 6.777 1 94.62 77 GLU B CA 1
ATOM 2397 C C . GLU B 1 77 ? -23.328 19.688 5.469 1 94.62 77 GLU B C 1
ATOM 2399 O O . GLU B 1 77 ? -23.031 18.531 5.168 1 94.62 77 GLU B O 1
ATOM 2404 N N . GLU B 1 78 ? -24.062 20.406 4.746 1 93.31 78 GLU B N 1
ATOM 2405 C CA . GLU B 1 78 ? -24.484 19.984 3.41 1 93.31 78 GLU B CA 1
ATOM 2406 C C . GLU B 1 78 ? -23.375 20.219 2.387 1 93.31 78 GLU B C 1
ATOM 2408 O O . GLU B 1 78 ? -22.609 21.172 2.482 1 93.31 78 GLU B O 1
ATOM 2413 N N . LYS B 1 79 ? -23.328 19.203 1.507 1 89.5 79 LYS B N 1
ATOM 2414 C CA . LYS B 1 79 ? -22.359 19.375 0.432 1 89.5 79 LYS B CA 1
ATOM 2415 C C . LYS B 1 79 ? -22.609 20.656 -0.352 1 89.5 79 LYS B C 1
ATOM 2417 O O . LYS B 1 79 ? -23.719 20.875 -0.844 1 89.5 79 LYS B O 1
ATOM 2422 N N . ALA B 1 80 ? -21.641 21.453 -0.432 1 83 80 ALA B N 1
ATOM 2423 C CA . ALA B 1 80 ? -21.766 22.734 -1.105 1 83 80 ALA B CA 1
ATOM 2424 C C . ALA B 1 80 ? -20.75 22.859 -2.236 1 83 80 ALA B C 1
ATOM 2426 O O . ALA B 1 80 ? -20.906 23.688 -3.137 1 83 80 ALA B O 1
ATOM 2427 N N . ALA B 1 81 ? -19.75 22.141 -2.074 1 72.31 81 ALA B N 1
ATOM 2428 C CA . ALA B 1 81 ? -18.672 22.234 -3.059 1 72.31 81 ALA B CA 1
ATOM 2429 C C . ALA B 1 81 ? -18.969 21.375 -4.281 1 72.31 81 ALA B C 1
ATOM 2431 O O . ALA B 1 81 ? -19.625 20.328 -4.172 1 72.31 81 ALA B O 1
ATOM 2432 N N . PHE B 1 82 ? -18.562 21.781 -5.453 1 70.62 82 PHE B N 1
ATOM 2433 C CA . PHE B 1 82 ? -18.828 21.125 -6.727 1 70.62 82 PHE B CA 1
ATOM 2434 C C . PHE B 1 82 ? -17.859 19.969 -6.969 1 70.62 82 PHE B C 1
ATOM 2436 O O . PHE B 1 82 ? -17.859 19.375 -8.039 1 70.62 82 PHE B O 1
ATOM 2443 N N . ASP B 1 83 ? -17.281 19.672 -5.996 1 77.25 83 ASP B N 1
ATOM 2444 C CA . ASP B 1 83 ? -16.297 18.609 -6.145 1 77.25 83 ASP B CA 1
ATOM 2445 C C . ASP B 1 83 ? -16.875 17.266 -5.707 1 77.25 83 ASP B C 1
ATOM 2447 O O . ASP B 1 83 ? -17.484 17.172 -4.645 1 77.25 83 ASP B O 1
ATOM 2451 N N . ASP B 1 84 ? -16.719 16.281 -6.559 1 85.88 84 ASP B N 1
ATOM 2452 C CA . ASP B 1 84 ? -17.297 14.961 -6.305 1 85.88 84 ASP B CA 1
ATOM 2453 C C . ASP B 1 84 ? -16.203 13.93 -6.012 1 85.88 84 ASP B C 1
ATOM 2455 O O . ASP B 1 84 ? -16.391 12.734 -6.254 1 85.88 84 ASP B O 1
ATOM 2459 N N . ASP B 1 85 ? -15.102 14.438 -5.52 1 93.19 85 ASP B N 1
ATOM 2460 C CA . ASP B 1 85 ? -13.992 13.531 -5.219 1 93.19 85 ASP B CA 1
ATOM 2461 C C . ASP B 1 85 ? -14.023 13.102 -3.754 1 93.19 85 ASP B C 1
ATOM 2463 O O . ASP B 1 85 ? -13.305 13.656 -2.922 1 93.19 85 ASP B O 1
ATOM 2467 N N . PHE B 1 86 ? -14.875 12.133 -3.453 1 95.44 86 PHE B N 1
ATOM 2468 C CA . PHE B 1 86 ? -15.07 11.594 -2.111 1 95.44 86 PHE B CA 1
ATOM 2469 C C . PHE B 1 86 ? -14.82 10.086 -2.092 1 95.44 86 PHE B C 1
ATOM 2471 O O . PHE B 1 86 ? -14.875 9.43 -3.133 1 95.44 86 PHE B O 1
ATOM 2478 N N . SER B 1 87 ? -14.523 9.562 -1.005 1 96.44 87 SER B N 1
ATOM 2479 C CA . SER B 1 87 ? -14.406 8.133 -0.746 1 96.44 87 SER B CA 1
ATOM 2480 C C . SER B 1 87 ? -15.023 7.758 0.597 1 96.44 87 SER B C 1
ATOM 2482 O O . SER B 1 87 ? -14.344 7.773 1.625 1 96.44 87 SER B O 1
ATOM 2484 N N . PRO B 1 88 ? -16.328 7.41 0.557 1 96.31 88 PRO B N 1
ATOM 2485 C CA . PRO B 1 88 ? -17.016 7.098 1.804 1 96.31 88 PRO B CA 1
ATOM 2486 C C . PRO B 1 88 ? -16.359 5.973 2.592 1 96.31 88 PRO B C 1
ATOM 2488 O O . PRO B 1 88 ? -16.25 6.047 3.818 1 96.31 88 PRO B O 1
ATOM 2491 N N . GLU B 1 89 ? -15.883 4.949 1.905 1 96.94 89 GLU B N 1
ATOM 2492 C CA . GLU B 1 89 ? -15.234 3.824 2.572 1 96.94 89 GLU B CA 1
ATOM 2493 C C . GLU B 1 89 ? -13.961 4.27 3.287 1 96.94 89 GLU B C 1
ATOM 2495 O O . GLU B 1 89 ? -13.68 3.822 4.402 1 96.94 89 GLU B O 1
ATOM 2500 N N . ARG B 1 90 ? -13.227 5.125 2.639 1 98.12 90 ARG B N 1
ATOM 2501 C CA . ARG B 1 90 ? -11.992 5.617 3.244 1 98.12 90 ARG B CA 1
ATOM 2502 C C . ARG B 1 90 ? -12.289 6.48 4.465 1 98.12 90 ARG B C 1
ATOM 2504 O O . ARG B 1 90 ? -11.594 6.383 5.48 1 98.12 90 ARG B O 1
ATOM 2511 N N . ASP B 1 91 ? -13.344 7.359 4.352 1 98.38 91 ASP B N 1
ATOM 2512 C CA . ASP B 1 91 ? -13.742 8.172 5.496 1 98.38 91 ASP B CA 1
ATOM 2513 C C . ASP B 1 91 ? -14.047 7.297 6.711 1 98.38 91 ASP B C 1
ATOM 2515 O O . ASP B 1 91 ? -13.5 7.516 7.793 1 98.38 91 ASP B O 1
ATOM 2519 N N . THR B 1 92 ? -14.883 6.305 6.48 1 98.38 92 THR B N 1
ATOM 2520 C CA . THR B 1 92 ? -15.32 5.441 7.57 1 98.38 92 THR B CA 1
ATOM 2521 C C . THR B 1 92 ? -14.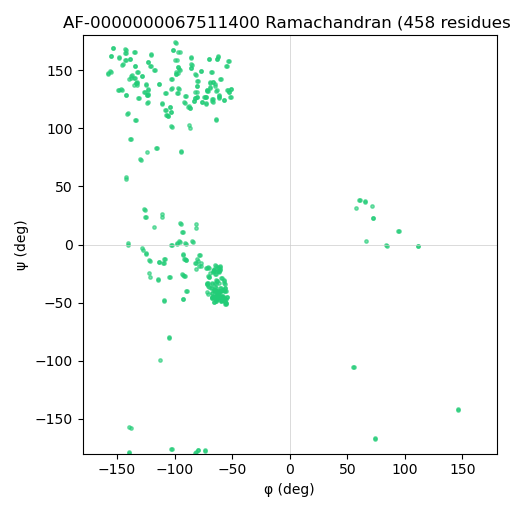133 4.695 8.18 1 98.38 92 THR B C 1
ATOM 2523 O O . THR B 1 92 ? -14.008 4.617 9.406 1 98.38 92 THR B O 1
ATOM 2526 N N . PHE B 1 93 ? -13.336 4.199 7.414 1 98.81 93 PHE B N 1
ATOM 2527 C CA . PHE B 1 93 ? -12.203 3.406 7.871 1 98.81 93 PHE B CA 1
ATOM 2528 C C . PHE B 1 93 ? -11.219 4.266 8.648 1 98.81 93 PHE B C 1
ATOM 2530 O O . PHE B 1 93 ? -10.773 3.885 9.734 1 98.81 93 PHE B O 1
ATOM 2537 N N . GLU B 1 94 ? -10.828 5.426 8.102 1 98.88 94 GLU B N 1
ATOM 2538 C CA . GLU B 1 94 ? -9.82 6.254 8.75 1 98.88 94 GLU B CA 1
ATOM 2539 C C . GLU B 1 94 ? -10.359 6.895 10.023 1 98.88 94 GLU B C 1
ATOM 2541 O O . GLU B 1 94 ? -9.617 7.117 10.984 1 98.88 94 GLU B O 1
ATOM 2546 N N . LEU B 1 95 ? -11.688 7.125 10.094 1 98.88 95 LEU B N 1
ATOM 2547 C CA . LEU B 1 95 ? -12.273 7.547 11.359 1 98.88 95 LEU B CA 1
ATOM 2548 C C . LEU B 1 95 ? -12.141 6.449 12.414 1 98.88 95 LEU B C 1
ATOM 2550 O O . LEU B 1 95 ? -11.906 6.738 13.586 1 98.88 95 LEU B O 1
ATOM 2554 N N . ALA B 1 96 ? -12.273 5.184 12 1 98.88 96 ALA B N 1
ATOM 2555 C CA . ALA B 1 96 ? -12.047 4.062 12.914 1 98.88 96 ALA B CA 1
ATOM 2556 C C . ALA B 1 96 ? -10.586 4 13.344 1 98.88 96 ALA B C 1
ATOM 2558 O O . ALA B 1 96 ? -10.289 3.717 14.508 1 98.88 96 ALA B O 1
ATOM 2559 N N . ILE B 1 97 ? -9.641 4.262 12.438 1 98.94 97 ILE B N 1
ATOM 2560 C CA . ILE B 1 97 ? -8.219 4.301 12.758 1 98.94 97 ILE B CA 1
ATOM 2561 C C . ILE B 1 97 ? -7.957 5.363 13.828 1 98.94 97 ILE B C 1
ATOM 2563 O O . ILE B 1 97 ? -7.258 5.113 14.812 1 98.94 97 ILE B O 1
ATOM 2567 N N . ILE B 1 98 ? -8.523 6.547 13.594 1 98.88 98 ILE B N 1
ATOM 2568 C CA . ILE B 1 98 ? -8.344 7.66 14.516 1 98.88 98 ILE B CA 1
ATOM 2569 C C . ILE B 1 98 ? -8.875 7.281 15.891 1 98.88 98 ILE B C 1
ATOM 2571 O O . ILE B 1 98 ? -8.195 7.48 16.906 1 98.88 98 ILE B O 1
ATOM 2575 N N . LYS B 1 99 ? -10.078 6.738 15.938 1 98.69 99 LYS B N 1
ATOM 2576 C CA . LYS B 1 99 ? -10.688 6.324 17.203 1 98.69 99 LYS B CA 1
ATOM 2577 C C . LYS B 1 99 ? -9.789 5.355 17.953 1 98.69 99 LYS B C 1
ATOM 2579 O O . LYS B 1 99 ? -9.547 5.527 19.156 1 98.69 99 LYS B O 1
ATOM 2584 N N . GLU B 1 100 ? -9.312 4.301 17.312 1 98.81 100 GLU B N 1
ATOM 2585 C CA . GLU B 1 100 ? -8.461 3.299 17.938 1 98.81 100 GLU B CA 1
ATOM 2586 C C . GLU B 1 100 ? -7.117 3.896 18.359 1 98.81 100 GLU B C 1
ATOM 2588 O O . GLU B 1 100 ? -6.566 3.535 19.391 1 98.81 100 GLU B O 1
ATOM 2593 N N . ALA B 1 101 ? -6.57 4.801 17.5 1 98.75 101 ALA B N 1
ATOM 2594 C CA . ALA B 1 101 ? -5.293 5.441 17.812 1 98.75 101 ALA B CA 1
ATOM 2595 C C . ALA B 1 101 ? -5.398 6.277 19.078 1 98.75 101 ALA B C 1
ATOM 2597 O O . ALA B 1 101 ? -4.492 6.266 19.922 1 98.75 101 ALA B O 1
ATOM 2598 N N . ILE B 1 102 ? -6.48 7.012 19.203 1 98.56 102 ILE B N 1
ATOM 2599 C CA . ILE B 1 102 ? -6.707 7.816 20.391 1 98.56 102 ILE B CA 1
ATOM 2600 C C . ILE B 1 102 ? -6.84 6.906 21.609 1 98.56 102 ILE B C 1
ATOM 2602 O O . ILE B 1 102 ? -6.23 7.156 22.656 1 98.56 102 ILE B O 1
ATOM 2606 N N . THR B 1 103 ? -7.605 5.836 21.469 1 98.19 103 THR B N 1
ATOM 2607 C CA . THR B 1 103 ? -7.82 4.883 22.547 1 98.19 103 THR B CA 1
ATOM 2608 C C . THR B 1 103 ? -6.492 4.309 23.031 1 98.19 103 THR B C 1
ATOM 2610 O O . THR B 1 103 ? -6.281 4.16 24.234 1 98.19 103 THR B O 1
ATOM 2613 N N . LEU B 1 104 ? -5.59 4.039 22.172 1 97.94 104 LEU B N 1
ATOM 2614 C CA . LEU B 1 104 ? -4.328 3.393 22.5 1 97.94 104 LEU B CA 1
ATOM 2615 C C . LEU B 1 104 ? -3.213 4.426 22.656 1 97.94 104 LEU B C 1
ATOM 2617 O O . LEU B 1 104 ? -2.047 4.062 22.828 1 97.94 104 LEU B O 1
ATOM 2621 N N . LYS B 1 105 ? -3.523 5.711 22.484 1 97.69 105 LYS B N 1
ATOM 2622 C CA . LYS B 1 105 ? -2.609 6.84 22.641 1 97.69 105 LYS B CA 1
ATOM 2623 C C . LYS B 1 105 ? -1.447 6.734 21.656 1 97.69 105 LYS B C 1
ATOM 2625 O O . LYS B 1 105 ? -0.289 6.922 22.031 1 97.69 105 LYS B O 1
ATOM 2630 N N . LYS B 1 106 ? -1.752 6.273 20.438 1 98.38 106 LYS B N 1
ATOM 2631 C CA . LYS B 1 106 ? -0.768 6.215 19.359 1 98.38 106 LYS B CA 1
ATOM 2632 C C . LYS B 1 106 ? -0.602 7.578 18.688 1 98.38 106 LYS B C 1
ATOM 2634 O O . LYS B 1 106 ? -1.586 8.203 18.297 1 98.38 106 LYS B O 1
ATOM 2639 N N . PRO B 1 107 ? 0.656 8.109 18.562 1 98.88 107 PRO B N 1
ATOM 2640 C CA . PRO B 1 107 ? 0.868 9.375 17.859 1 98.88 107 PRO B CA 1
ATOM 2641 C C . PRO B 1 107 ? 0.421 9.32 16.406 1 98.88 107 PRO B C 1
ATOM 2643 O O . PRO B 1 107 ? 0.614 8.297 15.734 1 98.88 107 PRO B O 1
ATOM 2646 N N . ILE B 1 108 ? -0.157 10.43 15.938 1 98.94 108 ILE B N 1
ATOM 2647 C CA . ILE B 1 108 ? -0.638 10.539 14.562 1 98.94 108 ILE B CA 1
ATOM 2648 C C . ILE B 1 108 ? -0.037 11.773 13.898 1 98.94 108 ILE B C 1
ATOM 2650 O O . ILE B 1 108 ? 0.015 12.844 14.508 1 98.94 108 ILE B O 1
ATOM 2654 N N . LEU B 1 109 ? 0.486 11.609 12.742 1 98.94 109 LEU B N 1
ATOM 2655 C CA . LEU B 1 109 ? 0.786 12.703 11.828 1 98.94 109 LEU B CA 1
ATOM 2656 C C . LEU B 1 109 ? -0.245 12.773 10.703 1 98.94 109 LEU B C 1
ATOM 2658 O O . LEU B 1 109 ? -0.424 11.812 9.961 1 98.94 109 LEU B O 1
ATOM 2662 N N . GLY B 1 110 ? -0.952 13.852 10.617 1 98.94 110 GLY B N 1
ATOM 2663 C CA . GLY B 1 110 ? -1.867 14.086 9.508 1 98.94 110 GLY B CA 1
ATOM 2664 C C . GLY B 1 110 ? -1.268 14.945 8.406 1 98.94 110 GLY B C 1
ATOM 2665 O O . GLY B 1 110 ? -0.647 15.969 8.68 1 98.94 110 GLY B O 1
ATOM 2666 N N . ILE B 1 111 ? -1.431 14.578 7.207 1 98.81 111 ILE B N 1
ATOM 2667 C CA . ILE B 1 111 ? -0.956 15.336 6.055 1 98.81 111 ILE B CA 1
ATOM 2668 C C . ILE B 1 111 ? -2.125 15.641 5.121 1 98.81 111 ILE B C 1
ATOM 2670 O O . ILE B 1 111 ? -2.803 14.727 4.645 1 98.81 111 ILE B O 1
ATOM 2674 N N . CYS B 1 112 ? -2.336 16.953 4.875 1 98.38 112 CYS B N 1
ATOM 2675 C CA . CYS B 1 112 ? -3.4 17.453 4.012 1 98.38 112 CYS B CA 1
ATOM 2676 C C . CYS B 1 112 ? -4.758 16.938 4.469 1 98.38 112 CYS B C 1
ATOM 2678 O O . CYS B 1 112 ? -5.277 17.359 5.504 1 98.38 112 CYS B O 1
ATOM 2680 N N . ARG B 1 113 ? -5.328 15.953 3.727 1 98.38 113 ARG B N 1
ATOM 2681 C CA . ARG B 1 113 ? -6.617 15.367 4.094 1 98.38 113 ARG B CA 1
ATOM 2682 C C . ARG B 1 113 ? -6.562 14.758 5.488 1 98.38 113 ARG B C 1
ATOM 2684 O O . ARG B 1 113 ? -7.547 14.797 6.23 1 98.38 113 ARG B O 1
ATOM 2691 N N . GLY B 1 114 ? -5.449 14.117 5.844 1 98.88 114 GLY B N 1
ATOM 2692 C CA . GLY B 1 114 ? -5.293 13.531 7.164 1 98.88 114 GLY B CA 1
ATOM 2693 C C . GLY B 1 114 ? -5.5 14.531 8.289 1 98.88 114 GLY B C 1
ATOM 2694 O O . GLY B 1 114 ? -6.102 14.203 9.312 1 98.88 114 GLY B O 1
ATOM 2695 N N . THR B 1 115 ? -5 15.734 8.094 1 98.88 115 THR B N 1
ATOM 2696 C CA . THR B 1 115 ? -5.195 16.812 9.062 1 98.88 115 THR B CA 1
ATOM 2697 C C . THR B 1 115 ? -6.66 17.219 9.117 1 98.88 115 THR B C 1
ATOM 2699 O O . THR B 1 115 ? -7.215 17.422 10.203 1 98.88 115 THR B O 1
ATOM 2702 N N . GLN B 1 116 ? -7.223 17.359 7.961 1 98.81 116 GLN B N 1
ATOM 2703 C CA . GLN B 1 116 ? -8.625 17.75 7.852 1 98.81 116 GLN B CA 1
ATOM 2704 C C . GLN B 1 116 ? -9.531 16.734 8.547 1 98.81 116 GLN B C 1
ATOM 2706 O O . GLN B 1 116 ? -10.406 17.109 9.336 1 98.81 116 GLN B O 1
ATOM 2711 N N . LEU B 1 117 ? -9.266 15.461 8.289 1 98.88 117 LEU B N 1
ATOM 2712 C CA . LEU B 1 117 ? -10.078 14.398 8.867 1 98.88 117 LEU B CA 1
ATOM 2713 C C . LEU B 1 117 ? -9.953 14.383 10.391 1 98.88 117 LEU B C 1
ATOM 2715 O O . LEU B 1 117 ? -10.938 14.156 11.094 1 98.88 117 LEU B O 1
ATOM 2719 N N . MET B 1 118 ? -8.75 14.531 10.906 1 98.88 118 MET B N 1
ATOM 2720 C CA . MET B 1 118 ? -8.547 14.57 12.344 1 98.88 118 MET B CA 1
ATOM 2721 C C . MET B 1 118 ? -9.344 15.703 12.984 1 98.88 118 MET B C 1
ATOM 2723 O O . MET B 1 118 ? -9.969 15.516 14.023 1 98.88 118 MET B O 1
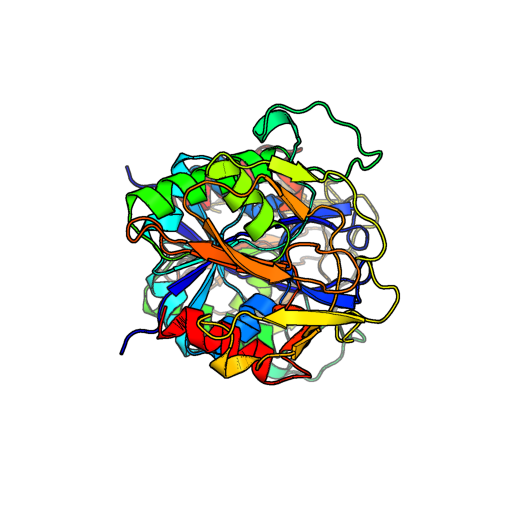ATOM 2727 N N . ASN B 1 119 ? -9.266 16.922 12.367 1 98.94 119 ASN B N 1
ATOM 2728 C CA . ASN B 1 119 ? -10.055 18.031 12.875 1 98.94 119 ASN B CA 1
ATOM 2729 C C . ASN B 1 119 ? -11.531 17.688 12.969 1 98.94 119 ASN B C 1
ATOM 2731 O O . ASN B 1 119 ? -12.188 17.984 13.969 1 98.94 119 ASN B O 1
ATOM 2735 N N . VAL B 1 120 ? -12.031 17.078 11.938 1 98.81 120 VAL B N 1
ATOM 2736 C CA . VAL B 1 120 ? -13.43 16.672 11.883 1 98.81 120 VAL B CA 1
ATOM 2737 C C . VAL B 1 120 ? -13.711 15.633 12.969 1 98.81 120 VAL B C 1
ATOM 2739 O O . VAL B 1 120 ? -14.719 15.719 13.68 1 98.81 120 VAL B O 1
ATOM 2742 N N . ALA B 1 121 ? -12.875 14.625 13.117 1 98.81 121 ALA B N 1
ATOM 2743 C CA . ALA B 1 121 ? -13.031 13.555 14.102 1 98.81 121 ALA B CA 1
ATOM 2744 C C . ALA B 1 121 ? -13.109 14.125 15.516 1 98.81 121 ALA B C 1
ATOM 2746 O O . ALA B 1 121 ? -13.773 13.547 16.391 1 98.81 121 ALA B O 1
ATOM 2747 N N . LEU B 1 122 ? -12.445 15.234 15.75 1 98.69 122 LEU B N 1
ATOM 2748 C CA . LEU B 1 122 ? -12.367 15.812 17.078 1 98.69 122 LEU B CA 1
ATOM 2749 C C . LEU B 1 122 ? -13.438 16.891 17.281 1 98.69 122 LEU B C 1
ATOM 2751 O O . LEU B 1 122 ? -13.453 17.578 18.297 1 98.69 122 LEU B O 1
ATOM 2755 N N . GLY B 1 123 ? -14.266 17.078 16.266 1 98.5 123 GLY B N 1
ATOM 2756 C CA . GLY B 1 123 ? -15.438 17.906 16.469 1 98.5 123 GLY B CA 1
ATOM 2757 C C . GLY B 1 123 ? -15.375 19.219 15.703 1 98.5 123 GLY B C 1
ATOM 2758 O O . GLY B 1 123 ? -16.281 20.047 15.805 1 98.5 123 GLY B O 1
ATOM 2759 N N . GLY B 1 124 ? -14.281 19.5 14.961 1 98.69 124 GLY B N 1
ATOM 2760 C CA . GLY B 1 124 ? -14.188 20.656 14.102 1 98.69 124 GLY B CA 1
ATOM 2761 C C . GLY B 1 124 ? -14.898 20.484 12.773 1 98.69 124 GLY B C 1
ATOM 2762 O O . GLY B 1 124 ? -15.562 19.469 12.547 1 98.69 124 GLY B O 1
ATOM 2763 N N . ASN B 1 125 ? -14.797 21.5 11.906 1 98.38 125 ASN B N 1
ATOM 2764 C CA . ASN B 1 125 ? -15.344 21.406 10.562 1 98.38 125 ASN B CA 1
ATOM 2765 C C . ASN B 1 125 ? -14.414 22.031 9.523 1 98.38 125 ASN B C 1
ATOM 2767 O O . ASN B 1 125 ? -13.266 22.375 9.844 1 98.38 125 ASN B O 1
ATOM 2771 N N . LEU B 1 126 ? -14.844 22.016 8.266 1 98.12 126 LEU B N 1
ATOM 2772 C CA . LEU B 1 126 ? -13.938 22.375 7.176 1 98.12 126 LEU B CA 1
ATOM 2773 C C . LEU B 1 126 ? -14.57 23.438 6.277 1 98.12 126 LEU B C 1
ATOM 2775 O O . LEU B 1 126 ? -15.789 23.469 6.109 1 98.12 126 LEU B O 1
ATOM 2779 N N . ASN B 1 127 ? -13.672 24.359 5.762 1 97.25 127 ASN B N 1
ATOM 2780 C CA . ASN B 1 127 ? -14.055 25 4.504 1 97.25 127 ASN B CA 1
ATOM 2781 C C . ASN B 1 127 ? -14.094 24 3.355 1 97.25 127 ASN B C 1
ATOM 2783 O O . ASN B 1 127 ? -13.086 23.344 3.059 1 97.25 127 ASN B O 1
ATOM 2787 N N . GLN B 1 128 ? -15.172 23.875 2.711 1 95.5 128 GLN B N 1
ATOM 2788 C CA . GLN B 1 128 ? -15.336 22.859 1.676 1 95.5 128 GLN B CA 1
ATOM 2789 C C . GLN B 1 128 ? -14.648 23.266 0.379 1 95.5 128 GLN B C 1
ATOM 2791 O O . GLN B 1 128 ? -14.453 22.453 -0.516 1 95.5 128 GLN B O 1
ATOM 2796 N N . HIS B 1 129 ? -14.375 24.547 0.264 1 93.25 129 HIS B N 1
ATOM 2797 C CA . HIS B 1 129 ? -13.672 25.109 -0.886 1 93.25 129 HIS B CA 1
ATOM 2798 C C . HIS B 1 129 ? -12.836 26.312 -0.485 1 93.25 129 HIS B C 1
ATOM 2800 O O . HIS B 1 129 ? -13.305 27.188 0.266 1 93.25 129 HIS B O 1
ATOM 2806 N N . ILE B 1 130 ? -11.617 26.281 -0.969 1 92.44 130 ILE B N 1
ATOM 2807 C CA . ILE B 1 130 ? -10.766 27.453 -0.789 1 92.44 130 ILE B CA 1
ATOM 2808 C C . ILE B 1 130 ? -10.062 27.781 -2.104 1 92.44 130 ILE B C 1
ATOM 2810 O O . ILE B 1 130 ? -9.773 26.891 -2.906 1 92.44 130 ILE B O 1
ATOM 2814 N N . ASP B 1 131 ? -9.734 29 -2.25 1 90.62 131 ASP B N 1
ATOM 2815 C CA . ASP B 1 131 ? -9.07 29.453 -3.465 1 90.62 131 ASP B CA 1
ATOM 2816 C C . ASP B 1 131 ? -7.559 29.516 -3.268 1 90.62 131 ASP B C 1
ATOM 2818 O O . ASP B 1 131 ? -7.078 29.656 -2.141 1 90.62 131 ASP B O 1
ATOM 2822 N N . SER B 1 132 ? -6.777 29.375 -4.312 1 90.75 132 SER B N 1
ATOM 2823 C CA . SER B 1 132 ? -5.352 29.688 -4.398 1 90.75 132 SER B CA 1
ATOM 2824 C C . SER B 1 132 ? -4.52 28.672 -3.617 1 90.75 132 SER B C 1
ATOM 2826 O O . SER B 1 132 ? -3.438 29 -3.127 1 90.75 132 SER B O 1
ATOM 2828 N N . HIS B 1 133 ? -5 27.547 -3.398 1 93.62 133 HIS B N 1
ATOM 2829 C CA . HIS B 1 133 ? -4.266 26.516 -2.67 1 93.62 133 HIS B CA 1
ATOM 2830 C C . HIS B 1 133 ? -4.184 25.234 -3.477 1 93.62 133 HIS B C 1
ATOM 2832 O O . HIS B 1 133 ? -4.293 24.141 -2.918 1 93.62 133 HIS B O 1
ATOM 2838 N N . TRP B 1 134 ? -4.18 25.391 -4.723 1 92.25 134 TRP B N 1
ATOM 2839 C CA . TRP B 1 134 ? -3.861 24.359 -5.703 1 92.25 134 TRP B CA 1
ATOM 2840 C C . TRP B 1 134 ? -2.904 24.891 -6.762 1 92.25 134 TRP B C 1
ATOM 2842 O O . TRP B 1 134 ? -3.322 25.578 -7.695 1 92.25 134 TRP B O 1
ATOM 2852 N N . GLN B 1 135 ? -1.738 24.453 -6.656 1 90.81 135 GLN B N 1
ATOM 2853 C CA . GLN B 1 135 ? -0.729 25.047 -7.531 1 90.81 135 GLN B CA 1
ATOM 2854 C C . GLN B 1 135 ? -0.707 24.344 -8.891 1 90.81 135 GLN B C 1
ATOM 2856 O O . GLN B 1 135 ? -1.038 23.156 -8.992 1 90.81 135 GLN B O 1
ATOM 2861 N N . GLU B 1 136 ? -0.23 25.078 -9.891 1 86.94 136 GLU B N 1
ATOM 2862 C CA . GLU B 1 136 ? -0.022 24.516 -11.227 1 86.94 136 GLU B CA 1
ATOM 2863 C C . GLU B 1 136 ? 1.393 23.969 -11.383 1 86.94 136 GLU B C 1
ATOM 2865 O O . GLU B 1 136 ? 1.625 23.047 -12.172 1 86.94 136 GLU B O 1
ATOM 2870 N N . ALA B 1 137 ? 2.25 24.547 -10.617 1 86.62 137 ALA B N 1
ATOM 2871 C CA . ALA B 1 137 ? 3.65 24.125 -10.656 1 86.62 137 ALA B CA 1
ATOM 2872 C C . ALA B 1 137 ? 3.801 22.672 -10.219 1 86.62 137 ALA B C 1
ATOM 2874 O O . ALA B 1 137 ? 2.895 22.109 -9.602 1 86.62 137 ALA B O 1
ATOM 2875 N N . PRO B 1 138 ? 4.957 22.062 -10.625 1 86.44 138 PRO B N 1
ATOM 2876 C CA . PRO B 1 138 ? 5.215 20.688 -10.195 1 86.44 138 PRO B CA 1
ATOM 2877 C C . PRO B 1 138 ? 5.129 20.516 -8.68 1 86.44 138 PRO B C 1
ATOM 2879 O O . PRO B 1 138 ? 5.25 21.5 -7.938 1 86.44 138 PRO B O 1
ATOM 2882 N N . SER B 1 139 ? 4.906 19.312 -8.227 1 87.06 139 SER B N 1
ATOM 2883 C CA . SER B 1 139 ? 4.582 19 -6.84 1 87.06 139 SER B CA 1
ATOM 2884 C C . SER B 1 139 ? 5.762 19.297 -5.918 1 87.06 139 SER B C 1
ATOM 2886 O O . SER B 1 139 ? 5.582 19.516 -4.719 1 87.06 139 SER B O 1
ATOM 2888 N N . ASP B 1 140 ? 6.91 19.297 -6.465 1 87.06 140 ASP B N 1
ATOM 2889 C CA . ASP B 1 140 ? 8.094 19.531 -5.641 1 87.06 140 ASP B CA 1
ATOM 2890 C C . ASP B 1 140 ? 8.508 21 -5.656 1 87.06 140 ASP B C 1
ATOM 2892 O O . ASP B 1 140 ? 9.633 21.328 -5.262 1 87.06 140 ASP B O 1
ATOM 2896 N N . PHE B 1 141 ? 7.547 21.828 -6.078 1 90.19 141 PHE B N 1
ATOM 2897 C CA . PHE B 1 141 ? 7.793 23.266 -6.062 1 90.19 141 PHE B CA 1
ATOM 2898 C C . PHE B 1 141 ? 7.105 23.922 -4.871 1 90.19 141 PHE B C 1
ATOM 2900 O O . PHE B 1 141 ? 5.996 23.531 -4.5 1 90.19 141 PHE B O 1
ATOM 2907 N N . LEU B 1 142 ? 7.789 24.891 -4.328 1 92.44 142 LEU B N 1
ATOM 2908 C CA . LEU B 1 142 ? 7.258 25.703 -3.242 1 92.44 142 LEU B CA 1
ATOM 2909 C C . LEU B 1 142 ? 6.367 26.812 -3.785 1 92.44 142 LEU B C 1
ATOM 2911 O O . LEU B 1 142 ? 6.785 27.594 -4.652 1 92.44 142 LEU B O 1
ATOM 2915 N N . SER B 1 143 ? 5.191 26.891 -3.301 1 92.44 143 SER B N 1
ATOM 2916 C CA . SER B 1 143 ? 4.176 27.703 -3.969 1 92.44 143 SER B CA 1
ATOM 2917 C C . SER B 1 143 ? 3.854 28.953 -3.168 1 92.44 143 SER B C 1
ATOM 2919 O O . SER B 1 143 ? 3.738 30.047 -3.73 1 92.44 143 SER B O 1
ATOM 2921 N N . HIS B 1 144 ? 3.609 28.797 -1.873 1 93.56 144 HIS B N 1
ATOM 2922 C CA . HIS B 1 144 ? 3.221 29.953 -1.092 1 93.56 144 HIS B CA 1
ATOM 2923 C C . HIS B 1 144 ? 3.84 29.922 0.301 1 93.56 144 HIS B C 1
ATOM 2925 O O . HIS B 1 144 ? 4.316 28.875 0.745 1 93.56 144 HIS B O 1
ATOM 2931 N N . GLU B 1 145 ? 3.73 31.047 0.933 1 96.19 145 GLU B N 1
ATOM 2932 C CA . GLU B 1 145 ? 4.363 31.219 2.236 1 96.19 145 GLU B CA 1
ATOM 2933 C C . GLU B 1 145 ? 3.465 30.719 3.361 1 96.19 145 GLU B C 1
ATOM 2935 O O . GLU B 1 145 ? 2.238 30.75 3.242 1 96.19 145 GLU B O 1
ATOM 2940 N N . MET B 1 146 ? 4.117 30.312 4.41 1 97.12 146 MET B N 1
ATOM 2941 C CA . MET B 1 146 ? 3.471 30.016 5.688 1 97.12 146 MET B CA 1
ATOM 2942 C C . MET B 1 146 ? 4.238 30.672 6.84 1 97.12 146 MET B C 1
ATOM 2944 O O . MET B 1 146 ? 5.469 30.688 6.832 1 97.12 146 MET B O 1
ATOM 2948 N N . ILE B 1 147 ? 3.496 31.203 7.781 1 98.5 147 ILE B N 1
ATOM 2949 C CA . ILE B 1 147 ? 4.07 31.75 9.008 1 98.5 147 ILE B CA 1
ATOM 2950 C C . ILE B 1 147 ? 3.867 30.766 10.156 1 98.5 147 ILE B C 1
ATOM 2952 O O . ILE B 1 147 ? 2.764 30.25 10.359 1 98.5 147 ILE B O 1
ATOM 2956 N N . ILE B 1 148 ? 4.926 30.562 10.906 1 98.56 148 ILE B N 1
ATOM 2957 C CA . ILE B 1 148 ? 4.914 29.562 11.969 1 98.56 148 ILE B CA 1
ATOM 2958 C C . ILE B 1 148 ? 5.023 30.25 13.328 1 98.56 148 ILE B C 1
ATOM 2960 O O . ILE B 1 148 ? 5.828 31.156 13.508 1 98.56 148 ILE B O 1
ATOM 2964 N N . GLU B 1 149 ? 4.281 29.797 14.266 1 97.94 149 GLU B N 1
ATOM 2965 C CA . GLU B 1 149 ? 4.332 30.344 15.625 1 97.94 149 GLU B CA 1
ATOM 2966 C C . GLU B 1 149 ? 5.672 30.047 16.281 1 97.94 149 GLU B C 1
ATOM 2968 O O . GLU B 1 149 ? 6.211 28.953 16.141 1 97.94 149 GLU B O 1
ATOM 2973 N N . PRO B 1 150 ? 6.238 31.016 17.031 1 96.31 150 PRO B N 1
ATOM 2974 C CA . PRO B 1 150 ? 7.578 30.875 17.594 1 96.31 150 PRO B CA 1
ATOM 2975 C C . PRO B 1 150 ? 7.68 29.719 18.594 1 96.31 150 PRO B C 1
ATOM 2977 O O . PRO B 1 150 ? 8.727 29.078 18.688 1 96.31 150 PRO B O 1
ATOM 2980 N N . ASP B 1 151 ? 6.723 29.359 19.312 1 95.88 151 ASP B N 1
ATOM 2981 C CA . ASP B 1 151 ? 6.785 28.297 20.312 1 95.88 151 ASP B CA 1
ATOM 2982 C C . ASP B 1 151 ? 6.336 26.969 19.734 1 95.88 151 ASP B C 1
ATOM 2984 O O . ASP B 1 151 ? 6.254 25.969 20.438 1 95.88 151 ASP B O 1
ATOM 2988 N N . SER B 1 152 ? 6.207 26.969 18.5 1 96.31 152 SER B N 1
ATOM 2989 C CA . SER B 1 152 ? 5.715 25.781 17.781 1 96.31 152 SER B CA 1
ATOM 2990 C C . SER B 1 152 ? 6.805 24.734 17.656 1 96.31 152 SER B C 1
ATOM 2992 O O . SER B 1 152 ? 7.988 25.062 17.531 1 96.31 152 SER B O 1
ATOM 2994 N N . ILE B 1 153 ? 6.367 23.484 17.641 1 97.88 153 ILE B N 1
ATOM 2995 C CA . ILE B 1 153 ? 7.254 22.344 17.453 1 97.88 153 ILE B CA 1
ATOM 2996 C C . ILE B 1 153 ? 7.887 22.406 16.062 1 97.88 153 ILE B C 1
ATOM 2998 O O . ILE B 1 153 ? 8.938 21.812 15.82 1 97.88 153 ILE B O 1
ATOM 3002 N N . LEU B 1 154 ? 7.32 23.188 15.094 1 98.5 154 LEU B N 1
ATOM 3003 C CA . LEU B 1 154 ? 7.797 23.266 13.719 1 98.5 154 LEU B CA 1
ATOM 3004 C C . LEU B 1 154 ? 8.836 24.375 13.57 1 98.5 154 LEU B C 1
ATOM 3006 O O . LEU B 1 154 ? 9.562 24.406 12.578 1 98.5 154 LEU B O 1
ATOM 3010 N N . TYR B 1 155 ? 8.977 25.234 14.508 1 98.5 155 TYR B N 1
ATOM 3011 C CA . TYR B 1 155 ? 9.797 26.438 14.391 1 98.5 155 TYR B CA 1
ATOM 3012 C C . TYR B 1 155 ? 11.273 26.078 14.242 1 98.5 155 TYR B C 1
ATOM 3014 O O . TYR B 1 155 ? 11.977 26.641 13.406 1 98.5 155 TYR B O 1
ATOM 3022 N N . PRO B 1 156 ? 11.805 25.125 15.047 1 98.25 156 PRO B N 1
ATOM 3023 C CA . PRO B 1 156 ? 13.219 24.766 14.883 1 98.25 156 PRO B CA 1
ATOM 3024 C C . PRO B 1 156 ? 13.523 24.188 13.508 1 98.25 156 PRO B C 1
ATOM 3026 O O . PRO B 1 156 ? 14.68 24.203 13.062 1 98.25 156 PRO B O 1
ATOM 3029 N N . ILE B 1 157 ? 12.523 23.703 12.828 1 98.44 157 ILE B N 1
ATOM 3030 C CA . ILE B 1 157 ? 12.727 23.047 11.547 1 98.44 157 ILE B CA 1
ATOM 3031 C C . ILE B 1 157 ? 12.57 24.062 10.414 1 98.44 157 ILE B C 1
ATOM 3033 O O . ILE B 1 157 ? 13.422 24.125 9.516 1 98.44 157 ILE B O 1
ATOM 3037 N N . TYR B 1 158 ? 11.5 24.844 10.5 1 98.12 158 TYR B N 1
ATOM 3038 C CA . TYR B 1 158 ? 11.109 25.641 9.344 1 98.12 158 TYR B CA 1
ATOM 3039 C C . TYR B 1 158 ? 11.383 27.125 9.578 1 98.12 158 TYR B C 1
ATOM 3041 O O . TYR B 1 158 ? 11.344 27.922 8.648 1 98.12 158 TYR B O 1
ATOM 3049 N N . GLY B 1 159 ? 11.68 27.562 10.812 1 97.56 159 GLY B N 1
ATOM 3050 C CA . GLY B 1 159 ? 11.828 28.969 11.148 1 97.56 159 GLY B CA 1
ATOM 3051 C C . GLY B 1 159 ? 10.5 29.703 11.211 1 97.56 159 GLY B C 1
ATOM 3052 O O . GLY B 1 159 ? 9.445 29.078 11.312 1 97.56 159 GLY B O 1
ATOM 3053 N N . HIS B 1 160 ? 10.578 30.969 11.234 1 97.38 160 HIS B N 1
ATOM 3054 C CA . HIS B 1 160 ? 9.398 31.828 11.375 1 97.38 160 HIS B CA 1
ATOM 3055 C C . HIS B 1 160 ? 8.562 31.828 10.102 1 97.38 160 HIS B C 1
ATOM 3057 O O . HIS B 1 160 ? 7.332 31.844 10.156 1 97.38 160 HIS B O 1
ATOM 3063 N N . LYS B 1 161 ? 9.312 31.875 8.992 1 97.38 161 LYS B N 1
ATOM 3064 C CA . LYS B 1 161 ? 8.664 31.938 7.684 1 97.38 161 LYS B CA 1
ATOM 3065 C C . LYS B 1 161 ? 9.32 30.984 6.695 1 97.38 161 LYS B C 1
ATOM 3067 O O . LYS B 1 161 ? 10.539 30.828 6.68 1 97.38 161 LYS B O 1
ATOM 3072 N N . THR B 1 162 ? 8.43 30.297 5.934 1 97.06 162 THR B N 1
ATOM 3073 C CA . THR B 1 162 ? 8.953 29.406 4.895 1 97.06 162 THR B CA 1
ATOM 3074 C C . THR B 1 162 ? 7.941 29.25 3.764 1 97.06 162 THR B C 1
ATOM 3076 O O . THR B 1 162 ? 6.824 29.766 3.844 1 97.06 162 THR B O 1
ATOM 3079 N N . LEU B 1 163 ? 8.383 28.641 2.637 1 97.06 163 LEU B N 1
ATOM 3080 C CA . LEU B 1 163 ? 7.516 28.312 1.515 1 97.06 163 LEU B CA 1
ATOM 3081 C C . LEU B 1 163 ? 7.102 26.844 1.565 1 97.06 163 LEU B C 1
ATOM 3083 O O . LEU B 1 163 ? 7.867 25.984 2.021 1 97.06 163 LEU B O 1
ATOM 3087 N N . ILE B 1 164 ? 5.891 26.578 1.108 1 97.38 164 ILE B N 1
ATOM 3088 C CA . ILE B 1 164 ? 5.387 25.203 1.058 1 97.38 164 ILE B CA 1
ATOM 3089 C C . ILE B 1 164 ? 4.711 24.953 -0.287 1 97.38 164 ILE B C 1
ATOM 3091 O O . ILE B 1 164 ? 4.488 25.891 -1.062 1 97.38 164 ILE B O 1
ATOM 3095 N N . ASN B 1 165 ? 4.457 23.656 -0.609 1 96.25 165 ASN B N 1
ATOM 3096 C CA . ASN B 1 165 ? 3.604 23.312 -1.741 1 96.25 165 ASN B CA 1
ATOM 3097 C C . ASN B 1 165 ? 2.131 23.297 -1.347 1 96.25 165 ASN B C 1
ATOM 3099 O O . ASN B 1 165 ? 1.8 23.344 -0.16 1 96.25 165 ASN B O 1
ATOM 3103 N N . SER B 1 166 ? 1.296 23.391 -2.35 1 94.75 166 SER B N 1
ATOM 3104 C CA . SER B 1 166 ? -0.12 23.547 -2.035 1 94.75 166 SER B CA 1
ATOM 3105 C C . SER B 1 166 ? -0.99 22.734 -2.996 1 94.75 166 SER B C 1
ATOM 3107 O O . SER B 1 166 ? -1.015 23.016 -4.199 1 94.75 166 SER B O 1
ATOM 3109 N N . PHE B 1 167 ? -1.658 21.688 -2.395 1 93.12 167 PHE B N 1
ATOM 3110 C CA . PHE B 1 167 ? -2.557 20.828 -3.164 1 93.12 167 PHE B CA 1
ATOM 3111 C C . PHE B 1 167 ? -3.771 20.438 -2.334 1 93.12 167 PHE B C 1
ATOM 3113 O O . PHE B 1 167 ? -4.094 19.25 -2.221 1 93.12 167 PHE B O 1
ATOM 3120 N N . HIS B 1 168 ? -4.453 21.422 -1.857 1 92.5 168 HIS B N 1
ATOM 3121 C CA . HIS B 1 168 ? -5.672 21.141 -1.107 1 92.5 168 HIS B CA 1
ATOM 3122 C C . HIS B 1 168 ? -6.785 22.109 -1.474 1 92.5 168 HIS B C 1
ATOM 3124 O O . HIS B 1 168 ? -6.523 23.297 -1.727 1 92.5 168 HIS B O 1
ATOM 3130 N N . ARG B 1 169 ? -7.938 21.531 -1.488 1 92.88 169 ARG B N 1
ATOM 3131 C CA . ARG B 1 169 ? -9.125 22.312 -1.821 1 92.88 169 ARG B CA 1
ATOM 3132 C C . ARG B 1 169 ? -9.945 22.609 -0.574 1 92.88 169 ARG B C 1
ATOM 3134 O O . ARG B 1 169 ? -10.719 23.578 -0.553 1 92.88 169 ARG B O 1
ATOM 3141 N N . GLN B 1 170 ? -9.844 21.719 0.418 1 95.94 170 GLN B N 1
ATOM 3142 C CA . GLN B 1 170 ? -10.453 21.953 1.723 1 95.94 170 GLN B CA 1
ATOM 3143 C C . GLN B 1 170 ? -9.43 22.484 2.725 1 95.94 170 GLN B C 1
ATOM 3145 O O . GLN B 1 170 ? -8.219 22.391 2.498 1 95.94 170 GLN B O 1
ATOM 3150 N N . SER B 1 171 ? -9.914 23.141 3.773 1 97.75 171 SER B N 1
ATOM 3151 C CA . SER B 1 171 ? -9.086 23.609 4.879 1 97.75 171 SER B CA 1
ATOM 3152 C C . SER B 1 171 ? -9.859 23.609 6.191 1 97.75 171 SER B C 1
ATOM 3154 O O . SER B 1 171 ? -11.086 23.516 6.191 1 97.75 171 SER B O 1
ATOM 3156 N N . LEU B 1 172 ? -9.141 23.625 7.262 1 98.75 172 LEU B N 1
ATOM 3157 C CA . LEU B 1 172 ? -9.812 23.719 8.555 1 98.75 172 LEU B CA 1
ATOM 3158 C C . LEU B 1 172 ? -10.57 25.031 8.68 1 98.75 172 LEU B C 1
ATOM 3160 O O . LEU B 1 172 ? -10.047 26.094 8.328 1 98.75 172 LEU B O 1
ATOM 3164 N N . LYS B 1 173 ? -11.781 24.969 9.117 1 98.12 173 LYS B N 1
ATOM 3165 C CA . LYS B 1 173 ? -12.609 26.141 9.391 1 98.12 173 LYS B CA 1
ATOM 3166 C C . LYS B 1 173 ? -12.734 26.391 10.891 1 98.12 173 LYS B C 1
ATOM 3168 O O . LYS B 1 173 ? -12 27.203 11.453 1 98.12 173 LYS B O 1
ATOM 3173 N N . THR B 1 174 ? -13.602 25.656 11.531 1 98.5 174 THR B N 1
ATOM 3174 C CA . THR B 1 174 ? -13.602 25.625 12.992 1 98.5 174 THR B CA 1
ATOM 3175 C C . THR B 1 174 ? -12.641 24.547 13.5 1 98.5 174 THR B C 1
ATOM 3177 O O . THR B 1 174 ? -12.828 23.359 13.219 1 98.5 174 THR B O 1
ATOM 3180 N N . VAL B 1 175 ? -11.648 24.969 14.242 1 98.81 175 VAL B N 1
ATOM 3181 C CA . VAL B 1 175 ? -10.648 24.062 14.766 1 98.81 175 VAL B CA 1
ATOM 3182 C C . VAL B 1 175 ? -11.172 23.391 16.031 1 98.81 175 VAL B C 1
ATOM 3184 O O . VAL B 1 175 ? -11.742 24.047 16.906 1 98.81 175 VAL B O 1
ATOM 3187 N N . ALA B 1 176 ? -11.047 22.078 16.109 1 98.81 176 ALA B N 1
ATOM 3188 C CA . ALA B 1 176 ? -11.484 21.312 17.266 1 98.81 176 ALA B CA 1
ATOM 3189 C C . ALA B 1 176 ? -10.836 21.844 18.547 1 98.81 176 ALA B C 1
ATOM 3191 O O . ALA B 1 176 ? -9.711 22.359 18.5 1 98.81 176 ALA B O 1
ATOM 3192 N N . LYS B 1 177 ? -11.445 21.672 19.641 1 98.44 177 LYS B N 1
ATOM 3193 C CA . LYS B 1 177 ? -11.023 22.234 20.922 1 98.44 177 LYS B CA 1
ATOM 3194 C C . LYS B 1 177 ? -9.664 21.672 21.344 1 98.44 177 LYS B C 1
ATOM 3196 O O . LYS B 1 177 ? -8.883 22.359 22 1 98.44 177 LYS B O 1
ATOM 3201 N N . ASP B 1 178 ? -9.344 20.453 20.984 1 98.56 178 ASP B N 1
ATOM 3202 C CA . ASP B 1 178 ? -8.125 19.781 21.422 1 98.56 178 ASP B CA 1
ATOM 3203 C C . ASP B 1 178 ? -6.945 20.156 20.531 1 98.56 178 ASP B C 1
ATOM 3205 O O . ASP B 1 178 ? -5.828 19.672 20.734 1 98.56 178 ASP B O 1
ATOM 3209 N N . LEU B 1 179 ? -7.145 21.031 19.547 1 98.81 179 LEU B N 1
ATOM 3210 C CA . LEU B 1 179 ? -6.086 21.406 18.609 1 98.81 179 LEU B CA 1
ATOM 3211 C C . LEU B 1 179 ? -5.762 22.891 18.734 1 98.81 179 LEU B C 1
ATOM 3213 O O . LEU B 1 179 ? -6.641 23.703 19.031 1 98.81 179 LEU B O 1
ATOM 3217 N N . LYS B 1 180 ? -4.531 23.188 18.453 1 98.75 180 LYS B N 1
ATOM 3218 C CA . LYS B 1 180 ? -4.039 24.562 18.359 1 98.75 180 LYS B CA 1
ATOM 3219 C C . LYS B 1 180 ? -3.42 24.844 17 1 98.75 180 LYS B C 1
ATOM 3221 O O . LYS B 1 180 ? -2.652 24.031 16.484 1 98.75 180 LYS B O 1
ATOM 3226 N N . VAL B 1 181 ? -3.814 26 16.438 1 98.81 181 VAL B N 1
ATOM 3227 C CA . VAL B 1 181 ? -3.207 26.422 15.18 1 98.81 181 VAL B CA 1
ATOM 3228 C C . VAL B 1 181 ? -1.769 26.875 15.422 1 98.81 181 VAL B C 1
ATOM 3230 O O . VAL B 1 181 ? -1.51 27.672 16.328 1 98.81 181 VAL B O 1
ATOM 3233 N N . ILE B 1 182 ? -0.871 26.375 14.562 1 98.88 182 ILE B N 1
ATOM 3234 C CA . ILE B 1 182 ? 0.518 26.734 14.828 1 98.88 182 ILE B CA 1
ATOM 3235 C C . ILE B 1 182 ? 1.148 27.328 13.562 1 98.88 182 ILE B C 1
ATOM 3237 O O . ILE B 1 182 ? 2.297 27.766 13.586 1 98.88 182 ILE B O 1
ATOM 3241 N N . ALA B 1 183 ? 0.461 27.359 12.438 1 98.81 183 ALA B N 1
ATOM 3242 C CA . ALA B 1 183 ? 0.956 27.984 11.211 1 98.81 183 ALA B CA 1
ATOM 3243 C C . ALA B 1 183 ? -0.198 28.406 10.305 1 98.81 183 ALA B C 1
ATOM 3245 O O . ALA B 1 183 ? -1.223 27.719 10.242 1 98.81 183 ALA B O 1
ATOM 3246 N N . ARG B 1 184 ? -0.016 29.469 9.555 1 98.56 184 ARG B N 1
ATOM 3247 C CA . ARG B 1 184 ? -1.026 29.984 8.641 1 98.56 184 ARG B CA 1
ATOM 3248 C C . ARG B 1 184 ? -0.383 30.562 7.383 1 98.56 184 ARG B C 1
ATOM 3250 O O . ARG B 1 184 ? 0.785 30.953 7.402 1 98.56 184 ARG B O 1
ATOM 3257 N N . ASP B 1 185 ? -1.202 30.547 6.352 1 98.06 185 ASP B N 1
ATOM 3258 C CA . ASP B 1 185 ? -0.905 31.391 5.195 1 98.06 185 ASP B CA 1
ATOM 3259 C C . ASP B 1 185 ? -1.156 32.875 5.512 1 98.06 185 ASP B C 1
ATOM 3261 O O . ASP B 1 185 ? -2.287 33.25 5.805 1 98.06 185 ASP B O 1
ATOM 3265 N N . PRO B 1 186 ? -0.159 33.75 5.398 1 97.31 186 PRO B N 1
ATOM 3266 C CA . PRO B 1 186 ? -0.364 35.156 5.777 1 97.31 186 PRO B CA 1
ATOM 3267 C C . PRO B 1 186 ? -1.24 35.906 4.781 1 97.31 186 PRO B C 1
ATOM 3269 O O . PRO B 1 186 ? -1.76 36.969 5.102 1 97.31 186 PRO B O 1
ATOM 3272 N N . ARG B 1 187 ? -1.379 35.438 3.559 1 96.38 187 ARG B N 1
ATOM 3273 C CA . ARG B 1 187 ? -2.135 36.125 2.525 1 96.38 187 ARG B CA 1
ATOM 3274 C C . ARG B 1 187 ? -3.631 36.094 2.816 1 96.38 187 ARG B C 1
ATOM 3276 O O . ARG B 1 187 ? -4.34 37.062 2.6 1 96.38 187 ARG B O 1
ATOM 3283 N N . ASP B 1 188 ? -4.102 34.844 3.426 1 96.69 188 ASP B N 1
ATOM 3284 C CA . ASP B 1 188 ? -5.551 34.719 3.527 1 96.69 188 ASP B CA 1
ATOM 3285 C C . ASP B 1 188 ? -5.953 34.062 4.859 1 96.69 188 ASP B C 1
ATOM 3287 O O . ASP B 1 188 ? -7.137 33.844 5.113 1 96.69 188 ASP B O 1
ATOM 3291 N N . GLY B 1 189 ? -4.934 33.75 5.672 1 97.5 189 GLY B N 1
ATOM 3292 C CA . GLY B 1 189 ? -5.211 33.25 7.004 1 97.5 189 GLY B CA 1
ATOM 3293 C C . GLY B 1 189 ? -5.469 31.75 7.02 1 97.5 189 GLY B C 1
ATOM 3294 O O . GLY B 1 189 ? -5.711 31.156 8.078 1 97.5 189 GLY B O 1
ATOM 3295 N N . THR B 1 190 ? -5.441 31.062 5.859 1 98.25 190 THR B N 1
ATOM 3296 C CA . THR B 1 190 ? -5.676 29.625 5.793 1 98.25 190 THR B CA 1
ATOM 3297 C C . THR B 1 190 ? -4.754 28.875 6.758 1 98.25 190 THR B C 1
ATOM 3299 O O . THR B 1 190 ? -3.559 29.172 6.828 1 98.25 190 THR B O 1
ATOM 3302 N N . ILE B 1 191 ? -5.324 27.984 7.551 1 98.75 191 ILE B N 1
ATOM 3303 C CA . ILE B 1 191 ? -4.574 27.219 8.531 1 98.75 191 ILE B CA 1
ATOM 3304 C C . ILE B 1 191 ? -3.721 26.172 7.824 1 98.75 191 ILE B C 1
ATOM 3306 O O . ILE B 1 191 ? -4.238 25.375 7.035 1 98.75 191 ILE B O 1
ATOM 3310 N N . GLU B 1 192 ? -2.404 26.188 8.156 1 98.75 192 GLU B N 1
ATOM 3311 C CA . GLU B 1 192 ? -1.498 25.281 7.445 1 98.75 192 GLU B CA 1
ATOM 3312 C C . GLU B 1 192 ? -0.936 24.219 8.383 1 98.75 192 GLU B C 1
ATOM 3314 O O . GLU B 1 192 ? -0.399 23.203 7.93 1 98.75 192 GLU B O 1
ATOM 3319 N N . ALA B 1 193 ? -1.064 24.406 9.641 1 98.94 193 ALA B N 1
ATOM 3320 C CA . ALA B 1 193 ? -0.614 23.391 10.578 1 98.94 193 ALA B CA 1
ATOM 3321 C C . ALA B 1 193 ? -1.32 23.531 11.93 1 98.94 193 ALA B C 1
ATOM 3323 O O . ALA B 1 193 ? -1.667 24.641 12.336 1 98.94 193 ALA B O 1
ATOM 3324 N N . VAL B 1 194 ? -1.544 22.438 12.578 1 98.94 194 VAL B N 1
ATOM 3325 C CA . VAL B 1 194 ? -2.131 22.375 13.914 1 98.94 194 VAL B CA 1
ATOM 3326 C C . VAL B 1 194 ? -1.401 21.328 14.75 1 98.94 194 VAL B C 1
ATOM 3328 O O . VAL B 1 194 ? -0.759 20.422 14.211 1 98.94 194 VAL B O 1
ATOM 3331 N N . ILE B 1 195 ? -1.512 21.438 16.078 1 98.88 195 ILE B N 1
ATOM 3332 C CA . ILE B 1 195 ? -0.963 20.484 17.031 1 98.88 195 ILE B CA 1
ATOM 3333 C C . ILE B 1 195 ? -1.978 20.219 18.141 1 98.88 195 ILE B C 1
ATOM 3335 O O . ILE B 1 195 ? -2.801 21.094 18.453 1 98.88 195 ILE B O 1
ATOM 3339 N N . SER B 1 196 ? -1.989 19 18.625 1 98.69 196 SER B N 1
ATOM 3340 C CA . SER B 1 196 ? -2.867 18.672 19.75 1 98.69 196 SER B CA 1
ATOM 3341 C C . SER B 1 196 ? -2.4 19.344 21.031 1 98.69 196 SER B C 1
ATOM 3343 O O . SER B 1 196 ? -1.199 19.406 21.297 1 98.69 196 SER B O 1
ATOM 3345 N N . THR B 1 197 ? -3.32 19.844 21.797 1 97.62 197 THR B N 1
ATOM 3346 C CA . THR B 1 197 ? -3.053 20.375 23.125 1 97.62 197 THR B CA 1
ATOM 3347 C C . THR B 1 197 ? -3.477 19.375 24.203 1 97.62 197 THR B C 1
ATOM 3349 O O . THR B 1 197 ? -3.434 19.688 25.406 1 97.62 197 THR B O 1
ATOM 3352 N N . ASN B 1 198 ? -3.986 18.266 23.797 1 97.88 198 ASN B N 1
ATOM 3353 C CA . ASN B 1 198 ? -4.418 17.172 24.656 1 97.88 198 ASN B CA 1
ATOM 3354 C C . ASN B 1 198 ? -3.402 16.031 24.656 1 97.88 198 ASN B C 1
ATOM 3356 O O . ASN B 1 198 ? -3.256 15.328 23.656 1 97.88 198 ASN B O 1
ATOM 3360 N N . ASP B 1 199 ? -2.773 15.781 25.797 1 95.69 199 ASP B N 1
ATOM 3361 C CA . ASP B 1 199 ? -1.71 14.789 25.906 1 95.69 199 ASP B CA 1
ATOM 3362 C C . ASP B 1 199 ? -2.23 13.391 25.578 1 95.69 199 ASP B C 1
ATOM 3364 O O . ASP B 1 199 ? -1.457 12.516 25.188 1 95.69 199 ASP B O 1
ATOM 3368 N N . ALA B 1 200 ? -3.494 13.227 25.719 1 96.69 200 ALA B N 1
ATOM 3369 C CA . ALA B 1 200 ? -4.102 11.922 25.438 1 96.69 200 ALA B CA 1
ATOM 3370 C C . ALA B 1 200 ? -4.27 11.719 23.938 1 96.69 200 ALA B C 1
ATOM 3372 O O . ALA B 1 200 ? -4.543 10.602 23.484 1 96.69 200 ALA B O 1
ATOM 3373 N N . ILE B 1 201 ? -4.047 12.758 23.141 1 98.19 201 ILE B N 1
ATOM 3374 C CA . ILE B 1 201 ? -4.203 12.703 21.688 1 98.19 201 ILE B CA 1
ATOM 3375 C C . ILE B 1 201 ? -2.943 13.242 21.016 1 98.19 201 ILE B C 1
ATOM 3377 O O . ILE B 1 201 ? -2.943 14.352 20.484 1 98.19 201 ILE B O 1
ATOM 3381 N N . PRO B 1 202 ? -1.879 12.531 21.031 1 98.44 202 PRO B N 1
ATOM 3382 C CA . PRO B 1 202 ? -0.674 13.016 20.359 1 98.44 202 PRO B CA 1
ATOM 3383 C C . PRO B 1 202 ? -0.857 13.156 18.859 1 98.44 202 PRO B C 1
ATOM 3385 O O . PRO B 1 202 ? -0.875 12.156 18.141 1 98.44 202 PRO B O 1
ATOM 3388 N N . PHE B 1 203 ? -0.942 14.453 18.406 1 98.88 203 PHE B N 1
ATOM 3389 C CA . PHE B 1 203 ? -1.252 14.68 17 1 98.88 203 PHE B CA 1
ATOM 3390 C C . PHE B 1 203 ? -0.541 15.922 16.484 1 98.88 203 PHE B C 1
ATOM 3392 O O . PHE B 1 203 ? -0.474 16.938 17.172 1 98.88 203 PHE B O 1
ATOM 3399 N N . LEU B 1 204 ? 0.053 15.812 15.359 1 98.94 204 LEU B N 1
ATOM 3400 C CA . LEU B 1 204 ? 0.554 16.906 14.531 1 98.94 204 LEU B CA 1
ATOM 3401 C C . LEU B 1 204 ? -0.056 16.859 13.133 1 98.94 204 LEU B C 1
ATOM 3403 O O . LEU B 1 204 ? -0.101 15.797 12.508 1 98.94 204 LEU B O 1
ATOM 3407 N N . GLY B 1 205 ? -0.59 17.938 12.664 1 98.88 205 GLY B N 1
ATOM 3408 C CA . GLY B 1 205 ? -1.199 18.016 11.344 1 98.88 205 GLY B CA 1
ATOM 3409 C C . GLY B 1 205 ? -0.628 19.125 10.477 1 98.88 205 GLY B C 1
ATOM 3410 O O . GLY B 1 205 ? -0.398 20.234 10.953 1 98.88 205 GLY B O 1
ATOM 3411 N N . VAL B 1 206 ? -0.395 18.812 9.211 1 98.88 206 VAL B N 1
ATOM 3412 C CA . VAL B 1 206 ? 0.064 19.812 8.258 1 98.88 206 VAL B CA 1
ATOM 3413 C C . VAL B 1 206 ? -0.767 19.734 6.98 1 98.88 206 VAL B C 1
ATOM 3415 O O . VAL B 1 206 ? -1.195 18.641 6.578 1 98.88 206 VAL B O 1
ATOM 3418 N N . GLN B 1 207 ? -0.96 20.891 6.312 1 98.56 207 GLN B N 1
ATOM 3419 C CA . GLN B 1 207 ? -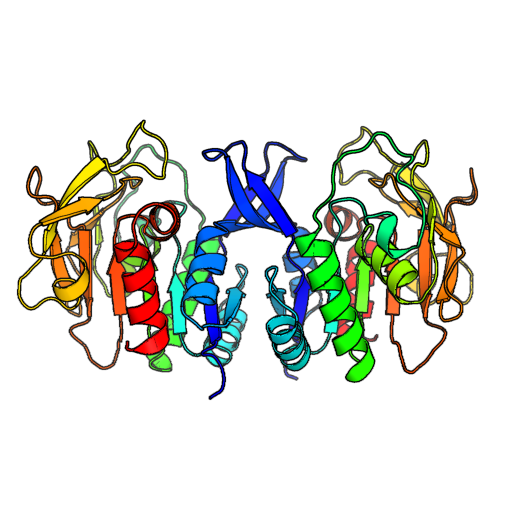1.825 20.922 5.141 1 98.56 207 GLN B CA 1
ATOM 3420 C C . GLN B 1 207 ? -1.022 20.734 3.857 1 98.56 207 GLN B C 1
ATOM 3422 O O . GLN B 1 207 ? -1.567 20.297 2.836 1 98.56 207 GLN B O 1
ATOM 3427 N N . TRP B 1 208 ? 0.3 21.109 3.922 1 98.12 208 TRP B N 1
ATOM 3428 C CA . TRP B 1 208 ? 1.107 20.922 2.723 1 98.12 208 TRP B CA 1
ATOM 3429 C C . TRP B 1 208 ? 1.592 19.484 2.617 1 98.12 208 TRP B C 1
ATOM 3431 O O . TRP B 1 208 ? 1.208 18.625 3.424 1 98.12 208 TRP B O 1
ATOM 3441 N N . HIS B 1 209 ? 2.334 19.156 1.624 1 97.69 209 HIS B N 1
ATOM 3442 C CA . HIS B 1 209 ? 2.768 17.797 1.333 1 97.69 209 HIS B CA 1
ATOM 3443 C C . HIS B 1 209 ? 4.281 17.656 1.446 1 97.69 209 HIS B C 1
ATOM 3445 O O . HIS B 1 209 ? 4.984 17.641 0.434 1 97.69 209 HIS B O 1
ATOM 3451 N N . PRO B 1 210 ? 4.734 17.469 2.686 1 98.25 210 PRO B N 1
ATOM 3452 C CA . PRO B 1 210 ? 6.18 17.344 2.869 1 98.25 210 PRO B CA 1
ATOM 3453 C C . PRO B 1 210 ? 6.762 16.109 2.189 1 98.25 210 PRO B C 1
ATOM 3455 O O . PRO B 1 210 ? 7.938 16.094 1.822 1 98.25 210 PRO B O 1
ATOM 3458 N N . GLU B 1 211 ? 5.957 15.055 1.97 1 97.69 211 GLU B N 1
ATOM 3459 C CA . GLU B 1 211 ? 6.438 13.828 1.336 1 97.69 211 GLU B CA 1
ATOM 3460 C C . GLU B 1 211 ? 6.836 14.078 -0.116 1 97.69 211 GLU B C 1
ATOM 3462 O O . GLU B 1 211 ? 7.598 13.305 -0.699 1 97.69 211 GLU B O 1
ATOM 3467 N N . LEU B 1 212 ? 6.297 15.172 -0.718 1 95.38 212 LEU B N 1
ATOM 3468 C CA . LEU B 1 212 ? 6.605 15.523 -2.102 1 95.38 212 LEU B CA 1
ATOM 3469 C C . LEU B 1 212 ? 7.777 16.5 -2.168 1 95.38 212 LEU B C 1
ATOM 3471 O O . LEU B 1 212 ? 8.305 16.766 -3.248 1 95.38 212 LEU B O 1
ATOM 3475 N N . LEU B 1 213 ? 8.188 16.984 -1.015 1 95.88 213 LEU B N 1
ATOM 3476 C CA . LEU B 1 213 ? 9.203 18.031 -0.974 1 95.88 213 LEU B CA 1
ATOM 3477 C C . LEU B 1 213 ? 10.516 17.484 -0.42 1 95.88 213 LEU B C 1
ATOM 3479 O O . LEU B 1 213 ? 11.562 18.109 -0.564 1 95.88 213 LEU B O 1
ATOM 3483 N N . GLN B 1 214 ? 10.5 16.344 0.216 1 93.5 214 GLN B N 1
ATOM 3484 C CA . GLN B 1 214 ? 11.633 15.828 0.979 1 93.5 214 GLN B CA 1
ATOM 3485 C C . GLN B 1 214 ? 12.852 15.625 0.085 1 93.5 214 GLN B C 1
ATOM 3487 O O . GLN B 1 214 ? 13.992 15.672 0.559 1 93.5 214 GLN B O 1
ATOM 3492 N N . GLY B 1 215 ? 12.664 15.508 -1.204 1 90.62 215 GLY B N 1
ATOM 3493 C CA . GLY B 1 215 ? 13.766 15.297 -2.127 1 90.62 215 GLY B CA 1
ATOM 3494 C C . GLY B 1 215 ? 14.477 16.578 -2.502 1 90.62 215 GLY B C 1
ATOM 3495 O O . GLY B 1 215 ? 15.609 16.547 -3 1 90.62 215 GLY B O 1
ATOM 3496 N N . VAL B 1 216 ? 13.867 17.688 -2.238 1 91.94 216 VAL B N 1
ATOM 3497 C CA . VAL B 1 216 ? 14.438 18.938 -2.717 1 91.94 216 VAL B CA 1
ATOM 3498 C C . VAL B 1 216 ? 14.703 19.875 -1.536 1 91.94 216 VAL B C 1
ATOM 3500 O O . VAL B 1 216 ? 15.414 20.875 -1.671 1 91.94 216 VAL B O 1
ATOM 3503 N N . ARG B 1 217 ? 14.164 19.547 -0.425 1 94.25 217 ARG B N 1
ATOM 3504 C CA . ARG B 1 217 ? 14.328 20.375 0.761 1 94.25 217 ARG B CA 1
ATOM 3505 C C . ARG B 1 217 ? 14.469 19.516 2.016 1 94.25 217 ARG B C 1
ATOM 3507 O O . ARG B 1 217 ? 13.555 18.766 2.363 1 94.25 217 ARG B O 1
ATOM 3514 N N . ASP B 1 218 ? 15.445 19.734 2.807 1 96.69 218 ASP B N 1
ATOM 3515 C CA . ASP B 1 218 ? 15.789 18.906 3.959 1 96.69 218 ASP B CA 1
ATOM 3516 C C . ASP B 1 218 ? 14.766 19.078 5.082 1 96.69 218 ASP B C 1
ATOM 3518 O O . ASP B 1 218 ? 14.508 18.141 5.844 1 96.69 218 ASP B O 1
ATOM 3522 N N . GLU B 1 219 ? 14.203 20.25 5.23 1 98.12 219 GLU B N 1
ATOM 3523 C CA . GLU B 1 219 ? 13.258 20.562 6.301 1 98.12 219 GLU B CA 1
ATOM 3524 C C . GLU B 1 219 ? 12.078 19.578 6.281 1 98.12 219 GLU B C 1
ATOM 3526 O O . GLU B 1 219 ? 11.594 19.172 7.336 1 98.12 219 GLU B O 1
ATOM 3531 N N . ASP B 1 220 ? 11.695 19.234 5.129 1 98.38 220 ASP B N 1
ATOM 3532 C CA . ASP B 1 220 ? 10.539 18.344 5.02 1 98.38 220 ASP B CA 1
ATOM 3533 C C . ASP B 1 220 ? 10.898 16.938 5.461 1 98.38 220 ASP B C 1
ATOM 3535 O O . ASP B 1 220 ? 10.062 16.219 6.012 1 98.38 220 ASP B O 1
ATOM 3539 N N . LEU B 1 221 ? 12.109 16.531 5.203 1 98.5 221 LEU B N 1
ATOM 3540 C CA . LEU B 1 221 ? 12.555 15.258 5.773 1 98.5 221 LEU B CA 1
ATOM 3541 C C . LEU B 1 221 ? 12.695 15.359 7.285 1 98.5 221 LEU B C 1
ATOM 3543 O O . LEU B 1 221 ? 12.422 14.398 8.008 1 98.5 221 LEU B O 1
ATOM 3547 N N . GLN B 1 222 ? 13.164 16.5 7.777 1 98.69 222 GLN B N 1
ATOM 3548 C CA . GLN B 1 222 ? 13.305 16.719 9.211 1 98.69 222 GLN B CA 1
ATOM 3549 C C . GLN B 1 222 ? 11.953 16.594 9.922 1 98.69 222 GLN B C 1
ATOM 3551 O O . GLN B 1 222 ? 11.883 16.141 11.062 1 98.69 222 GLN B O 1
ATOM 3556 N N . LEU B 1 223 ? 10.93 17.062 9.273 1 98.75 223 LEU B N 1
ATOM 3557 C CA . LEU B 1 223 ? 9.594 16.906 9.836 1 98.75 223 LEU B CA 1
ATOM 3558 C C . LEU B 1 223 ? 9.281 15.43 10.086 1 98.75 223 LEU B C 1
ATOM 3560 O O . LEU B 1 223 ? 8.773 15.062 11.148 1 98.75 223 LEU B O 1
ATOM 3564 N N . PHE B 1 224 ? 9.578 14.586 9.102 1 98.88 224 PHE B N 1
ATOM 3565 C CA . PHE B 1 224 ? 9.359 13.156 9.258 1 98.88 224 PHE B CA 1
ATOM 3566 C C . PHE B 1 224 ? 10.258 12.586 10.352 1 98.88 224 PHE B C 1
ATOM 3568 O O . PHE B 1 224 ? 9.844 11.727 11.125 1 98.88 224 PHE B O 1
ATOM 3575 N N . ARG B 1 225 ? 11.523 13.047 10.422 1 98.62 225 ARG B N 1
ATOM 3576 C CA . ARG B 1 225 ? 12.43 12.609 11.477 1 98.62 225 ARG B CA 1
ATOM 3577 C C . ARG B 1 225 ? 11.875 12.938 12.852 1 98.62 225 ARG B C 1
ATOM 3579 O O . ARG B 1 225 ? 11.945 12.117 13.773 1 98.62 225 ARG B O 1
ATOM 3586 N N . LEU B 1 226 ? 11.375 14.141 12.969 1 98.75 226 LEU B N 1
ATOM 3587 C CA . LEU B 1 226 ? 10.742 14.555 14.219 1 98.75 226 LEU B CA 1
ATOM 3588 C C . LEU B 1 226 ? 9.617 13.594 14.602 1 98.75 226 LEU B C 1
ATOM 3590 O O . LEU B 1 226 ? 9.57 13.109 15.734 1 98.75 226 LEU B O 1
ATOM 3594 N N . PHE B 1 227 ? 8.742 13.289 13.703 1 98.81 227 PHE B N 1
ATOM 3595 C CA . PHE B 1 227 ? 7.582 12.453 13.992 1 98.81 227 PHE B CA 1
ATOM 3596 C C . PHE B 1 227 ? 8.008 11.023 14.312 1 98.81 227 PHE B C 1
ATOM 3598 O O . PHE B 1 227 ? 7.52 10.422 15.266 1 98.81 227 PHE B O 1
ATOM 3605 N N . VAL B 1 228 ? 8.906 10.492 13.484 1 98.69 228 VAL B N 1
ATOM 3606 C CA . VAL B 1 228 ? 9.297 9.094 13.586 1 98.69 228 VAL B CA 1
ATOM 3607 C C . VAL B 1 228 ? 10.07 8.867 14.883 1 98.69 228 VAL B C 1
ATOM 3609 O O . VAL B 1 228 ? 9.883 7.852 15.562 1 98.69 228 VAL B O 1
ATOM 3612 N N . ASN B 1 229 ? 10.867 9.867 15.352 1 97.94 229 ASN B N 1
ATOM 3613 C CA . ASN B 1 229 ? 11.836 9.578 16.406 1 97.94 229 ASN B CA 1
ATOM 3614 C C . ASN B 1 229 ? 11.492 10.32 17.703 1 97.94 229 ASN B C 1
ATOM 3616 O O . ASN B 1 229 ? 11.789 9.836 18.797 1 97.94 229 ASN B O 1
ATOM 3620 N N . ASP B 1 230 ? 10.875 11.461 17.641 1 93.5 230 ASP B N 1
ATOM 3621 C CA . ASP B 1 230 ? 10.867 12.336 18.812 1 93.5 230 ASP B CA 1
ATOM 3622 C C . ASP B 1 230 ? 9.438 12.703 19.219 1 93.5 230 ASP B C 1
ATOM 3624 O O . ASP B 1 230 ? 9.219 13.305 20.266 1 93.5 230 ASP B O 1
ATOM 3628 N N . PHE B 1 231 ? 8.508 12.375 18.469 1 93.19 231 PHE B N 1
ATOM 3629 C CA . PHE B 1 231 ? 7.145 12.812 18.734 1 93.19 231 PHE B CA 1
ATOM 3630 C C . PHE B 1 231 ? 6.43 11.828 19.656 1 93.19 231 PHE B C 1
ATOM 3632 O O . PHE B 1 231 ? 6.523 10.617 19.453 1 93.19 231 PHE B O 1
#

Radius of gyration: 23.14 Å; Cα contacts (8 Å, |Δi|>4): 1070; chains: 2; bounding box: 46×71×53 Å

Nearest PDB structures (foldseek):
  3fij-assembly1_G  TM=9.338E-01  e=3.247E-27  Listeria innocua
  3fij-assembly1_B  TM=9.352E-01  e=1.308E-26  Listeria innocua
  3fij-assembly1_H  TM=9.312E-01  e=1.228E-26  Listeria innocua
  7d50-assembly1_A  TM=8.857E-01  e=2.459E-23  Pseudomonas aeruginosa PAO1
  7d53-assembly1_B  TM=8.902E-01  e=4.348E-23  Pseudomonas aeruginosa PAO1

Organism: Streptococcus pyogenes serotype M1 (NCBI:txid301447)

pLDDT: mean 95.57, std 6.58, range [56.81, 99.0]

Sequence (462 aa):
MTKPIIGITANQRLNMALDNLPWSYAPTGFVQAVTQSGGLPLLLPIGDEAAAKTYVSMVDKIILIGGQNVDPKYYQEEKAAFDDDFSPERDTFELAIIKEAITLKKPILGICRGTQLMNVALGGNLNQHIDSHWQEAPSDFLSHEMIIEPDSILYPIYGHKTLINSFHRQSLKTVAKDLKVIARDPRDGTIEAVISTNDAIPFLGVQWHPELLQGVRDEDLQLFRLFVNDFMTKPIIGITANQRLNMALDNLPWSYAPTGFVQAVTQSGGLPLLLPIGDEAAAKTYVSMVDKIILIGGQNVDPKYYQEEKAAFDDDFSPERDTFELAIIKEAITLKKPILGICRGTQLMNVALGGNLNQHIDSHWQEAPSDFLSHEMIIEPDSILYPIYGHKTLINSFHRQSLKTVAKDLKVIARDPRDGTIEAVISTNDAIPFLGVQWHPELLQGVRDEDLQLFRLFVNDF

InterPro domains:
  IPR011697 Peptidase C26 [PF07722] (4-211)
  IPR029062 Class I glutamine amidotransferase-like [G3DSA:3.40.50.880] (1-231)
  IPR029062 Class I glutamine amidotransferase-like [SSF52317] (1-229)
  IPR044668 Peptidase C26, gamma-glutamyl-gamma-aminobutyrate hydrolase PuuD-like [PTHR43235] (24-219)

Foldseek 3Di:
DDAFEEEEEWDWAFDPVPPRDIDTDDDCLVCVLSVVLRHHYDYQYQDALVSLLVSLVVGQAYEYEDFFAQDQVLQPDDDDDPDPRDDPSSLRRVLSNLVNCLVVLRAYEYEARRQQSNQSSLNFHKDQFDPDQQDPDDLQDFRAKKAFACVDPLCVLANGMDTFHGHHGMATDGGHPQKDQGMAGPVPGTGAWIAGNDSSHGYIYGNGDLSSNVVPDVSSSVVSSCRRPPD/DDAFEEEEEWDWAQDPVPDRDIDTDDDCLVCVLSVVLRHHYDYQYQDALVSLLVSLVVGQAYEYEDFFAADQVLQPDDDDDPDPRDDPSSLRRVLSNLVNCLVVLHAYEYEARRQQSNQSSLRFHKDQFDPDQQDPDDLQDFRAKKAFACVDPLCVLANGMDTFHGHHGMATDGGHPQKDQGMAGPVPGTGAWIAGNDSSHGYIYGNGDLSSNVVPDVSSSVVSSCRRPPD

Solvent-accessible surface area (backbone atoms only — not comparable to full-atom values): 23956 Å² total; per-residue (Å²): 131,84,59,46,34,32,34,30,49,32,45,74,45,65,32,74,90,58,88,56,40,49,29,31,29,38,60,34,37,52,49,50,40,34,43,76,37,56,29,41,56,35,36,40,57,79,51,49,58,70,49,24,46,54,54,49,71,74,34,59,31,36,36,35,48,59,73,56,50,78,62,38,69,72,48,77,40,75,84,76,51,93,70,83,54,62,45,70,65,52,52,55,20,52,51,33,33,50,53,41,23,43,75,69,53,33,40,35,40,18,27,28,40,20,26,47,48,50,32,27,75,59,69,10,34,63,34,71,64,56,80,95,28,63,62,86,64,63,72,65,40,69,69,46,58,37,39,34,39,83,88,32,91,57,21,87,62,53,41,56,62,44,68,35,34,41,79,40,46,57,42,61,57,49,74,16,83,52,47,39,80,39,25,25,23,80,92,79,60,48,58,37,26,35,34,44,76,36,87,62,41,43,39,42,26,31,41,38,57,42,49,54,28,36,89,80,36,64,50,36,38,46,52,42,28,41,54,61,71,71,101,133,84,60,47,34,33,33,30,49,32,45,74,46,66,35,73,89,68,79,56,43,48,30,31,27,40,59,34,36,52,49,50,40,34,42,77,38,56,28,41,56,34,38,40,58,79,52,48,58,69,50,23,48,54,53,50,71,73,32,59,31,36,36,36,48,58,73,56,50,76,62,39,70,72,51,77,41,77,84,75,50,92,67,85,55,62,45,70,64,53,54,56,21,50,52,33,35,50,53,42,22,43,75,68,53,33,40,35,40,19,27,29,38,22,26,48,48,51,32,28,77,59,68,10,35,62,34,68,65,56,80,93,27,62,62,87,64,63,73,66,40,67,70,46,58,35,40,35,38,82,88,34,90,57,20,88,62,51,40,56,61,42,68,34,33,40,77,41,47,56,41,59,56,49,73,17,84,52,48,40,82,39,24,24,23,80,91,78,60,50,58,36,25,35,33,44,77,35,87,63,41,43,39,43,25,29,39,39,56,42,50,53,27,36,90,81,37,64,50,37,40,48,53,42,28,41,53,62,72,72,100

Secondary structure (DSSP, 8-state):
-PPPEEEEEPEEEEETTTTTEEEEEEEHHHHHHHHHTT-EEEEE-S--HHHHHHHHHH-SEEEE---SBPPGGGGT----SS---B-HHHHHHHHHHHHHHHHTT--EEEETHHHHHHHHHTT--EES--SS-B-SS-TTS--EEEEE-TTSTTHHHH-SEEEE--B-S-EESSPPTTEEEEEE-TTT--EEEEEE--TTS-EEEESS-GGGTTTT-HHHHHHHHIIIII-/-PPPEEEEEPEEEEETTTTSEEEEEEEHHHHHHHHHTT-EEEEE-S--HHHHHHHHHH-SEEEE---SBPPGGGGT----SS---B-HHHHHHHHHHHHHHHHTT--EEEETHHHHHHHHHTT--EES--SS-B-SS-TTS--EEEEE-TTSTTHHHH-SEEEE--B-S-EESSPPTTEEEEEE-TTT--EEEEEE--TTS-EEEESS-GGGTTTT-HHHHHHHHIIIII-